Protein AF-A0A0G2FMY8-F1 (afdb_monomer)

Secondary structure (DSSP, 8-state):
--EEEEEEEEEE-STTEEEEEEETTEEEEE--BT--EEEEEEEETTSS--SS--EEEEEEEEEETTEEEEEEEEEEETTT--EEEESSSSTTT-PPEEEETTEEEEEEEEE--TT--TTS-SSEEEEEEEEE-GGGTSTT--HHHHHHHHHHHHHHHHTS-TTSHHHHHHHHTTS-GGGGGGS-------------S-HHHHHHH-PPPPHHHHHHHHHHHHHH-TT--EEEEE---S--TTS-PPPHHHHHHHHHHHHHTTTT-TT--EEE-HHHHHHS-HHHHHHTTEEEEEEES---EE---HHHHS-SSSHHHHHHHHHH--TTT-SS-S-EEEE----GGGSHHHHHHHHHT--TT--TTTTTHHHHHHHHHHHHHHHHHHHHTTTS-EEEE-SS--HHHHHHHHHHHHHHH-

Mean predicted aligned error: 10.2 Å

InterPro domains:
  IPR017946 PLC-like phosphodiesterase, TIM beta/alpha-barrel domain superfamily [G3DSA:3.20.20.190] (191-413)
  IPR017946 PLC-like phosphodiesterase, TIM beta/alpha-barrel domain superfamily [SSF51695] (208-409)

Structure (mmCIF, N/CA/C/O backbone):
data_AF-A0A0G2FMY8-F1
#
_entry.id   AF-A0A0G2FMY8-F1
#
loop_
_atom_site.group_PDB
_atom_site.id
_atom_site.type_symbol
_atom_site.label_atom_id
_atom_site.label_alt_id
_atom_site.label_comp_id
_atom_site.label_asym_id
_atom_site.label_entity_id
_atom_site.label_seq_id
_atom_site.pdbx_PDB_ins_code
_atom_site.Cartn_x
_atom_site.Cartn_y
_atom_site.Cartn_z
_atom_site.occupancy
_atom_site.B_iso_or_equiv
_atom_site.auth_seq_id
_atom_site.auth_comp_id
_atom_site.auth_asym_id
_atom_site.auth_atom_id
_atom_site.pdbx_PDB_model_num
ATOM 1 N N . MET A 1 1 ? -29.563 2.809 22.340 1.00 75.56 1 MET A N 1
ATOM 2 C CA . MET A 1 1 ? -28.927 3.917 23.093 1.00 75.56 1 MET A CA 1
ATOM 3 C C . MET A 1 1 ? -27.913 4.573 22.172 1.00 75.56 1 MET A C 1
ATOM 5 O O . MET A 1 1 ? -27.597 3.938 21.173 1.00 75.56 1 MET A O 1
ATOM 9 N N . PRO A 1 2 ? -27.460 5.809 22.431 1.00 89.38 2 PRO A N 1
ATOM 10 C CA . PRO A 1 2 ? -26.398 6.415 21.635 1.00 89.38 2 PRO A CA 1
ATOM 11 C C . PRO A 1 2 ? -25.145 5.532 21.585 1.00 89.38 2 PRO A C 1
ATOM 13 O O . PRO A 1 2 ? -24.723 4.980 22.608 1.00 89.38 2 PRO A O 1
ATOM 16 N N . SER A 1 3 ? -24.572 5.392 20.397 1.00 93.00 3 SER A N 1
ATOM 17 C CA . SER A 1 3 ? -23.271 4.773 20.182 1.00 93.00 3 SER A CA 1
ATOM 18 C C . SER A 1 3 ? -22.591 5.408 18.978 1.00 93.00 3 SER A C 1
ATOM 20 O O . SER A 1 3 ? -23.243 6.025 18.128 1.00 93.00 3 SER A O 1
ATOM 22 N N . LYS A 1 4 ? -21.274 5.228 18.898 1.00 94.81 4 LYS A N 1
ATOM 23 C CA . LYS A 1 4 ? -20.502 5.513 17.693 1.00 94.81 4 LYS A CA 1
ATOM 24 C C . LYS A 1 4 ? -19.765 4.254 17.247 1.00 94.81 4 LYS A C 1
ATOM 26 O O . LYS A 1 4 ? -19.000 3.662 18.008 1.00 94.81 4 LYS A O 1
ATOM 31 N N . GLY A 1 5 ? -19.997 3.876 15.995 1.00 95.94 5 GLY A N 1
ATOM 32 C CA . GLY A 1 5 ? -19.357 2.731 15.367 1.00 95.94 5 GLY A CA 1
ATOM 33 C C . GLY A 1 5 ? -17.917 3.008 14.940 1.00 95.94 5 GLY A C 1
ATOM 34 O O . GLY A 1 5 ? -17.635 4.047 14.335 1.00 95.94 5 GLY A O 1
ATOM 35 N N . VAL A 1 6 ? -17.040 2.035 15.189 1.00 97.06 6 VAL A N 1
ATOM 36 C CA . VAL A 1 6 ? -15.718 1.906 14.565 1.00 97.06 6 VAL A CA 1
ATOM 37 C C . VAL A 1 6 ? -15.729 0.630 13.728 1.00 97.06 6 VAL A C 1
ATOM 39 O O . VAL A 1 6 ? -15.924 -0.464 14.259 1.00 97.06 6 VAL A O 1
ATOM 42 N N . GLN A 1 7 ? -15.548 0.767 12.420 1.00 97.38 7 GLN A N 1
ATOM 43 C CA . GLN A 1 7 ? -15.362 -0.349 11.503 1.00 97.38 7 GLN A CA 1
ATOM 44 C C . GLN A 1 7 ? -13.864 -0.635 11.383 1.00 97.38 7 GLN A C 1
ATOM 46 O O . GLN A 1 7 ? -13.078 0.250 11.047 1.00 97.38 7 GLN A O 1
ATOM 51 N N . VAL A 1 8 ? -13.450 -1.855 11.701 1.00 97.88 8 VAL A N 1
ATOM 52 C CA . VAL A 1 8 ? -12.037 -2.229 11.769 1.00 97.88 8 VAL A CA 1
ATOM 53 C C . VAL A 1 8 ? -11.694 -3.218 10.667 1.00 97.88 8 VAL A C 1
ATOM 55 O O . VAL A 1 8 ? -12.454 -4.148 10.408 1.00 97.88 8 VAL A O 1
ATOM 58 N N . TYR A 1 9 ? -10.528 -3.021 10.060 1.00 98.00 9 TYR A N 1
ATOM 59 C CA . TYR A 1 9 ? -9.935 -3.865 9.032 1.00 98.00 9 TYR A CA 1
ATOM 60 C C . TYR A 1 9 ? -8.586 -4.389 9.527 1.00 98.00 9 TYR A C 1
ATOM 62 O O . TYR A 1 9 ? -7.738 -3.606 9.952 1.00 98.00 9 TYR A O 1
ATOM 70 N N . THR A 1 10 ? -8.367 -5.700 9.480 1.00 98.44 10 THR A N 1
ATOM 71 C CA . THR A 1 10 ? -7.120 -6.317 9.950 1.00 98.44 10 THR A CA 1
ATOM 72 C C . THR A 1 10 ? -6.518 -7.264 8.926 1.00 98.44 10 THR A C 1
ATOM 74 O O . THR A 1 10 ? -7.245 -8.054 8.324 1.00 98.44 10 THR A O 1
ATOM 77 N N . TYR A 1 11 ? -5.191 -7.245 8.810 1.00 98.38 11 TYR A N 1
ATOM 78 C CA . TYR A 1 11 ? -4.398 -8.200 8.036 1.00 98.38 11 TYR A CA 1
ATOM 79 C C . TYR A 1 11 ? -3.182 -8.654 8.853 1.00 98.38 11 TYR A C 1
ATOM 81 O O . TYR A 1 11 ? -2.510 -7.820 9.461 1.00 98.38 11 TYR A O 1
ATOM 89 N N . ILE A 1 12 ? -2.881 -9.955 8.876 1.00 98.50 12 ILE A N 1
ATOM 90 C CA . ILE A 1 12 ? -1.724 -10.515 9.595 1.00 98.50 12 ILE A CA 1
ATOM 91 C C . ILE A 1 12 ? -0.957 -11.435 8.644 1.00 98.50 12 ILE A C 1
ATOM 93 O O . ILE A 1 12 ? -1.528 -12.380 8.122 1.00 98.50 12 ILE A O 1
ATOM 97 N N . ALA A 1 13 ? 0.335 -11.196 8.446 1.00 97.06 13 ALA A N 1
ATOM 98 C CA . ALA A 1 13 ? 1.237 -12.019 7.630 1.00 97.06 13 ALA A CA 1
ATOM 99 C C . ALA A 1 13 ? 2.429 -12.580 8.431 1.00 97.06 13 ALA A C 1
ATOM 101 O O . ALA A 1 13 ? 3.372 -13.126 7.862 1.00 97.06 13 ALA A O 1
ATOM 102 N N . VAL A 1 14 ? 2.404 -12.432 9.760 1.00 96.88 14 VAL A N 1
ATOM 103 C CA . VAL A 1 14 ? 3.443 -12.928 10.672 1.00 96.88 14 VAL A CA 1
ATOM 104 C C . VAL A 1 14 ? 2.860 -14.037 11.554 1.00 96.88 14 VAL A C 1
ATOM 106 O O . VAL A 1 14 ? 1.949 -13.761 12.337 1.00 96.88 14 VAL A O 1
ATOM 109 N N . PRO A 1 15 ? 3.354 -15.286 11.465 1.00 97.25 15 PRO A N 1
ATOM 110 C CA . PRO A 1 15 ? 2.996 -16.346 12.406 1.00 97.25 15 PRO A CA 1
ATOM 111 C C . PRO A 1 15 ? 3.271 -15.939 13.859 1.00 97.25 15 PRO A C 1
ATOM 113 O O . PRO A 1 15 ? 4.233 -15.227 14.129 1.00 97.25 15 PRO A O 1
ATOM 116 N N . GLY A 1 16 ? 2.428 -16.379 14.795 1.00 97.00 16 GLY A N 1
ATOM 117 C CA . GLY A 1 16 ? 2.559 -16.025 16.216 1.00 97.00 16 GLY A CA 1
ATOM 118 C C . GLY A 1 16 ? 2.034 -14.630 16.583 1.00 97.00 16 GLY A C 1
ATOM 119 O O . GLY A 1 16 ? 1.962 -14.305 17.771 1.00 97.00 16 GLY A O 1
ATOM 120 N N . CYS A 1 17 ? 1.631 -13.812 15.601 1.00 98.44 17 CYS A N 1
ATOM 121 C CA . CYS A 1 17 ? 0.980 -12.530 15.852 1.00 98.44 17 CYS A CA 1
ATOM 122 C C . CYS A 1 17 ? -0.529 -12.632 16.048 1.00 98.44 17 CYS A C 1
ATOM 124 O O . CYS A 1 17 ? -1.219 -13.360 15.337 1.00 98.44 17 CYS A O 1
ATOM 126 N N . ILE A 1 18 ? -1.034 -11.794 16.954 1.00 98.56 18 ILE A N 1
ATOM 127 C CA . ILE A 1 18 ? -2.460 -11.518 17.121 1.00 98.56 18 ILE A CA 1
ATOM 128 C C . ILE A 1 18 ? -2.715 -10.010 17.171 1.00 98.56 18 ILE A C 1
ATOM 130 O O . ILE A 1 18 ? -1.869 -9.236 17.628 1.00 98.56 18 ILE A O 1
ATOM 134 N N . ILE A 1 19 ? -3.903 -9.603 16.730 1.00 98.75 19 ILE A N 1
ATOM 135 C CA . ILE A 1 19 ? -4.437 -8.252 16.909 1.00 98.75 19 ILE A CA 1
ATOM 136 C C . ILE A 1 19 ? -5.617 -8.346 17.878 1.00 98.75 19 ILE A C 1
ATOM 138 O O . ILE A 1 19 ? -6.622 -8.994 17.580 1.00 98.75 19 ILE A O 1
ATOM 142 N N . GLU A 1 20 ? -5.508 -7.695 19.031 1.00 98.75 20 GLU A N 1
ATOM 143 C CA . GLU A 1 20 ? -6.628 -7.475 19.946 1.00 98.75 20 GLU A CA 1
ATOM 144 C C . GLU A 1 20 ? -7.246 -6.109 19.660 1.00 98.75 20 GLU A C 1
ATOM 146 O O . GLU A 1 20 ? -6.543 -5.106 19.568 1.00 98.75 20 GLU A O 1
ATOM 151 N N . LEU A 1 21 ? -8.567 -6.059 19.548 1.00 98.69 21 LEU A N 1
ATOM 152 C CA . LEU A 1 21 ? -9.355 -4.856 19.317 1.00 98.69 21 LEU A CA 1
ATOM 153 C C . LEU A 1 21 ? -10.346 -4.708 20.466 1.00 98.69 21 LEU A C 1
ATOM 155 O O . LEU A 1 21 ? -11.030 -5.677 20.798 1.00 98.69 21 LEU A O 1
ATOM 159 N N . SER A 1 22 ? -10.470 -3.527 21.066 1.00 98.44 22 SER A N 1
ATOM 160 C CA . SER A 1 22 ? -11.451 -3.313 22.134 1.00 98.44 22 SER A CA 1
ATOM 161 C C . SER A 1 22 ? -12.084 -1.925 22.141 1.00 98.44 22 SER A C 1
ATOM 163 O O . SER A 1 22 ? -11.496 -0.933 21.715 1.00 98.44 22 SER A O 1
ATOM 165 N N . VAL A 1 23 ? -13.316 -1.903 22.641 1.00 98.38 23 VAL A N 1
ATOM 166 C CA . VAL A 1 23 ? -14.133 -0.738 23.009 1.00 98.38 23 VAL A CA 1
ATOM 167 C C . VAL A 1 23 ? -14.807 -1.056 24.358 1.00 98.38 23 VAL A C 1
ATOM 169 O O . VAL A 1 23 ? -14.778 -2.216 24.789 1.00 98.38 23 VAL A O 1
ATOM 172 N N . PRO A 1 24 ? -15.420 -0.093 25.073 1.00 97.81 24 PRO A N 1
ATOM 173 C CA . PRO A 1 24 ? -16.055 -0.379 26.359 1.00 97.81 24 PRO A CA 1
ATOM 174 C C . PRO A 1 24 ? -17.068 -1.536 26.272 1.00 97.81 24 PRO A C 1
ATOM 176 O O . PRO A 1 24 ? -18.079 -1.451 25.582 1.00 97.81 24 PRO A O 1
ATOM 179 N N . GLY A 1 25 ? -16.792 -2.633 26.983 1.00 96.69 25 GLY A N 1
ATOM 180 C CA . GLY A 1 25 ? -17.658 -3.817 27.036 1.00 96.69 25 GLY A CA 1
ATOM 181 C C . GLY A 1 25 ? -17.539 -4.818 25.876 1.00 96.69 25 GLY A C 1
ATOM 182 O O . GLY A 1 25 ? -18.279 -5.802 25.894 1.00 96.69 25 GLY A O 1
ATOM 183 N N . GLN A 1 26 ? -16.634 -4.622 24.908 1.00 97.81 26 GLN A N 1
ATOM 184 C CA . GLN A 1 26 ? -16.419 -5.544 23.784 1.00 97.81 26 GLN A CA 1
ATOM 185 C C . GLN A 1 26 ? -14.925 -5.669 23.444 1.00 97.81 26 GLN A C 1
ATOM 187 O O . GLN A 1 26 ? -14.254 -4.670 23.197 1.00 97.81 26 GLN A O 1
ATOM 192 N N . THR A 1 27 ? -14.437 -6.908 23.345 1.00 98.31 27 THR A N 1
ATOM 193 C CA . THR A 1 27 ? -13.093 -7.238 22.846 1.00 98.31 27 THR A CA 1
ATOM 194 C C . THR A 1 27 ? -13.202 -8.290 21.746 1.00 98.31 27 THR A C 1
ATOM 196 O O . THR A 1 27 ? -13.979 -9.238 21.866 1.00 98.31 27 THR A O 1
ATOM 199 N N . VAL A 1 28 ? -12.424 -8.129 20.678 1.00 98.38 28 VAL A N 1
ATOM 200 C CA . VAL A 1 28 ? -12.316 -9.049 19.540 1.00 98.38 28 VAL A CA 1
ATOM 201 C C . VAL A 1 28 ? -10.837 -9.354 19.312 1.00 98.38 28 VAL A C 1
ATOM 203 O O . VAL A 1 28 ? -10.015 -8.447 19.353 1.00 98.38 28 VAL A O 1
ATOM 206 N N . VAL A 1 29 ? -10.495 -10.617 19.057 1.00 98.56 29 VAL A N 1
ATOM 207 C CA . VAL A 1 29 ? -9.119 -11.049 18.759 1.00 98.56 29 VAL A CA 1
ATOM 208 C C . VAL A 1 29 ? -9.055 -11.593 17.332 1.00 98.56 29 VAL A C 1
ATOM 210 O O . VAL A 1 29 ? -10.023 -12.198 16.855 1.00 98.56 29 VAL A O 1
ATOM 213 N N . LYS A 1 30 ? -7.939 -11.341 16.643 1.00 98.44 30 LYS A N 1
ATOM 214 C CA . LYS A 1 30 ? -7.651 -11.797 15.278 1.00 98.44 30 LYS A CA 1
ATOM 215 C C . LYS A 1 30 ? -6.267 -12.422 15.196 1.00 98.44 30 LYS A C 1
ATOM 217 O O . LYS A 1 30 ? -5.311 -11.859 15.716 1.00 98.44 30 LYS A O 1
ATOM 222 N N . ASP A 1 31 ? -6.193 -13.564 14.529 1.00 98.00 31 ASP A N 1
ATOM 223 C CA . ASP A 1 31 ? -5.021 -14.442 14.414 1.00 98.00 31 ASP A CA 1
ATOM 224 C C . ASP A 1 31 ? -4.933 -15.129 13.029 1.00 98.00 31 ASP A C 1
ATOM 226 O O . ASP A 1 31 ? -4.058 -15.957 12.780 1.00 98.00 31 ASP A O 1
ATOM 230 N N . GLN A 1 32 ? -5.842 -14.794 12.104 1.00 98.19 32 GLN A N 1
ATOM 231 C CA . GLN A 1 32 ? -5.914 -15.384 10.765 1.00 98.19 32 GLN A CA 1
ATOM 232 C C . GLN A 1 32 ? -4.772 -14.875 9.871 1.00 98.19 32 GLN A C 1
ATOM 234 O O . GLN A 1 32 ? -4.706 -13.688 9.549 1.00 98.19 32 GLN A O 1
ATOM 239 N N . LEU A 1 33 ? -3.901 -15.786 9.425 1.00 98.00 33 LEU A N 1
ATOM 240 C CA . LEU A 1 33 ? -2.779 -15.456 8.542 1.00 98.00 33 LEU A CA 1
ATOM 241 C C . LEU A 1 33 ? -3.204 -15.263 7.080 1.00 98.00 33 LEU A C 1
ATOM 243 O O . LEU A 1 33 ? -3.972 -16.048 6.526 1.00 98.00 33 LEU A O 1
ATOM 247 N N . HIS A 1 34 ? -2.638 -14.228 6.462 1.00 96.38 34 HIS A N 1
ATOM 248 C CA . HIS A 1 34 ? -2.831 -13.751 5.093 1.00 96.38 34 HIS A CA 1
ATOM 249 C C . HIS A 1 34 ? -4.301 -13.659 4.652 1.00 96.38 34 HIS A C 1
ATOM 251 O O . HIS A 1 34 ? -4.632 -13.926 3.494 1.00 96.38 34 HIS A O 1
ATOM 257 N N . GLN A 1 35 ? -5.179 -13.281 5.583 1.00 96.81 35 GLN A N 1
ATOM 258 C CA . GLN A 1 35 ? -6.598 -13.032 5.352 1.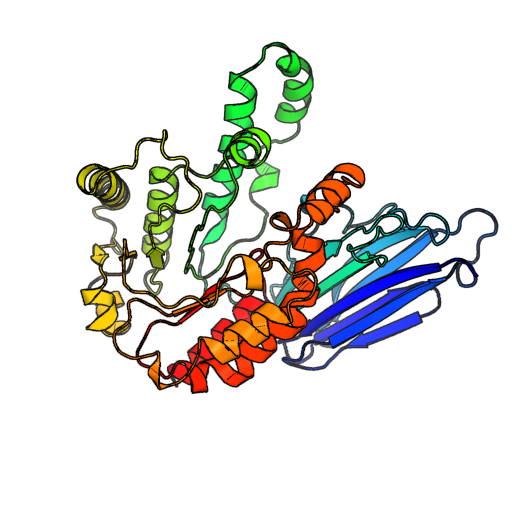00 96.81 35 GLN A CA 1
ATOM 259 C C . GLN A 1 35 ? -6.947 -11.625 5.827 1.00 96.81 35 GLN A C 1
ATOM 261 O O . GLN A 1 35 ? -6.581 -11.221 6.930 1.00 96.81 35 GLN A O 1
ATOM 266 N N . PHE A 1 36 ? -7.686 -10.888 5.000 1.00 97.19 36 PHE A N 1
ATOM 267 C CA . PHE A 1 36 ? -8.344 -9.669 5.450 1.00 97.19 36 PHE A CA 1
ATOM 268 C C . PHE A 1 36 ? -9.570 -10.050 6.275 1.00 97.19 36 PHE A C 1
ATOM 270 O O . PHE A 1 36 ? -10.417 -10.825 5.830 1.00 97.19 36 PHE A O 1
ATOM 277 N N . TRP A 1 37 ? -9.679 -9.475 7.466 1.00 97.94 37 TRP A N 1
ATOM 278 C CA . TRP A 1 37 ? -10.911 -9.482 8.242 1.00 97.94 37 TRP A CA 1
ATOM 279 C C . TRP A 1 37 ? -11.428 -8.057 8.376 1.00 97.94 37 TRP A C 1
ATOM 281 O O . TRP A 1 37 ? -10.652 -7.132 8.607 1.00 97.94 37 TRP A O 1
ATOM 291 N N . ASN A 1 38 ? -12.742 -7.896 8.270 1.00 97.06 38 ASN A N 1
ATOM 292 C CA . ASN A 1 38 ? -13.437 -6.668 8.606 1.00 97.06 38 ASN A CA 1
ATOM 293 C C . ASN A 1 38 ? -14.535 -6.939 9.641 1.00 97.06 38 ASN A C 1
ATOM 295 O O . ASN A 1 38 ? -15.142 -8.014 9.668 1.00 97.06 38 ASN A O 1
ATOM 299 N N . GLY A 1 39 ? -14.822 -5.955 10.486 1.00 97.06 39 GLY A N 1
ATOM 300 C CA . GLY A 1 39 ? -15.931 -6.050 11.424 1.00 97.06 39 GLY A CA 1
ATOM 301 C C . GLY A 1 39 ? -16.166 -4.784 12.226 1.00 97.06 39 GLY A C 1
ATOM 302 O O . GLY A 1 39 ? -15.406 -3.823 12.155 1.00 97.06 39 GLY A O 1
ATOM 303 N N . ASP A 1 40 ? -17.250 -4.802 12.989 1.00 97.06 40 ASP A N 1
ATOM 304 C CA . ASP A 1 40 ? -17.798 -3.624 13.644 1.00 97.06 40 ASP A CA 1
ATOM 305 C C . ASP A 1 40 ? -17.675 -3.697 15.169 1.00 97.06 40 ASP A C 1
ATOM 307 O O . ASP A 1 40 ? -18.026 -4.696 15.803 1.00 97.06 40 ASP A O 1
ATOM 311 N N . LEU A 1 41 ? -17.201 -2.596 15.751 1.00 97.75 41 LEU A N 1
ATOM 312 C CA . LEU A 1 41 ? -17.174 -2.336 17.186 1.00 97.75 41 LEU A CA 1
ATOM 313 C C . LEU A 1 41 ? -18.054 -1.121 17.494 1.00 97.75 41 LEU A C 1
ATOM 315 O O . LEU A 1 41 ? -18.110 -0.175 16.705 1.00 97.75 41 LEU A O 1
ATOM 319 N N . GLU A 1 42 ? -18.727 -1.132 18.641 1.00 97.31 42 GLU A N 1
ATOM 320 C CA . GLU A 1 42 ? -19.619 -0.049 19.069 1.00 97.31 42 GLU A CA 1
ATOM 321 C C . GLU A 1 42 ? -19.144 0.587 20.374 1.00 97.31 42 GLU A C 1
ATOM 323 O O . GLU A 1 42 ? -19.097 -0.054 21.424 1.00 97.31 42 GLU A O 1
ATOM 328 N N . VAL A 1 43 ? -18.855 1.887 20.334 1.00 96.25 43 VAL A N 1
ATOM 329 C CA . VAL A 1 43 ? -18.633 2.685 21.542 1.00 96.25 43 VAL A CA 1
ATOM 330 C C . VAL A 1 43 ? -20.005 3.062 22.106 1.00 96.25 43 VAL A C 1
ATOM 332 O O . VAL A 1 43 ? -20.557 4.116 21.799 1.00 96.25 43 VAL A O 1
ATOM 335 N N . GLU A 1 44 ? -20.608 2.146 22.869 1.00 96.00 44 GLU A N 1
ATOM 336 C CA . GLU A 1 44 ? -21.950 2.292 23.452 1.00 96.00 44 GLU A CA 1
ATOM 337 C C . GLU A 1 44 ? -21.958 3.174 24.715 1.00 96.00 44 GLU A C 1
ATOM 339 O O . GLU A 1 44 ? -21.280 2.877 25.703 1.00 96.00 44 GLU A O 1
ATOM 344 N N . SER A 1 45 ? -22.847 4.175 24.780 1.00 95.06 45 SER A N 1
ATOM 345 C CA . SER A 1 45 ? -22.980 5.052 25.959 1.00 95.06 45 SER A CA 1
ATOM 346 C C . SER A 1 45 ? -23.375 4.317 27.254 1.00 95.06 45 SER A C 1
ATOM 348 O O . SER A 1 45 ? -23.241 4.868 28.347 1.00 95.06 45 SER A O 1
ATOM 350 N N . SER A 1 46 ? -23.919 3.102 27.141 1.00 95.31 46 SER A N 1
ATOM 351 C CA . SER A 1 46 ? -24.309 2.206 28.241 1.00 95.31 46 SER A CA 1
ATOM 352 C C . SER A 1 46 ? -23.171 1.371 28.818 1.00 95.31 46 SER A C 1
ATOM 354 O O . SER A 1 46 ? -23.332 0.807 29.896 1.00 95.31 46 SER A O 1
ATOM 356 N N . ARG A 1 47 ? -22.044 1.264 28.111 1.00 96.25 47 ARG A N 1
ATOM 357 C CA . ARG A 1 47 ? -20.860 0.512 28.554 1.00 96.25 47 ARG A CA 1
ATOM 358 C C . ARG A 1 47 ? -19.808 1.404 29.215 1.00 96.25 47 ARG A C 1
ATOM 360 O O . ARG A 1 47 ? -18.777 0.910 29.656 1.00 96.25 47 ARG A O 1
ATOM 367 N N . ILE A 1 48 ? -20.082 2.706 29.275 1.00 94.88 48 ILE A N 1
ATOM 368 C CA . ILE A 1 48 ? -19.220 3.743 29.840 1.00 94.88 48 ILE A CA 1
ATOM 369 C C . ILE A 1 48 ? -19.788 4.141 31.205 1.00 94.88 48 ILE A C 1
ATOM 371 O O . ILE A 1 48 ? -20.886 4.705 31.285 1.00 94.88 48 ILE A O 1
ATOM 375 N N . ASP A 1 49 ? -19.034 3.841 32.266 1.00 91.19 49 ASP A N 1
ATOM 376 C CA . ASP A 1 49 ? -19.403 4.090 33.667 1.00 91.19 49 ASP A CA 1
ATOM 377 C C . ASP A 1 49 ? -19.171 5.557 34.071 1.00 91.19 49 ASP A C 1
ATOM 379 O O . ASP A 1 49 ? -18.312 5.912 34.873 1.00 91.19 49 ASP A O 1
ATOM 383 N N . SER A 1 50 ? -19.919 6.442 33.420 1.00 90.88 50 SER A N 1
ATOM 384 C CA . SER A 1 50 ? -19.947 7.878 33.685 1.00 90.88 50 SER A CA 1
ATOM 385 C C . SER A 1 50 ? -21.302 8.435 33.262 1.00 90.88 50 SER A C 1
ATOM 387 O O . SER A 1 50 ? -21.896 7.986 32.279 1.00 90.88 50 SER A O 1
ATOM 389 N N . PHE A 1 51 ? -21.840 9.388 34.024 1.00 83.19 51 PHE A N 1
ATOM 390 C CA . PHE A 1 51 ? -23.174 9.941 33.771 1.00 83.19 51 PHE A CA 1
ATOM 391 C C . PHE A 1 51 ? -23.162 11.048 32.706 1.00 83.19 51 PHE A C 1
ATOM 393 O O . PHE A 1 51 ? -24.034 11.066 31.840 1.00 83.19 51 PHE A O 1
ATOM 400 N N . PHE A 1 52 ? -22.170 11.943 32.764 1.00 86.94 52 PHE A N 1
ATOM 401 C CA . PHE A 1 52 ? -22.071 13.125 31.898 1.00 86.94 52 PHE A CA 1
ATOM 402 C C . PHE A 1 52 ? -21.093 12.935 30.740 1.00 86.94 52 PHE A C 1
ATOM 404 O O . PHE A 1 52 ? -21.409 13.298 29.611 1.00 86.94 52 PHE A O 1
ATOM 411 N N . ASP A 1 53 ? -19.925 12.353 31.011 1.00 91.31 53 ASP A N 1
ATOM 412 C CA . ASP A 1 53 ? -18.950 12.047 29.971 1.00 91.31 53 ASP A CA 1
ATOM 413 C C . ASP A 1 53 ? -19.248 10.670 29.373 1.00 91.31 53 ASP A C 1
ATOM 415 O O . ASP A 1 53 ? -19.228 9.657 30.069 1.00 91.31 53 ASP A O 1
ATOM 419 N N . LYS A 1 54 ? -19.557 10.643 28.079 1.00 94.75 54 LYS A N 1
ATOM 420 C CA . LYS A 1 54 ? -19.843 9.427 27.310 1.00 94.75 54 LYS A CA 1
ATOM 421 C C . LYS A 1 54 ? -18.736 9.121 26.306 1.00 94.75 54 LYS A C 1
ATOM 423 O O . LYS A 1 54 ? -18.992 8.538 25.255 1.00 94.75 54 LYS A O 1
ATOM 428 N N . THR A 1 55 ? -17.513 9.504 26.644 1.00 96.56 55 THR A N 1
ATOM 429 C CA . THR A 1 55 ? -16.306 9.175 25.893 1.00 96.56 55 THR A CA 1
ATOM 430 C C . THR A 1 55 ? -15.822 7.776 26.262 1.00 96.56 55 THR A C 1
ATOM 432 O O . THR A 1 55 ? -15.659 7.433 27.431 1.00 96.56 55 THR A O 1
ATOM 435 N N . GLY A 1 56 ? -15.655 6.932 25.247 1.00 96.88 56 GLY A N 1
ATOM 436 C CA . GLY A 1 56 ? -15.103 5.590 25.367 1.00 96.88 56 GLY A CA 1
ATOM 437 C C . GLY A 1 56 ? -13.841 5.471 24.527 1.00 96.88 56 GLY A C 1
ATOM 438 O O . GLY A 1 56 ? -13.664 6.200 23.555 1.00 96.88 56 GLY A O 1
ATOM 439 N N . ARG A 1 57 ? -12.949 4.551 24.886 1.00 97.44 57 ARG A N 1
ATOM 440 C CA . ARG A 1 57 ? -11.683 4.369 24.174 1.00 97.44 57 ARG A CA 1
ATOM 441 C C . ARG A 1 57 ? -11.773 3.198 23.202 1.00 97.44 57 ARG A C 1
ATOM 443 O O . ARG A 1 57 ? -12.071 2.085 23.629 1.00 97.44 57 ARG A O 1
ATOM 450 N N . PHE A 1 58 ? -11.489 3.444 21.926 1.00 98.25 58 PHE A N 1
ATOM 451 C CA . PHE A 1 58 ? -11.110 2.389 20.990 1.00 98.25 58 PHE A CA 1
ATOM 452 C C . PHE A 1 58 ? -9.611 2.124 21.146 1.00 98.25 58 PHE A C 1
ATOM 454 O O . PHE A 1 58 ? -8.810 3.060 21.151 1.00 98.25 58 PHE A O 1
ATOM 461 N N . VAL A 1 59 ? -9.234 0.856 21.299 1.00 98.56 59 VAL A N 1
ATOM 462 C CA . VAL A 1 59 ? -7.844 0.409 21.451 1.00 98.56 59 VAL A CA 1
ATOM 463 C C . VAL A 1 59 ? -7.592 -0.743 20.491 1.00 98.56 59 VAL A C 1
ATOM 465 O O . VAL A 1 59 ? -8.399 -1.675 20.436 1.00 98.56 59 VAL A O 1
ATOM 468 N N . PHE A 1 60 ? -6.441 -0.737 19.818 1.00 98.56 60 PHE A N 1
ATOM 469 C CA . PHE A 1 60 ? -5.860 -1.964 19.286 1.00 98.56 60 PHE A CA 1
ATOM 470 C C . PHE A 1 60 ? -4.524 -2.282 19.957 1.00 98.56 60 PHE A C 1
ATOM 472 O O . PHE A 1 60 ? -3.754 -1.390 20.318 1.00 98.56 60 PHE A O 1
ATOM 479 N N . LYS A 1 61 ? -4.236 -3.575 20.094 1.00 98.69 61 LYS A N 1
ATOM 480 C CA . LYS A 1 61 ? -2.939 -4.103 20.515 1.00 98.69 61 LYS A CA 1
ATOM 481 C C . LYS A 1 61 ? -2.465 -5.106 19.482 1.00 98.69 61 LYS A C 1
ATOM 483 O O . LYS A 1 61 ? -3.243 -5.951 19.050 1.00 98.69 61 LYS A O 1
ATOM 488 N N . VAL A 1 62 ? -1.191 -5.046 19.125 1.00 98.56 62 VAL A N 1
ATOM 489 C CA . VAL A 1 62 ? -0.524 -6.134 18.407 1.00 98.56 62 VAL A CA 1
ATOM 490 C C . VAL A 1 62 ? 0.337 -6.875 19.407 1.00 98.56 62 VAL A C 1
ATOM 492 O O . VAL A 1 62 ? 1.148 -6.255 20.099 1.00 98.56 62 VAL A O 1
ATOM 495 N N . LEU A 1 63 ? 0.174 -8.191 19.477 1.00 98.38 63 LEU A N 1
ATOM 496 C CA . LEU A 1 63 ? 1.032 -9.062 20.265 1.00 98.38 63 LEU A CA 1
ATOM 497 C C . LEU A 1 63 ? 1.720 -10.072 19.347 1.00 98.38 63 LEU A C 1
ATOM 499 O O . LEU A 1 63 ? 1.171 -10.450 18.316 1.00 98.38 63 LEU A O 1
ATOM 503 N N . HIS A 1 64 ? 2.905 -10.526 19.739 1.00 97.88 64 HIS A N 1
ATOM 504 C CA . HIS A 1 64 ? 3.610 -11.650 19.129 1.00 97.88 64 HIS A CA 1
ATOM 505 C C . HIS A 1 64 ? 4.054 -12.607 20.234 1.00 97.88 64 HIS A C 1
ATOM 507 O O . HIS A 1 64 ? 4.756 -12.190 21.159 1.00 97.88 64 HIS A O 1
ATOM 513 N N . GLU A 1 65 ? 3.634 -13.873 20.169 1.00 96.81 65 GLU A N 1
ATOM 514 C CA . GLU A 1 65 ? 3.917 -14.886 21.204 1.00 96.81 65 GLU A CA 1
ATOM 515 C C . GLU A 1 65 ? 3.563 -14.387 22.626 1.00 96.81 65 GLU A C 1
ATOM 517 O O . GLU A 1 65 ? 4.323 -14.521 23.588 1.00 96.81 65 GLU A O 1
ATOM 522 N N . GLY A 1 66 ? 2.413 -13.709 22.741 1.00 96.44 66 GLY A N 1
ATOM 523 C CA . GLY A 1 66 ? 1.908 -13.108 23.982 1.00 96.44 66 GLY A CA 1
ATOM 524 C C . GLY A 1 66 ? 2.642 -11.848 24.467 1.00 96.44 66 GLY A C 1
ATOM 525 O O . GLY A 1 66 ? 2.260 -11.284 25.492 1.00 96.44 66 GLY A O 1
ATOM 526 N N . ARG A 1 67 ? 3.677 -11.372 23.761 1.00 96.88 67 ARG A N 1
ATOM 527 C CA . ARG A 1 67 ? 4.389 -10.122 24.080 1.00 96.88 67 ARG A CA 1
ATOM 528 C C . ARG A 1 67 ? 3.784 -8.954 23.313 1.00 96.88 67 ARG A C 1
ATOM 530 O O . ARG A 1 67 ? 3.576 -9.063 22.110 1.00 96.88 67 ARG A O 1
ATOM 537 N N . LEU A 1 68 ? 3.543 -7.832 23.989 1.00 97.38 68 LEU A N 1
ATOM 538 C CA . LEU A 1 68 ? 3.047 -6.609 23.354 1.00 97.38 68 LEU A CA 1
ATOM 539 C C . LEU A 1 68 ? 4.102 -6.029 22.397 1.00 97.38 68 LEU A C 1
ATOM 541 O O . LEU A 1 68 ? 5.204 -5.700 22.827 1.00 97.38 68 LEU A O 1
ATOM 545 N N . VAL A 1 69 ? 3.735 -5.881 21.123 1.00 96.75 69 VAL A N 1
ATOM 546 C CA . VAL A 1 69 ? 4.528 -5.219 20.073 1.00 96.75 69 VAL A CA 1
ATOM 547 C C . VAL A 1 69 ? 4.176 -3.733 20.012 1.00 96.75 69 VAL A C 1
ATOM 549 O O . VAL A 1 69 ? 5.057 -2.879 19.989 1.00 96.75 69 VAL A O 1
ATOM 552 N N . THR A 1 70 ? 2.880 -3.407 20.007 1.00 97.31 70 THR A N 1
ATOM 553 C CA . THR A 1 70 ? 2.399 -2.023 20.099 1.00 97.31 70 THR A CA 1
ATOM 554 C C . THR A 1 70 ? 0.972 -1.964 20.638 1.00 97.31 70 THR A C 1
ATOM 556 O O . THR A 1 70 ? 0.200 -2.908 20.471 1.00 97.31 70 THR A O 1
ATOM 559 N N . GLU A 1 71 ? 0.621 -0.844 21.264 1.00 98.06 71 GLU A N 1
ATOM 560 C CA . GLU A 1 71 ? -0.738 -0.485 21.668 1.00 98.06 71 GLU A CA 1
ATOM 561 C C . GLU A 1 71 ? -1.030 0.918 21.138 1.00 98.06 71 GLU A C 1
ATOM 563 O O . GLU A 1 71 ? -0.241 1.837 21.355 1.00 98.06 71 GLU A O 1
ATOM 568 N N . GLN A 1 72 ? -2.152 1.074 20.441 1.00 97.62 72 GLN A N 1
ATOM 569 C CA . GLN A 1 72 ? -2.607 2.347 19.890 1.00 97.62 72 GLN A CA 1
ATOM 570 C C . GLN A 1 72 ? -4.064 2.566 20.277 1.00 97.62 72 GLN A C 1
ATOM 572 O O . GLN A 1 72 ? -4.848 1.616 20.351 1.00 97.62 72 GLN A O 1
ATOM 577 N N . TRP A 1 73 ? -4.441 3.812 20.544 1.00 97.81 73 TRP A N 1
ATOM 578 C CA . TRP A 1 73 ? -5.780 4.123 21.027 1.00 97.81 73 TRP A CA 1
ATOM 579 C C . TRP A 1 73 ? -6.259 5.505 20.605 1.00 97.81 73 TRP A C 1
ATOM 581 O O . TRP A 1 73 ? -5.473 6.394 20.273 1.00 97.81 73 TRP A O 1
ATOM 591 N N . VAL A 1 74 ? -7.576 5.672 20.638 1.00 96.50 74 VAL A N 1
ATOM 592 C CA . VAL A 1 74 ? -8.245 6.953 20.440 1.00 96.50 74 VAL A CA 1
ATOM 593 C C . VAL A 1 74 ? -9.546 6.990 21.232 1.00 96.50 74 VAL A C 1
ATOM 595 O O . VAL A 1 74 ? -10.255 5.988 21.361 1.00 96.50 74 VAL A O 1
ATOM 598 N N . GLU A 1 75 ? -9.838 8.140 21.816 1.00 96.94 75 GLU A N 1
ATOM 599 C CA . GLU A 1 75 ? -11.108 8.414 22.470 1.00 96.94 75 GLU A CA 1
ATOM 600 C C . GLU A 1 75 ? -12.177 8.789 21.451 1.00 96.94 75 GLU A C 1
ATOM 602 O O . GLU A 1 75 ? -11.931 9.521 20.498 1.00 96.94 75 GLU A O 1
ATOM 607 N N . VAL A 1 76 ? -13.377 8.260 21.662 1.00 95.50 76 VAL A N 1
ATOM 608 C CA . VAL A 1 76 ? -14.540 8.423 20.797 1.00 95.50 76 VAL A CA 1
ATOM 609 C C . VAL A 1 76 ? -15.729 8.758 21.682 1.00 95.50 76 VAL A C 1
ATOM 611 O O . VAL A 1 76 ? -16.094 7.995 22.582 1.00 95.50 76 VAL A O 1
ATOM 614 N N . ASN A 1 77 ? -16.366 9.897 21.434 1.00 94.62 77 ASN A N 1
ATOM 615 C CA . ASN A 1 77 ? -17.564 10.275 22.167 1.00 94.62 77 ASN A CA 1
ATOM 616 C C . ASN A 1 77 ? -18.801 9.539 21.619 1.00 94.62 77 ASN A C 1
ATOM 618 O O . ASN A 1 77 ? -19.178 9.721 20.464 1.00 94.62 77 ASN A O 1
ATOM 622 N N . ALA A 1 78 ? -19.480 8.744 22.449 1.00 93.62 78 ALA A N 1
ATOM 623 C CA . ALA A 1 78 ? -20.646 7.948 22.048 1.00 93.62 78 ALA A CA 1
ATOM 624 C C . ALA A 1 78 ? -21.906 8.775 21.710 1.00 93.62 78 ALA A C 1
ATOM 626 O O . ALA A 1 78 ? -22.886 8.210 21.223 1.00 93.62 78 ALA A O 1
ATOM 627 N N . LEU A 1 79 ? -21.922 10.082 22.011 1.00 90.25 79 LEU A N 1
ATOM 628 C CA . LEU A 1 79 ? -23.035 10.991 21.704 1.00 90.25 79 LEU A CA 1
ATOM 629 C C . LEU A 1 79 ? -22.761 11.818 20.448 1.00 90.25 79 LEU A C 1
ATOM 631 O O . LEU A 1 79 ? -23.636 11.931 19.594 1.00 90.25 79 LEU A O 1
ATOM 635 N N . THR A 1 80 ? -21.571 12.416 20.348 1.00 89.50 80 THR A N 1
ATOM 636 C CA . THR A 1 80 ? -21.220 13.312 19.235 1.00 89.50 80 THR A CA 1
ATOM 637 C C . THR A 1 80 ? -20.514 12.592 18.091 1.00 89.50 80 THR A C 1
ATOM 639 O O . THR A 1 80 ? -20.533 13.076 16.967 1.00 89.50 80 THR A O 1
ATOM 642 N N . GLY A 1 81 ? -19.897 11.437 18.345 1.00 89.25 81 GLY A N 1
ATOM 643 C CA . GLY A 1 81 ? -19.031 10.763 17.380 1.00 89.25 81 GLY A CA 1
ATOM 644 C C . GLY A 1 81 ? -17.720 11.499 17.098 1.00 89.25 81 GLY A C 1
ATOM 645 O O . GLY A 1 81 ? -17.089 11.206 16.089 1.00 89.25 81 GLY A O 1
ATOM 646 N N . SER A 1 82 ? -17.337 12.454 17.951 1.00 90.06 82 SER A N 1
ATOM 647 C CA . SER A 1 82 ? -16.076 13.196 17.851 1.00 90.06 82 SER A CA 1
ATOM 648 C C . SER A 1 82 ? -14.914 12.396 18.434 1.00 90.06 82 SER A C 1
ATOM 650 O O . SER A 1 82 ? -15.085 11.705 19.447 1.00 90.06 82 SER A O 1
ATOM 652 N N . VAL A 1 83 ? -13.735 12.549 17.836 1.00 91.06 83 VAL A N 1
ATOM 653 C CA . VAL A 1 83 ? -12.461 12.051 18.364 1.00 91.06 83 VAL A CA 1
ATOM 654 C C . VAL A 1 83 ? -11.932 12.955 19.488 1.00 91.06 83 VAL A C 1
ATOM 656 O O . VAL A 1 83 ? -11.976 14.181 19.396 1.00 91.06 83 VAL A O 1
ATOM 659 N N . GLY A 1 84 ? -11.455 12.329 20.568 1.00 91.44 84 GLY A N 1
ATOM 660 C CA . GLY A 1 84 ? -10.818 12.966 21.725 1.00 91.44 84 GLY A CA 1
ATOM 661 C C . GLY A 1 84 ? -9.293 12.826 21.714 1.00 91.44 84 GLY A C 1
ATOM 662 O O . GLY A 1 84 ? -8.651 12.942 20.670 1.00 91.44 84 GLY A O 1
ATOM 663 N N . GLU A 1 85 ? -8.694 12.565 22.880 1.00 94.75 85 GLU A N 1
ATOM 664 C CA . GLU A 1 85 ? -7.259 12.276 22.966 1.00 94.75 85 GLU A CA 1
ATOM 665 C C . GLU A 1 85 ? -6.910 10.906 22.356 1.00 94.75 85 GLU A C 1
ATOM 667 O O . GLU A 1 85 ? -7.765 10.041 22.148 1.00 94.75 85 GLU A O 1
ATOM 672 N N . GLY A 1 86 ? -5.629 10.685 22.057 1.00 93.62 86 GLY A N 1
ATOM 673 C CA . GLY A 1 86 ? -5.152 9.400 21.555 1.00 93.62 86 GLY A CA 1
ATOM 674 C C . GLY A 1 86 ? -3.846 9.471 20.786 1.00 93.62 86 GLY A C 1
ATOM 675 O O . GLY A 1 86 ? -3.313 10.545 20.505 1.00 93.62 86 GLY A O 1
ATOM 676 N N . THR A 1 87 ? -3.355 8.296 20.406 1.00 93.06 87 THR A N 1
ATOM 677 C CA . THR A 1 87 ? -2.180 8.133 19.543 1.00 93.06 87 THR A CA 1
ATOM 678 C C . THR A 1 87 ? -2.539 8.149 18.053 1.00 93.06 87 THR A C 1
ATOM 680 O O . THR A 1 87 ? -1.675 8.399 17.221 1.00 93.06 87 THR A O 1
ATOM 683 N N . MET A 1 88 ? -3.817 7.948 17.705 1.00 90.94 88 MET A N 1
ATOM 684 C CA . MET A 1 88 ? -4.319 7.884 16.319 1.00 90.94 88 MET A CA 1
ATOM 685 C C . MET A 1 88 ? -5.123 9.128 15.895 1.00 90.94 88 MET A C 1
ATOM 687 O O . MET A 1 88 ? -6.012 9.048 15.053 1.00 90.94 88 MET A O 1
ATOM 691 N N . THR A 1 89 ? -4.856 10.280 16.511 1.00 82.12 89 THR A N 1
ATOM 692 C CA . THR A 1 89 ? -5.658 11.512 16.367 1.00 82.12 89 THR A CA 1
ATOM 693 C C . THR A 1 89 ? -5.441 12.271 15.057 1.00 82.12 89 THR A C 1
ATOM 695 O O . THR A 1 89 ? -6.283 13.082 14.678 1.00 82.12 89 THR A O 1
ATOM 698 N N . THR A 1 90 ? -4.336 12.026 14.349 1.00 75.00 90 THR A N 1
ATOM 699 C CA . THR A 1 90 ? -4.029 12.667 13.063 1.00 75.00 90 THR A CA 1
ATOM 700 C C . THR A 1 90 ? -3.339 11.687 12.116 1.00 75.00 90 THR A C 1
ATOM 702 O O . THR A 1 90 ? -2.658 10.762 12.563 1.00 75.00 90 THR A O 1
ATOM 705 N N . ILE A 1 91 ? -3.429 11.932 10.805 1.00 69.25 91 ILE A N 1
ATOM 706 C CA . ILE A 1 91 ? -2.709 11.135 9.789 1.00 69.25 91 ILE A CA 1
ATOM 707 C C . ILE A 1 91 ? -1.181 11.243 9.967 1.00 69.25 91 ILE A C 1
ATOM 709 O O . ILE A 1 91 ? -0.451 10.292 9.701 1.00 69.25 91 ILE A O 1
ATOM 713 N N . SER A 1 92 ? -0.679 12.379 10.469 1.00 67.44 92 SER A N 1
ATOM 714 C CA . SER A 1 92 ? 0.749 12.543 10.772 1.00 67.44 92 SER A CA 1
ATOM 715 C C . SER A 1 92 ? 1.216 11.707 11.965 1.00 67.44 92 SER A C 1
ATOM 717 O O . SER A 1 92 ? 2.402 11.419 12.052 1.00 67.44 92 SER A O 1
ATOM 719 N N . ASN A 1 93 ? 0.314 11.332 12.878 1.00 72.12 93 ASN A N 1
ATOM 720 C CA . ASN A 1 93 ? 0.652 10.590 14.094 1.00 72.12 93 ASN A CA 1
ATOM 721 C C . ASN A 1 93 ? 0.609 9.066 13.886 1.00 72.12 93 ASN A C 1
ATOM 723 O O . ASN A 1 93 ? 1.237 8.330 14.644 1.00 72.12 93 ASN A O 1
ATOM 727 N N . THR A 1 94 ? -0.072 8.577 12.842 1.00 78.31 94 THR A N 1
ATOM 728 C CA . THR A 1 94 ? -0.179 7.143 12.520 1.00 78.31 94 THR A CA 1
ATOM 729 C C . THR A 1 94 ? 1.060 6.622 11.779 1.00 78.31 94 THR A C 1
ATOM 731 O O . THR A 1 94 ? 0.980 6.097 10.668 1.00 78.31 94 THR A O 1
ATOM 734 N N . HIS A 1 95 ? 2.242 6.794 12.376 1.00 79.81 95 HIS A N 1
ATOM 735 C CA . HIS A 1 95 ? 3.482 6.215 11.861 1.00 79.81 95 HIS A CA 1
ATOM 736 C C . HIS A 1 95 ? 3.490 4.692 12.039 1.00 79.81 95 HIS A C 1
ATOM 738 O O . HIS A 1 95 ? 3.145 4.184 13.109 1.00 79.81 95 HIS A O 1
ATOM 744 N N . SER A 1 96 ? 3.952 3.965 11.016 1.00 85.19 96 SER A N 1
ATOM 745 C CA . SER A 1 96 ? 4.145 2.513 11.117 1.00 85.19 96 SER A CA 1
ATOM 746 C C . SER A 1 96 ? 5.180 2.176 12.194 1.00 85.19 96 SER A C 1
ATOM 748 O O . SER A 1 96 ? 6.251 2.783 12.249 1.00 85.19 96 SER A O 1
ATOM 750 N N . VAL A 1 97 ? 4.875 1.189 13.036 1.00 88.19 97 VAL A N 1
ATOM 751 C CA . VAL A 1 97 ? 5.773 0.718 14.098 1.00 88.19 97 VAL A CA 1
ATOM 752 C C . VAL A 1 97 ? 6.660 -0.389 13.544 1.00 88.19 97 VAL A C 1
ATOM 754 O O . VAL A 1 97 ? 6.151 -1.403 13.071 1.00 88.19 97 VAL A O 1
ATOM 757 N N . VAL A 1 98 ? 7.978 -0.209 13.631 1.00 87.75 98 VAL A N 1
ATOM 758 C CA . VAL A 1 98 ? 8.972 -1.230 13.271 1.00 87.75 98 VAL A CA 1
ATOM 759 C C . VAL A 1 98 ? 9.469 -1.900 14.549 1.00 87.75 98 VAL A C 1
ATOM 761 O O . VAL A 1 98 ? 10.035 -1.240 15.421 1.00 87.75 98 VAL A O 1
ATOM 764 N N . HIS A 1 99 ? 9.259 -3.207 14.666 1.00 87.81 99 HIS A N 1
ATOM 765 C CA . HIS A 1 99 ? 9.739 -4.019 15.779 1.00 87.81 99 HIS A CA 1
ATOM 766 C C . HIS A 1 99 ? 10.972 -4.829 15.338 1.00 87.81 99 HIS A C 1
ATOM 768 O O . HIS A 1 99 ? 10.928 -5.428 14.263 1.00 87.81 99 HIS A O 1
ATOM 774 N N . PRO A 1 100 ? 12.076 -4.853 16.115 1.00 86.25 100 PRO A N 1
ATOM 775 C CA . PRO A 1 100 ? 13.340 -5.437 15.659 1.00 86.25 100 PRO A CA 1
ATOM 776 C C . PRO A 1 100 ? 13.478 -6.950 15.904 1.00 86.25 100 PRO A C 1
ATOM 778 O O . PRO A 1 100 ? 14.206 -7.605 15.165 1.00 86.25 100 PRO A O 1
ATOM 781 N N . ASP A 1 101 ? 12.821 -7.511 16.926 1.00 82.56 101 ASP A N 1
ATOM 782 C CA . ASP A 1 101 ?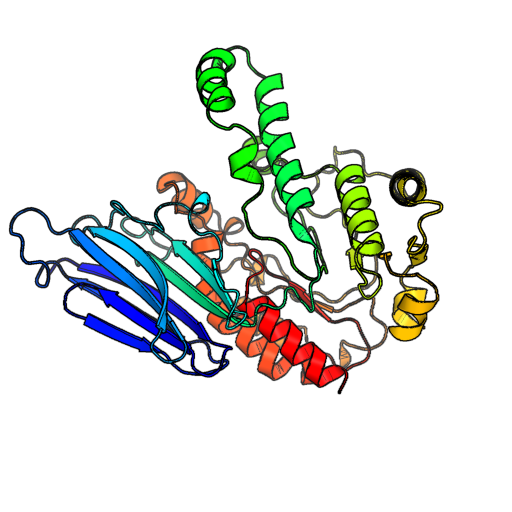 12.886 -8.947 17.256 1.00 82.56 101 ASP A CA 1
ATOM 783 C C . ASP A 1 101 ? 11.575 -9.455 17.902 1.00 82.56 101 ASP A C 1
ATOM 785 O O . ASP A 1 101 ? 11.342 -9.203 19.086 1.00 82.56 101 ASP A O 1
ATOM 789 N N . PRO A 1 102 ? 10.686 -10.136 17.155 1.00 85.31 102 PRO A N 1
ATOM 790 C CA . PRO A 1 102 ? 10.794 -10.442 15.729 1.00 85.31 102 PRO A CA 1
ATOM 791 C C . PRO A 1 102 ? 10.744 -9.179 14.863 1.00 85.31 102 PRO A C 1
ATOM 793 O O . PRO A 1 102 ? 10.229 -8.138 15.282 1.00 85.31 102 PRO A O 1
ATOM 796 N N . ARG A 1 103 ? 11.229 -9.328 13.629 1.00 88.81 103 ARG A N 1
ATOM 797 C CA . ARG A 1 103 ? 11.227 -8.310 12.577 1.00 88.81 103 ARG A CA 1
ATOM 798 C C . ARG A 1 103 ? 9.839 -8.145 11.962 1.00 88.81 103 ARG A C 1
ATOM 800 O O . ARG A 1 103 ? 9.449 -8.898 11.070 1.00 88.81 103 ARG A O 1
ATOM 807 N N . ILE A 1 104 ? 9.094 -7.168 12.474 1.00 92.06 104 ILE A N 1
ATOM 808 C CA . ILE A 1 104 ? 7.686 -6.905 12.143 1.00 92.06 104 ILE A CA 1
ATOM 809 C C . ILE A 1 104 ? 7.492 -5.425 11.824 1.00 92.06 104 ILE A C 1
ATOM 811 O O . ILE A 1 104 ? 8.035 -4.566 12.516 1.00 92.06 104 ILE A O 1
ATOM 815 N N . ILE A 1 105 ? 6.642 -5.133 10.842 1.00 92.56 105 ILE A N 1
ATOM 816 C CA . ILE A 1 105 ? 6.044 -3.811 10.648 1.00 92.56 105 ILE A CA 1
ATOM 817 C C . ILE A 1 105 ? 4.555 -3.880 10.999 1.00 92.56 105 ILE A C 1
ATOM 819 O O . ILE A 1 105 ? 3.833 -4.768 10.543 1.00 92.56 105 ILE A O 1
ATOM 823 N N . VAL A 1 106 ? 4.094 -2.919 11.801 1.00 94.31 106 VAL A N 1
ATOM 824 C CA . VAL A 1 106 ? 2.672 -2.648 12.042 1.00 94.31 106 VAL A CA 1
ATOM 825 C C . VAL A 1 106 ? 2.315 -1.321 11.382 1.00 94.31 106 VAL A C 1
ATOM 827 O O . VAL A 1 106 ? 2.660 -0.260 11.904 1.00 94.31 106 VAL A O 1
ATOM 830 N N . SER A 1 107 ? 1.612 -1.369 10.252 1.00 93.00 107 SER A N 1
ATOM 831 C CA . SER A 1 107 ? 1.023 -0.185 9.611 1.00 93.00 107 SER A CA 1
ATOM 832 C C . SER A 1 107 ? -0.439 -0.048 10.018 1.00 93.00 107 SER A C 1
ATOM 834 O O . SER A 1 107 ? -1.151 -1.045 10.129 1.00 93.00 107 SER A O 1
ATOM 836 N N . TYR A 1 108 ? -0.890 1.178 10.262 1.00 93.56 108 TYR A N 1
ATOM 837 C CA . TYR A 1 108 ? -2.260 1.456 10.675 1.00 93.56 108 TYR A CA 1
ATOM 838 C C . TYR A 1 108 ? -2.670 2.878 10.305 1.00 93.56 108 TYR A C 1
ATOM 840 O O . TYR A 1 108 ? -1.831 3.737 10.038 1.00 93.56 108 TYR A O 1
ATOM 848 N N . GLY A 1 109 ? -3.973 3.130 10.331 1.00 91.00 109 GLY A N 1
ATOM 849 C CA . GLY A 1 109 ? -4.548 4.460 10.170 1.00 91.00 109 GLY A CA 1
ATOM 850 C C . GLY A 1 109 ? -5.940 4.529 10.782 1.00 91.00 109 GLY A C 1
ATOM 851 O O . GLY A 1 109 ? -6.596 3.498 10.955 1.00 91.00 109 GLY A O 1
ATOM 852 N N . PHE A 1 110 ? -6.386 5.740 11.115 1.00 91.81 110 PHE A N 1
ATOM 853 C CA . PHE A 1 110 ? -7.707 5.990 11.689 1.00 91.81 110 PHE A CA 1
ATOM 854 C C . PHE A 1 110 ? -8.404 7.141 10.958 1.00 91.81 110 PHE A C 1
ATOM 856 O O . PHE A 1 110 ? -7.866 8.242 10.868 1.00 91.81 110 PHE A O 1
ATOM 863 N N . TYR A 1 111 ? -9.602 6.872 10.442 1.00 89.44 111 TYR A N 1
ATOM 864 C CA . TYR A 1 111 ? -10.469 7.839 9.777 1.00 89.44 111 TYR A CA 1
ATOM 865 C C . TYR A 1 111 ? -11.585 8.279 10.726 1.00 89.44 111 TYR A C 1
ATOM 867 O O . TYR A 1 111 ? -12.444 7.479 11.121 1.00 89.44 111 TYR A O 1
ATOM 875 N N . GLU A 1 112 ? -11.605 9.568 11.059 1.00 89.44 112 GLU A N 1
ATOM 876 C CA . GLU A 1 112 ? -12.759 10.188 11.703 1.00 89.44 112 GLU A CA 1
ATOM 877 C C . GLU A 1 112 ? -13.859 10.452 10.666 1.00 89.44 112 GLU A C 1
ATOM 879 O O . GLU A 1 112 ? -13.588 10.918 9.567 1.00 89.44 112 GLU A O 1
ATOM 884 N N . SER A 1 113 ? -15.114 10.146 11.000 1.00 85.81 113 SER A N 1
ATOM 885 C CA . SER A 1 113 ? -16.223 10.183 10.035 1.00 85.81 113 SER A CA 1
ATOM 886 C C . SER A 1 113 ? -17.294 11.225 10.387 1.00 85.81 113 SER A C 1
ATOM 888 O O . SER A 1 113 ? -18.397 11.180 9.835 1.00 85.81 113 SER A O 1
ATOM 890 N N . GLY A 1 114 ? -17.019 12.070 11.388 1.00 78.06 114 GLY A N 1
ATOM 891 C CA . GLY A 1 114 ? -17.977 13.002 11.983 1.00 78.06 114 GLY A CA 1
ATOM 892 C C . GLY A 1 114 ? -19.310 12.339 12.342 1.00 78.06 114 GLY A C 1
ATOM 893 O O . GLY A 1 114 ? -19.362 11.200 12.825 1.00 78.06 114 GLY A O 1
ATOM 894 N N . HIS A 1 115 ? -20.415 13.017 12.037 1.00 72.56 115 HIS A N 1
ATOM 895 C CA . HIS A 1 115 ? -21.762 12.442 12.162 1.00 72.56 115 HIS A CA 1
ATOM 896 C C . HIS A 1 115 ? -22.137 11.469 11.023 1.00 72.56 115 HIS A C 1
ATOM 898 O O . HIS A 1 115 ? -23.120 10.738 11.148 1.00 72.56 115 HIS A O 1
ATOM 904 N N . GLY A 1 116 ? -21.339 11.410 9.950 1.00 65.56 116 GLY A N 1
ATOM 905 C CA . GLY A 1 116 ? -21.654 10.702 8.710 1.00 65.56 116 GLY A CA 1
ATOM 906 C C . GLY A 1 116 ? -22.571 11.513 7.790 1.00 65.56 116 GLY A C 1
ATOM 907 O O . GLY A 1 116 ? -23.580 12.057 8.231 1.00 65.56 116 GLY A O 1
ATOM 908 N N . HIS A 1 117 ? -22.244 11.559 6.496 1.00 63.84 117 HIS A N 1
ATOM 909 C CA . HIS A 1 117 ? -22.987 12.333 5.492 1.00 63.84 117 HIS A CA 1
ATOM 910 C C . HIS A 1 117 ? -23.242 11.518 4.231 1.00 63.84 117 HIS A C 1
ATOM 912 O O . HIS A 1 117 ? -22.278 11.128 3.584 1.00 63.84 117 HIS A O 1
ATOM 918 N N . ASP A 1 118 ? -24.521 11.352 3.870 1.00 68.69 118 ASP A N 1
ATOM 919 C CA . ASP A 1 118 ? -25.097 10.813 2.614 1.00 68.69 118 ASP A CA 1
ATOM 920 C C . ASP A 1 118 ? -24.344 9.640 1.948 1.00 68.69 118 ASP A C 1
ATOM 922 O O . ASP A 1 118 ? -24.829 8.511 1.948 1.00 68.69 118 ASP A O 1
ATOM 926 N N . ILE A 1 119 ? -23.166 9.903 1.377 1.00 74.56 119 ILE A N 1
ATOM 927 C CA . ILE A 1 119 ? -22.337 8.934 0.650 1.00 74.56 119 ILE A CA 1
ATOM 928 C C . ILE A 1 119 ? -21.084 8.466 1.407 1.00 74.56 119 ILE A C 1
ATOM 930 O O . ILE A 1 119 ? -20.586 7.383 1.115 1.00 74.56 119 ILE A O 1
ATOM 934 N N . LEU A 1 120 ? -20.550 9.258 2.343 1.00 76.31 120 LEU A N 1
ATOM 935 C CA . LEU A 1 120 ? -19.359 8.888 3.108 1.00 76.31 120 LEU A CA 1
ATOM 936 C C . LEU A 1 120 ? -19.725 7.947 4.271 1.00 76.31 120 LEU A C 1
ATOM 938 O O . LEU A 1 120 ? -20.836 8.024 4.804 1.00 76.31 120 LEU A O 1
ATOM 942 N N . PRO A 1 121 ? -18.791 7.077 4.701 1.00 82.50 121 PRO A N 1
ATOM 943 C CA . PRO A 1 121 ? -18.982 6.193 5.847 1.00 82.50 121 PRO A CA 1
ATOM 944 C C . PRO A 1 121 ? -19.477 6.954 7.087 1.00 82.50 121 PRO A C 1
ATOM 946 O O . PRO A 1 121 ? -18.904 7.964 7.479 1.00 82.50 121 PRO A O 1
ATOM 949 N N . ASN A 1 122 ? -20.530 6.457 7.742 1.00 88.62 122 ASN A N 1
ATOM 950 C CA . ASN A 1 122 ? -21.057 7.037 8.987 1.00 88.62 122 ASN A CA 1
ATOM 951 C C . ASN A 1 122 ? -20.403 6.464 10.262 1.00 88.62 122 ASN A C 1
ATOM 953 O O . ASN A 1 122 ? -20.714 6.881 11.384 1.00 88.62 122 ASN A O 1
ATOM 957 N N . ARG A 1 123 ? -19.475 5.522 10.086 1.00 92.50 123 ARG A N 1
ATOM 958 C CA . ARG A 1 123 ? -18.651 4.887 11.118 1.00 92.50 123 ARG A CA 1
ATOM 959 C C . ARG A 1 123 ? -17.220 5.388 10.963 1.00 92.50 123 ARG A C 1
ATOM 961 O O . ARG A 1 123 ? -16.763 5.584 9.836 1.00 92.50 123 ARG A O 1
ATOM 968 N N . HIS A 1 124 ? -16.507 5.537 12.077 1.00 94.00 124 HIS A N 1
ATOM 969 C CA . HIS A 1 124 ? -15.052 5.656 12.014 1.00 94.00 124 HIS A CA 1
ATOM 970 C C . HIS A 1 124 ? -14.472 4.417 11.342 1.00 94.00 124 HIS A C 1
ATOM 972 O O . HIS A 1 124 ? -15.072 3.344 11.430 1.00 94.00 124 HIS A O 1
ATOM 978 N N . GLN A 1 125 ? -13.296 4.537 10.736 1.00 94.75 125 GLN A N 1
ATOM 979 C CA . GLN A 1 125 ? -12.568 3.364 10.262 1.00 94.75 125 GLN A CA 1
ATOM 980 C C . GLN A 1 125 ? -11.201 3.278 10.907 1.00 94.75 125 GLN A C 1
ATOM 982 O O . GLN A 1 125 ? -10.535 4.291 11.096 1.00 94.75 125 GLN A O 1
ATOM 987 N N . CYS A 1 126 ? -10.762 2.059 11.192 1.00 95.88 126 CYS A N 1
ATOM 988 C CA . CYS A 1 126 ? -9.378 1.783 11.529 1.00 95.88 126 CYS A CA 1
ATOM 989 C C . CYS A 1 126 ? -8.873 0.614 10.691 1.00 95.88 126 CYS A C 1
ATOM 991 O O . CYS A 1 126 ? -9.587 -0.373 10.518 1.00 95.88 126 CYS A O 1
ATOM 993 N N . TYR A 1 127 ? -7.645 0.709 10.192 1.00 95.94 127 TYR A N 1
ATOM 994 C CA . TYR A 1 127 ? -6.963 -0.427 9.583 1.00 95.94 127 TYR A CA 1
ATOM 995 C C . TYR A 1 127 ? -5.691 -0.752 10.348 1.00 95.94 127 TYR A C 1
ATOM 997 O O . TYR A 1 127 ? -5.033 0.158 10.843 1.00 95.94 127 TYR A O 1
ATOM 1005 N N . ILE A 1 128 ? -5.368 -2.041 10.454 1.00 97.62 128 ILE A N 1
ATOM 1006 C CA . ILE A 1 128 ? -4.158 -2.553 11.097 1.00 97.62 128 ILE A CA 1
ATOM 1007 C C . ILE A 1 128 ? -3.599 -3.691 10.237 1.00 97.62 128 ILE A C 1
ATOM 1009 O O . ILE A 1 128 ? -4.257 -4.715 10.050 1.00 97.62 128 ILE A O 1
ATOM 1013 N N . THR A 1 129 ? -2.375 -3.547 9.736 1.00 97.38 129 THR A N 1
ATOM 1014 C CA . THR A 1 129 ? -1.665 -4.600 8.998 1.00 97.38 129 THR A CA 1
ATOM 1015 C C . THR A 1 129 ? -0.391 -4.970 9.746 1.00 97.38 129 THR A C 1
ATOM 1017 O O . THR A 1 129 ? 0.446 -4.101 9.987 1.00 97.38 129 THR A O 1
ATOM 1020 N N . VAL A 1 130 ? -0.230 -6.246 10.092 1.00 97.56 130 VAL A N 1
ATOM 1021 C CA . VAL A 1 130 ? 0.940 -6.784 10.801 1.00 97.56 130 VAL A CA 1
ATOM 1022 C C . VAL A 1 130 ? 1.689 -7.702 9.850 1.00 97.56 130 VAL A C 1
ATOM 1024 O O . VAL A 1 130 ? 1.231 -8.808 9.572 1.00 97.56 130 VAL A O 1
ATOM 1027 N N . THR A 1 131 ? 2.824 -7.256 9.325 1.00 95.44 131 THR A N 1
ATOM 1028 C CA . THR A 1 131 ? 3.568 -7.983 8.285 1.00 95.44 131 THR A CA 1
ATOM 1029 C C . THR A 1 131 ? 5.030 -8.166 8.665 1.00 95.44 131 THR A C 1
ATOM 1031 O O . THR A 1 131 ? 5.526 -7.436 9.528 1.00 95.44 131 THR A O 1
ATOM 1034 N N . PRO A 1 132 ? 5.750 -9.121 8.047 1.00 90.81 132 PRO A N 1
ATOM 1035 C CA . PRO A 1 132 ? 7.194 -9.182 8.195 1.00 90.81 132 PRO A CA 1
ATOM 1036 C C . PRO A 1 132 ? 7.804 -7.825 7.852 1.00 90.81 132 PRO A C 1
ATOM 1038 O O . PRO A 1 132 ? 7.328 -7.126 6.952 1.00 90.81 132 PRO A O 1
ATOM 1041 N N . ASP A 1 133 ? 8.854 -7.446 8.571 1.00 85.19 133 ASP A N 1
ATOM 1042 C CA . ASP A 1 133 ? 9.662 -6.300 8.180 1.00 85.19 133 ASP A CA 1
ATOM 1043 C C . ASP A 1 133 ? 10.432 -6.654 6.904 1.00 85.19 133 ASP A C 1
ATOM 1045 O O . ASP A 1 133 ? 11.510 -7.252 6.917 1.00 85.19 133 ASP A O 1
ATOM 1049 N N . TYR A 1 134 ? 9.832 -6.281 5.779 1.00 72.56 134 TYR A N 1
ATOM 1050 C CA . TYR A 1 134 ? 10.408 -6.482 4.466 1.00 72.56 134 TYR A CA 1
ATOM 1051 C C . TYR A 1 134 ? 11.597 -5.560 4.187 1.00 72.56 134 TYR A C 1
ATOM 1053 O O . TYR A 1 134 ? 12.174 -5.695 3.119 1.00 72.56 134 TYR A O 1
ATOM 1061 N N . SER A 1 135 ? 12.045 -4.680 5.095 1.00 61.53 135 SER A N 1
ATOM 1062 C CA . SER A 1 135 ? 13.167 -3.765 4.817 1.00 61.53 135 SER A CA 1
ATOM 1063 C C . SER A 1 135 ? 14.500 -4.452 4.474 1.00 61.53 135 SER A C 1
ATOM 1065 O O . SER A 1 135 ? 15.366 -3.782 3.928 1.00 61.53 135 SER A O 1
ATOM 1067 N N . ASP A 1 136 ? 14.640 -5.770 4.679 1.00 49.94 136 ASP A N 1
ATOM 1068 C CA . ASP A 1 136 ? 15.753 -6.598 4.160 1.00 49.94 136 ASP A CA 1
ATOM 1069 C C . ASP A 1 136 ? 15.595 -7.071 2.705 1.00 49.94 136 ASP A C 1
ATOM 1071 O O . ASP A 1 136 ? 16.572 -7.433 2.054 1.00 49.94 136 ASP A O 1
ATOM 1075 N N . TRP A 1 137 ? 14.372 -7.059 2.185 1.00 43.19 137 TRP A N 1
ATOM 1076 C CA . TRP A 1 137 ? 14.073 -7.152 0.756 1.00 43.19 137 TRP A CA 1
ATOM 1077 C C . TRP A 1 137 ? 13.911 -5.754 0.122 1.00 43.19 137 TRP A C 1
ATOM 1079 O O . TRP A 1 137 ? 14.008 -5.623 -1.090 1.00 43.19 137 TRP A O 1
ATOM 1089 N N . LEU A 1 138 ? 13.711 -4.703 0.936 1.00 45.03 138 LEU A N 1
ATOM 1090 C CA . LEU A 1 138 ? 13.522 -3.302 0.521 1.00 45.03 138 LEU A CA 1
ATOM 1091 C 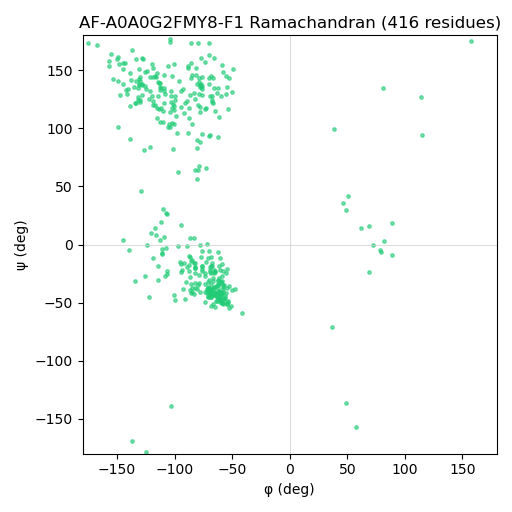C . LEU A 1 138 ? 14.687 -2.363 0.917 1.00 45.03 138 LEU A C 1
ATOM 1093 O O . LEU A 1 138 ? 14.498 -1.141 0.987 1.00 45.03 138 LEU A O 1
ATOM 1097 N N . VAL A 1 139 ? 15.870 -2.909 1.208 1.00 33.59 139 VAL A N 1
ATOM 1098 C CA . VAL A 1 139 ? 17.040 -2.172 1.729 1.00 33.59 139 VAL A CA 1
ATOM 1099 C C . VAL A 1 139 ? 17.396 -1.020 0.786 1.00 33.59 139 VAL A C 1
ATOM 1101 O O . VAL A 1 139 ? 17.575 -1.301 -0.393 1.00 33.59 139 VAL A O 1
ATOM 1104 N N . GLN A 1 140 ? 17.581 0.246 1.190 1.00 38.16 140 GLN A N 1
ATOM 1105 C CA . GLN A 1 140 ? 16.913 1.090 2.189 1.00 38.16 140 GLN A CA 1
ATOM 1106 C C . GLN A 1 140 ? 16.339 2.367 1.492 1.00 38.16 140 GLN A C 1
ATOM 1108 O O . GLN A 1 140 ? 16.962 3.422 1.470 1.00 38.16 140 GLN A O 1
ATOM 1113 N N . ASN A 1 141 ? 15.138 2.283 0.900 1.00 39.31 141 ASN A N 1
ATOM 1114 C CA . ASN A 1 141 ? 14.573 3.278 -0.040 1.00 39.31 141 ASN A CA 1
ATOM 1115 C C . ASN A 1 141 ? 14.219 4.724 0.425 1.00 39.31 141 ASN A C 1
ATOM 1117 O O . ASN A 1 141 ? 14.402 5.642 -0.372 1.00 39.31 141 ASN A O 1
ATOM 1121 N N . CYS A 1 142 ? 13.586 4.984 1.584 1.00 36.00 142 CYS A N 1
ATOM 1122 C CA . CYS A 1 142 ? 12.566 6.073 1.611 1.00 36.00 142 CYS A CA 1
ATOM 1123 C C . CYS A 1 142 ? 12.864 7.404 2.333 1.00 36.00 142 CYS A C 1
ATOM 1125 O O . CYS A 1 142 ? 12.244 8.406 1.967 1.00 36.00 142 CYS A O 1
ATOM 1127 N N . ALA A 1 143 ? 13.722 7.458 3.362 1.00 34.50 143 ALA A N 1
ATOM 1128 C CA . ALA A 1 143 ? 13.764 8.607 4.288 1.00 34.50 143 ALA A CA 1
ATOM 1129 C C . ALA A 1 143 ? 14.024 9.967 3.603 1.00 34.50 143 ALA A C 1
ATOM 1131 O O . ALA A 1 143 ? 13.485 10.992 4.023 1.00 34.50 143 ALA A O 1
ATOM 1132 N N . THR A 1 144 ? 14.832 9.994 2.542 1.00 36.81 144 THR A N 1
ATOM 1133 C CA . THR A 1 144 ? 15.238 11.249 1.899 1.00 36.81 144 THR A CA 1
ATOM 1134 C C . THR A 1 144 ? 14.188 11.811 0.941 1.00 36.81 144 THR A C 1
ATOM 1136 O O . THR A 1 144 ? 13.968 13.021 0.948 1.00 36.81 144 THR A O 1
ATOM 1139 N N . ILE A 1 145 ? 13.483 10.958 0.184 1.00 35.38 145 ILE A N 1
ATOM 1140 C CA . ILE A 1 145 ? 12.448 11.396 -0.770 1.00 35.38 145 ILE A CA 1
ATOM 1141 C C . ILE A 1 145 ? 11.323 12.144 -0.033 1.00 35.38 145 ILE A C 1
ATOM 1143 O O . ILE A 1 145 ? 10.953 13.258 -0.403 1.00 35.38 145 ILE A O 1
ATOM 1147 N N . LEU A 1 146 ? 10.834 11.595 1.083 1.00 36.22 146 LEU A N 1
ATOM 1148 C CA . LEU A 1 146 ? 9.766 12.229 1.869 1.00 36.22 146 LEU A CA 1
ATOM 1149 C C . LEU A 1 146 ? 10.241 13.481 2.628 1.00 36.22 146 LEU A C 1
ATOM 1151 O O . LEU A 1 146 ? 9.537 14.492 2.660 1.00 36.22 146 LEU A O 1
ATOM 1155 N N . LYS A 1 147 ? 11.457 13.450 3.190 1.00 36.94 147 LYS A N 1
ATOM 1156 C CA . LYS A 1 147 ? 12.063 14.581 3.917 1.00 36.94 147 LYS A CA 1
ATOM 1157 C C . LYS A 1 147 ? 12.224 15.830 3.046 1.00 36.94 147 LYS A C 1
ATOM 1159 O O . LYS A 1 147 ? 12.137 16.947 3.555 1.00 36.94 147 LYS A O 1
ATOM 1164 N N . HIS A 1 148 ? 12.455 15.647 1.750 1.00 36.72 148 HIS A N 1
ATOM 1165 C CA . HIS A 1 148 ? 12.693 16.738 0.812 1.00 36.72 148 HIS A CA 1
ATOM 1166 C C . HIS A 1 148 ? 11.412 17.224 0.121 1.00 36.72 148 HIS A C 1
ATOM 1168 O O . HIS A 1 148 ? 11.200 18.437 0.068 1.00 36.72 148 HIS A O 1
ATOM 1174 N N . ALA A 1 149 ? 10.485 16.322 -0.232 1.00 33.84 149 ALA A N 1
ATOM 1175 C CA . ALA A 1 149 ? 9.132 16.701 -0.652 1.00 33.84 149 ALA A CA 1
ATOM 1176 C C . ALA A 1 149 ? 8.452 17.601 0.402 1.00 33.84 149 ALA A C 1
ATOM 1178 O O . ALA A 1 149 ? 8.009 18.704 0.088 1.00 33.84 149 ALA A O 1
ATOM 1179 N N . GLY A 1 150 ? 8.481 17.206 1.683 1.00 30.88 150 GLY A N 1
ATOM 1180 C CA . GLY A 1 150 ? 7.970 18.032 2.787 1.00 30.88 150 GLY A CA 1
ATOM 1181 C C . GLY A 1 150 ? 8.766 19.326 3.036 1.00 30.88 150 GLY A C 1
ATOM 1182 O O . GLY A 1 150 ? 8.205 20.332 3.466 1.00 30.88 150 GLY A O 1
ATOM 1183 N N . GLY A 1 151 ? 10.066 19.344 2.727 1.00 29.42 151 GLY A N 1
ATOM 1184 C CA . GLY A 1 151 ? 10.915 20.536 2.842 1.00 29.42 151 GLY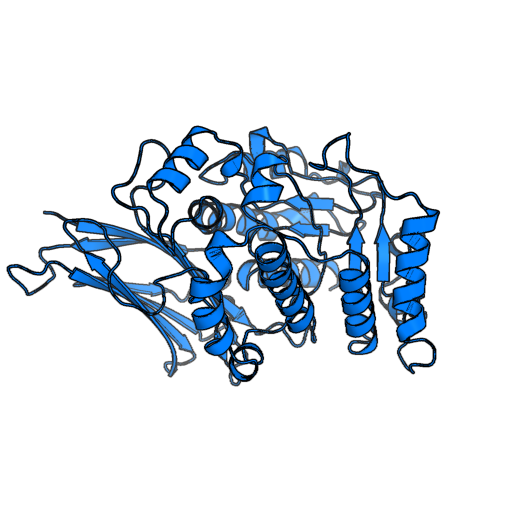 A CA 1
ATOM 1185 C C . GLY A 1 151 ? 10.670 21.589 1.753 1.00 29.42 151 GLY A C 1
ATOM 1186 O O . GLY A 1 151 ? 10.899 22.781 1.990 1.00 29.42 151 GLY A O 1
ATOM 1187 N N . ALA A 1 152 ? 10.192 21.170 0.577 1.00 31.19 152 ALA A N 1
ATOM 1188 C CA . ALA A 1 152 ? 9.757 22.057 -0.499 1.00 31.19 152 ALA A CA 1
ATOM 1189 C C . ALA A 1 152 ? 8.434 22.764 -0.152 1.00 31.19 152 ALA A C 1
ATOM 1191 O O . ALA A 1 152 ? 8.310 23.964 -0.395 1.00 31.19 152 ALA A O 1
ATOM 1192 N N . VAL A 1 153 ? 7.497 22.069 0.513 1.00 31.45 153 VAL A N 1
ATOM 1193 C CA . VAL A 1 153 ? 6.228 22.642 1.017 1.00 31.45 153 VAL A CA 1
ATOM 1194 C C . VAL A 1 153 ? 6.477 23.908 1.841 1.00 31.45 153 VAL A C 1
ATOM 1196 O O . VAL A 1 153 ? 5.920 24.968 1.556 1.00 31.45 153 VAL A O 1
ATOM 1199 N N . VAL A 1 154 ? 7.358 23.812 2.841 1.00 30.23 154 VAL A N 1
ATOM 1200 C CA . VAL A 1 154 ? 7.628 24.911 3.781 1.00 30.23 154 VAL A CA 1
ATOM 1201 C C . VAL A 1 154 ? 8.287 26.102 3.079 1.00 30.23 154 VAL A C 1
ATOM 1203 O O . VAL A 1 154 ? 7.906 27.245 3.323 1.00 30.23 154 VAL A O 1
ATOM 1206 N N . ARG A 1 155 ? 9.242 25.865 2.169 1.00 28.86 155 ARG A N 1
ATOM 1207 C CA . ARG A 1 155 ? 9.941 26.953 1.460 1.00 28.86 155 ARG A CA 1
ATOM 1208 C C . ARG A 1 155 ? 9.067 27.674 0.434 1.00 28.86 155 ARG A C 1
ATOM 1210 O O . ARG A 1 155 ? 9.171 28.893 0.332 1.00 28.86 155 ARG A O 1
ATOM 1217 N N . THR A 1 156 ? 8.181 26.968 -0.264 1.00 31.92 156 THR A N 1
ATOM 1218 C CA . THR A 1 156 ? 7.262 27.591 -1.232 1.00 31.92 156 THR A CA 1
ATOM 1219 C C . THR A 1 156 ? 6.171 28.416 -0.537 1.00 31.92 156 THR A C 1
ATOM 1221 O O . THR A 1 156 ? 5.792 29.471 -1.042 1.00 31.92 156 THR A O 1
ATOM 1224 N N . LEU A 1 157 ? 5.725 28.011 0.660 1.00 29.88 157 LEU A N 1
ATOM 1225 C CA . LEU A 1 157 ? 4.798 28.801 1.487 1.00 29.88 157 LEU A CA 1
ATOM 1226 C C . LEU A 1 157 ? 5.428 30.093 2.040 1.00 29.88 157 LEU A C 1
ATOM 1228 O O . LEU A 1 157 ? 4.749 31.111 2.132 1.00 29.88 157 LEU A O 1
ATOM 1232 N N . ILE A 1 158 ? 6.727 30.081 2.364 1.00 37.72 158 ILE A N 1
ATOM 1233 C CA . ILE A 1 158 ? 7.458 31.266 2.858 1.00 37.72 158 ILE A CA 1
ATOM 1234 C C . ILE A 1 158 ? 7.623 32.348 1.772 1.00 37.72 158 ILE A C 1
ATOM 1236 O O . ILE A 1 158 ? 7.779 33.523 2.096 1.00 37.72 158 ILE A O 1
ATOM 1240 N N . ALA A 1 159 ? 7.584 31.980 0.489 1.00 38.84 159 ALA A N 1
ATOM 1241 C CA . ALA A 1 159 ? 7.935 32.883 -0.607 1.00 38.84 159 ALA A CA 1
ATOM 1242 C C . ALA A 1 159 ? 6.819 33.849 -1.062 1.00 38.84 159 ALA A C 1
ATOM 1244 O O . ALA A 1 159 ? 7.133 34.794 -1.782 1.00 38.84 159 ALA A O 1
ATOM 1245 N N . ASN A 1 160 ? 5.545 33.624 -0.696 1.00 38.75 160 ASN A N 1
ATOM 1246 C CA . ASN A 1 160 ? 4.414 34.218 -1.434 1.00 38.75 160 ASN A CA 1
ATOM 1247 C C . ASN A 1 160 ? 3.522 35.251 -0.710 1.00 38.75 160 ASN A C 1
ATOM 1249 O O . ASN A 1 160 ? 2.860 36.003 -1.418 1.00 38.75 160 ASN A O 1
ATOM 1253 N N . GLU A 1 161 ? 3.492 35.373 0.627 1.00 43.59 161 GLU A N 1
ATOM 1254 C CA . GLU A 1 161 ? 2.746 36.472 1.288 1.00 43.59 161 GLU A CA 1
ATOM 1255 C C . GLU A 1 161 ? 3.379 36.966 2.604 1.00 43.59 161 GLU A C 1
ATOM 1257 O O . GLU A 1 161 ? 3.552 36.201 3.553 1.00 43.59 161 GLU A O 1
ATOM 1262 N N . GLU A 1 162 ? 3.580 38.289 2.730 1.00 44.03 162 GLU A N 1
ATOM 1263 C CA . GLU A 1 162 ? 4.060 38.958 3.962 1.00 44.03 162 GLU A CA 1
ATOM 1264 C C . GLU A 1 162 ? 3.158 38.736 5.195 1.00 44.03 162 GLU A C 1
ATOM 1266 O O . GLU A 1 162 ? 3.570 38.980 6.331 1.00 44.03 162 GLU A O 1
ATOM 1271 N N . LYS A 1 163 ? 1.914 38.293 4.984 1.00 40.88 163 LYS A N 1
ATOM 1272 C CA . LYS A 1 163 ? 0.850 38.257 5.995 1.00 40.88 163 LYS A CA 1
ATOM 1273 C C . LYS A 1 163 ? 0.982 37.118 7.014 1.00 40.88 163 LYS A C 1
ATOM 1275 O O . LYS A 1 163 ? 0.412 37.214 8.099 1.00 40.88 163 LYS A O 1
ATOM 1280 N N . TYR A 1 164 ? 1.727 36.059 6.689 1.00 41.12 164 TYR A N 1
ATOM 1281 C CA . TYR A 1 164 ? 1.834 34.844 7.518 1.00 41.12 164 TYR A CA 1
ATOM 1282 C C . TYR A 1 164 ? 3.210 34.649 8.174 1.00 41.12 164 TYR A C 1
ATOM 1284 O O . TYR A 1 164 ? 3.367 33.793 9.048 1.00 41.12 164 TYR A O 1
ATOM 1292 N N . THR A 1 165 ? 4.189 35.484 7.817 1.00 43.47 165 THR A N 1
ATOM 1293 C CA . THR A 1 165 ? 5.601 35.384 8.223 1.00 43.47 165 THR A CA 1
ATOM 1294 C C . THR A 1 165 ? 5.796 35.314 9.740 1.00 43.47 165 THR A C 1
ATOM 1296 O O . THR A 1 165 ? 6.656 34.584 10.223 1.00 43.47 165 THR A O 1
ATOM 1299 N N . GLN A 1 166 ? 4.984 36.049 10.507 1.00 41.81 166 GLN A N 1
ATOM 1300 C CA . GLN A 1 166 ? 5.155 36.178 11.957 1.00 41.81 166 GLN A CA 1
ATOM 1301 C C . GLN A 1 166 ? 4.613 34.971 12.743 1.00 41.81 166 GLN A C 1
ATOM 1303 O O . GLN A 1 166 ? 5.215 34.573 13.732 1.00 41.81 166 GLN A O 1
ATOM 1308 N N . VAL A 1 167 ? 3.520 34.353 12.277 1.00 40.12 167 VAL A N 1
ATOM 1309 C CA . VAL A 1 167 ? 2.911 33.168 12.919 1.00 40.12 167 VAL A CA 1
ATOM 1310 C C . VAL A 1 167 ? 3.683 31.890 12.570 1.00 40.12 167 VAL A C 1
ATOM 1312 O O . VAL A 1 167 ? 3.795 30.983 13.390 1.00 40.12 167 VAL A O 1
ATOM 1315 N N . LEU A 1 168 ? 4.246 31.816 11.360 1.00 39.00 168 LEU A N 1
ATOM 1316 C CA . LEU A 1 168 ? 4.983 30.637 10.895 1.00 39.00 168 LEU A CA 1
ATOM 1317 C C . LEU A 1 168 ? 6.443 30.600 11.377 1.00 39.00 168 LEU A C 1
ATOM 1319 O O . LEU A 1 168 ? 6.991 29.508 11.524 1.00 39.00 168 LEU A O 1
ATOM 1323 N N . ALA A 1 169 ? 7.054 31.744 11.705 1.00 37.81 169 ALA A N 1
ATOM 1324 C CA . ALA A 1 169 ? 8.377 31.783 12.337 1.00 37.81 169 ALA A CA 1
ATOM 1325 C C . ALA A 1 169 ? 8.397 31.046 13.695 1.00 37.81 169 ALA A C 1
ATOM 1327 O O . ALA A 1 169 ? 9.291 30.241 13.947 1.00 37.81 169 ALA A O 1
ATOM 1328 N N . GLU A 1 170 ? 7.362 31.225 14.527 1.00 38.19 170 GLU A N 1
ATOM 1329 C CA . GLU A 1 170 ? 7.237 30.539 15.829 1.00 38.19 170 GLU A CA 1
ATOM 1330 C C . GLU A 1 170 ? 7.002 29.017 15.716 1.00 38.19 170 GLU A C 1
ATOM 1332 O O . GLU A 1 170 ? 7.219 28.276 16.681 1.00 38.19 170 GLU A O 1
ATOM 1337 N N . LEU A 1 171 ? 6.558 28.539 14.547 1.00 33.88 171 LEU A N 1
ATOM 1338 C CA . LEU A 1 171 ? 6.416 27.115 14.222 1.00 33.88 171 LEU A CA 1
ATOM 1339 C C . LEU A 1 171 ? 7.717 26.523 13.665 1.00 33.88 171 LEU A C 1
ATOM 1341 O O . LEU A 1 171 ? 8.084 25.407 14.037 1.00 33.88 171 LEU A O 1
ATOM 1345 N N . ALA A 1 172 ? 8.436 27.274 12.826 1.00 34.56 172 ALA A N 1
ATOM 1346 C CA . ALA A 1 172 ? 9.720 26.861 12.264 1.00 34.56 172 ALA A CA 1
ATOM 1347 C C . ALA A 1 172 ? 10.782 26.627 13.356 1.00 34.56 172 ALA A C 1
ATOM 1349 O O . ALA A 1 172 ? 11.447 25.592 13.343 1.00 34.56 172 ALA A O 1
ATOM 1350 N N . ASP A 1 173 ? 10.871 27.513 14.355 1.00 33.91 173 ASP A N 1
ATOM 1351 C CA . ASP A 1 173 ? 11.827 27.380 15.468 1.00 33.91 173 ASP A CA 1
ATOM 1352 C C . ASP A 1 173 ? 11.529 26.192 16.409 1.00 33.91 173 ASP A C 1
ATOM 1354 O O . ASP A 1 173 ? 12.412 25.738 17.140 1.00 33.91 173 ASP A O 1
ATOM 1358 N N . LYS A 1 174 ? 10.305 25.642 16.391 1.00 35.94 174 LYS A N 1
ATOM 1359 C CA . LYS A 1 174 ? 9.935 24.453 17.186 1.00 35.94 174 LYS A CA 1
ATOM 1360 C C . LYS A 1 174 ? 10.218 23.129 16.477 1.00 35.94 174 LYS A C 1
ATOM 1362 O O . LYS A 1 174 ? 10.388 22.112 17.150 1.00 35.94 174 LYS A O 1
ATOM 1367 N N . LEU A 1 175 ? 10.307 23.119 15.148 1.00 32.34 175 LEU A N 1
ATOM 1368 C CA . LEU A 1 175 ? 10.535 21.915 14.341 1.00 32.34 175 LEU A CA 1
ATOM 1369 C C . LEU A 1 175 ? 12.018 21.757 13.979 1.00 32.34 175 LEU A C 1
ATOM 1371 O O . LEU A 1 175 ? 12.417 21.757 12.816 1.00 32.34 175 LEU A O 1
ATOM 1375 N N . SER A 1 176 ? 12.852 21.602 15.009 1.00 29.22 176 SER A N 1
ATOM 1376 C CA . SER A 1 176 ? 14.285 21.360 14.819 1.00 29.22 176 SER A CA 1
ATOM 1377 C C . SER A 1 176 ? 14.574 19.956 14.254 1.00 29.22 176 SER A C 1
ATOM 1379 O O . SER A 1 176 ? 13.933 18.959 14.598 1.00 29.22 176 SER A O 1
ATOM 1381 N N . GLY A 1 177 ? 15.590 19.874 13.387 1.00 30.67 177 GLY A N 1
ATOM 1382 C CA . GLY A 1 177 ? 15.934 18.683 12.597 1.00 30.67 177 GLY A CA 1
ATOM 1383 C C . GLY A 1 177 ? 16.180 17.337 13.314 1.00 30.67 177 GLY A C 1
ATOM 1384 O O . GLY A 1 177 ? 16.035 16.322 12.630 1.00 30.67 177 GLY A O 1
ATOM 1385 N N . PRO A 1 178 ? 16.509 17.241 14.625 1.00 29.45 178 PRO A N 1
ATOM 1386 C CA . PRO A 1 178 ? 16.686 15.945 15.295 1.00 29.45 178 PRO A CA 1
ATOM 1387 C C . PRO A 1 178 ? 15.419 15.081 15.403 1.00 29.45 178 PRO A C 1
ATOM 1389 O O . PRO A 1 178 ? 15.531 13.866 15.536 1.00 29.45 178 PRO A O 1
ATOM 1392 N N . ALA A 1 179 ? 14.218 15.669 15.336 1.00 30.06 179 ALA A N 1
ATOM 1393 C CA . ALA A 1 179 ? 12.964 14.904 15.394 1.00 30.06 179 ALA A CA 1
ATOM 1394 C C . ALA A 1 179 ? 12.638 14.172 14.074 1.00 30.06 179 ALA A C 1
ATOM 1396 O O . ALA A 1 179 ? 11.922 13.175 14.068 1.00 30.06 179 ALA A O 1
ATOM 1397 N N . VAL A 1 180 ? 13.185 14.650 12.951 1.00 29.92 180 VAL A N 1
ATOM 1398 C CA . VAL A 1 180 ? 12.842 14.192 11.592 1.00 29.92 180 VAL A CA 1
ATOM 1399 C C . VAL A 1 180 ? 13.660 12.960 11.166 1.00 29.92 180 VAL A C 1
ATOM 1401 O O . VAL A 1 180 ? 13.304 12.274 10.215 1.00 29.92 180 VAL A O 1
ATOM 1404 N N . SER A 1 181 ? 14.743 12.624 11.875 1.00 28.67 181 SER A N 1
ATOM 1405 C CA . SER A 1 181 ? 15.610 11.475 11.557 1.00 28.67 181 SER A CA 1
ATOM 1406 C C . SER A 1 181 ? 15.128 10.119 12.099 1.00 28.67 181 SER A C 1
ATOM 1408 O O . SER A 1 181 ? 15.864 9.143 11.994 1.00 28.67 181 SER A O 1
ATOM 1410 N N . LEU A 1 182 ? 13.936 10.046 12.700 1.00 27.62 182 LEU A N 1
ATOM 1411 C CA . LEU A 1 182 ? 13.413 8.842 13.370 1.00 27.62 182 LEU A CA 1
ATOM 1412 C C . LEU A 1 182 ? 12.196 8.204 12.672 1.00 27.62 182 LEU A C 1
ATOM 1414 O O . LEU A 1 182 ? 11.634 7.240 13.187 1.00 27.62 182 LEU A O 1
ATOM 1418 N N . ILE A 1 183 ? 11.777 8.721 11.513 1.00 28.78 183 ILE A N 1
ATOM 1419 C CA . ILE A 1 183 ? 10.502 8.350 10.885 1.00 28.78 183 ILE A CA 1
ATOM 1420 C C . ILE A 1 183 ? 10.729 7.406 9.692 1.00 28.78 183 ILE A C 1
ATOM 1422 O O . ILE A 1 183 ? 11.096 7.836 8.603 1.00 28.78 183 ILE A O 1
ATOM 1426 N N . ALA A 1 184 ? 10.489 6.117 9.957 1.00 27.97 184 ALA A N 1
ATOM 1427 C CA . ALA A 1 184 ? 10.140 5.024 9.035 1.00 27.97 184 ALA A CA 1
ATOM 1428 C C . ALA A 1 184 ? 10.833 4.977 7.648 1.00 27.97 184 ALA A C 1
ATOM 1430 O O . ALA A 1 184 ? 10.375 5.604 6.689 1.00 27.97 184 ALA A O 1
ATOM 1431 N N . PRO A 1 185 ? 11.870 4.137 7.486 1.00 28.28 185 PRO A N 1
ATOM 1432 C CA . PRO A 1 185 ? 12.514 3.928 6.200 1.00 28.28 185 PRO A CA 1
ATOM 1433 C C . PRO A 1 185 ? 12.020 2.620 5.511 1.00 28.28 185 PRO A C 1
ATOM 1435 O O . PRO A 1 185 ? 12.164 1.538 6.076 1.00 28.28 185 PRO A O 1
ATOM 1438 N N . ASN A 1 186 ? 11.581 2.724 4.236 1.00 35.09 186 ASN A N 1
ATOM 1439 C CA . ASN A 1 186 ? 11.887 1.822 3.083 1.00 35.09 186 ASN A CA 1
ATOM 1440 C C . ASN A 1 186 ? 10.759 0.964 2.434 1.00 35.09 186 ASN A C 1
ATOM 1442 O O . ASN A 1 186 ? 10.122 0.162 3.103 1.00 35.09 186 ASN A O 1
ATOM 1446 N N . ILE A 1 187 ? 10.603 1.076 1.095 1.00 33.06 187 ILE A N 1
ATOM 1447 C CA . ILE A 1 187 ? 9.660 0.393 0.165 1.00 33.06 187 ILE A CA 1
ATOM 1448 C C . ILE A 1 187 ? 10.370 0.068 -1.177 1.00 33.06 187 ILE A C 1
ATOM 1450 O O . ILE A 1 187 ? 10.940 0.990 -1.745 1.00 33.06 187 ILE A O 1
ATOM 1454 N N . VAL A 1 188 ? 10.275 -1.142 -1.761 1.00 27.78 188 VAL A N 1
ATOM 1455 C CA . VAL A 1 188 ? 10.749 -1.427 -3.142 1.00 27.78 188 VAL A CA 1
ATOM 1456 C C . VAL A 1 188 ? 9.889 -0.682 -4.150 1.00 27.78 188 VAL A C 1
ATOM 1458 O O . VAL A 1 188 ? 8.672 -0.851 -4.219 1.00 27.78 188 VAL A O 1
ATOM 1461 N N . SER A 1 189 ? 10.558 0.135 -4.954 1.00 28.25 189 SER A N 1
ATOM 1462 C CA . SER A 1 189 ? 9.931 1.075 -5.868 1.00 28.25 189 SER A CA 1
ATOM 1463 C C . SER A 1 189 ? 9.615 0.461 -7.237 1.00 28.25 189 SER A C 1
ATOM 1465 O O . SER A 1 189 ? 10.483 0.309 -8.100 1.00 28.25 189 SER A O 1
ATOM 1467 N N . SER A 1 190 ? 8.320 0.255 -7.482 1.00 27.05 190 SER A N 1
ATOM 1468 C CA . SER A 1 190 ? 7.722 0.817 -8.694 1.00 27.05 190 SER A CA 1
ATOM 1469 C C . SER A 1 190 ? 6.942 2.070 -8.299 1.00 27.05 190 SER A C 1
ATOM 1471 O O . SER A 1 190 ? 5.732 2.034 -8.078 1.00 27.05 190 SER A O 1
ATOM 1473 N N . LEU A 1 191 ? 7.651 3.191 -8.155 1.00 30.59 191 LEU A N 1
ATOM 1474 C CA . LEU A 1 191 ? 7.018 4.486 -7.935 1.00 30.59 191 LEU A CA 1
ATOM 1475 C C . LEU A 1 191 ? 6.464 5.018 -9.262 1.00 30.59 191 LEU A C 1
ATOM 1477 O O . LEU A 1 191 ? 7.120 5.770 -9.984 1.00 30.59 191 LEU A O 1
ATOM 1481 N N . ALA A 1 192 ? 5.226 4.645 -9.566 1.00 28.25 192 ALA A N 1
ATOM 1482 C CA . ALA A 1 192 ? 4.418 5.346 -10.550 1.00 28.25 192 ALA A CA 1
ATOM 1483 C C . ALA A 1 192 ? 3.799 6.592 -9.893 1.00 28.25 192 ALA A C 1
ATOM 1485 O O . ALA A 1 192 ? 2.700 6.533 -9.344 1.00 28.25 192 ALA A O 1
ATOM 1486 N N . ILE A 1 193 ? 4.496 7.735 -9.950 1.00 29.30 193 ILE A N 1
ATOM 1487 C CA . ILE A 1 193 ? 3.879 9.027 -9.611 1.00 29.30 193 ILE A CA 1
ATOM 1488 C C . ILE A 1 193 ? 2.869 9.365 -10.717 1.00 29.30 193 ILE A C 1
ATOM 1490 O O . ILE A 1 193 ? 3.228 9.940 -11.743 1.00 29.30 193 ILE A O 1
ATOM 1494 N N . THR A 1 194 ? 1.598 9.004 -10.528 1.00 28.30 194 THR A N 1
ATOM 1495 C CA . THR A 1 194 ? 0.506 9.484 -11.387 1.00 28.30 194 THR A CA 1
ATOM 1496 C C . THR A 1 194 ? -0.193 10.657 -10.713 1.00 28.30 194 THR A C 1
ATOM 1498 O O . THR A 1 194 ? -1.078 10.463 -9.882 1.00 28.30 194 THR A O 1
ATOM 1501 N N . GLN A 1 195 ? 0.199 11.876 -11.074 1.00 28.42 195 GLN A N 1
ATOM 1502 C CA . GLN A 1 195 ? -0.492 13.097 -10.667 1.00 28.42 195 GLN A CA 1
ATOM 1503 C C . GLN A 1 195 ? -1.805 13.206 -11.462 1.00 28.42 195 GLN A C 1
ATOM 1505 O O . GLN A 1 195 ? -1.772 13.261 -12.687 1.00 28.42 195 GLN A O 1
ATOM 1510 N N . LYS A 1 196 ? -2.965 13.166 -10.792 1.00 34.19 196 LYS A N 1
ATOM 1511 C CA . LYS A 1 196 ? -4.287 13.135 -11.462 1.00 34.19 196 LYS A CA 1
ATOM 1512 C C . LYS A 1 196 ? -5.201 14.325 -11.146 1.00 34.19 196 LYS A C 1
ATOM 1514 O O . LYS A 1 196 ? -6.202 14.498 -11.835 1.00 34.19 196 LYS A O 1
ATOM 1519 N N . ASP A 1 197 ? -4.870 15.147 -10.151 1.00 34.06 197 ASP A N 1
ATOM 1520 C CA . ASP A 1 197 ? -5.733 16.251 -9.712 1.00 34.06 197 ASP A CA 1
ATOM 1521 C C . ASP A 1 197 ? -5.541 17.540 -10.542 1.00 34.06 197 ASP A C 1
ATOM 1523 O O . ASP A 1 197 ? -4.422 17.848 -10.952 1.00 34.06 197 ASP A O 1
ATOM 1527 N N . PRO A 1 198 ? -6.601 18.339 -10.774 1.00 33.38 198 PRO A N 1
ATOM 1528 C CA . PRO A 1 198 ? -6.524 19.581 -11.545 1.00 33.38 198 PRO A CA 1
ATOM 1529 C C . PRO A 1 198 ? -5.827 20.740 -10.803 1.00 33.38 198 PRO A C 1
ATOM 1531 O O . PRO A 1 198 ? -5.817 20.824 -9.573 1.00 33.38 198 PRO A O 1
ATOM 1534 N N . LEU A 1 199 ? -5.311 21.706 -11.577 1.00 31.17 199 LEU A N 1
ATOM 1535 C CA . LEU A 1 199 ? -4.449 22.813 -11.119 1.00 31.17 199 LEU A CA 1
ATOM 1536 C C . LEU A 1 199 ? -4.905 23.597 -9.865 1.00 31.17 199 LEU A C 1
ATOM 1538 O O . LEU A 1 199 ? -4.039 23.915 -9.047 1.00 31.17 199 LEU A O 1
ATOM 1542 N N . PRO A 1 200 ? -6.207 23.892 -9.641 1.00 29.84 200 PRO A N 1
ATOM 1543 C CA . PRO A 1 200 ? -6.647 24.586 -8.426 1.00 29.84 200 PRO A CA 1
ATOM 1544 C C . PRO A 1 200 ? -6.425 23.787 -7.133 1.00 29.84 200 PRO A C 1
ATOM 1546 O O . PRO A 1 200 ? -6.332 24.384 -6.066 1.00 29.84 200 PRO A O 1
ATOM 1549 N N . ILE A 1 201 ? -6.332 22.455 -7.220 1.00 32.84 201 ILE A N 1
ATOM 1550 C CA . ILE A 1 201 ? -6.012 21.567 -6.091 1.00 32.84 201 ILE A CA 1
ATOM 1551 C C . ILE A 1 201 ? -4.488 21.461 -5.930 1.00 32.84 201 ILE A C 1
ATOM 1553 O O . ILE A 1 201 ? -3.979 21.574 -4.814 1.00 32.84 201 ILE A O 1
ATOM 1557 N N . ILE A 1 202 ? -3.751 21.347 -7.045 1.00 36.00 202 ILE A N 1
ATOM 1558 C CA . ILE A 1 202 ? -2.275 21.309 -7.068 1.00 36.00 202 ILE A CA 1
ATOM 1559 C C . ILE A 1 202 ? -1.677 22.532 -6.353 1.00 36.00 202 ILE A C 1
ATOM 1561 O O . ILE A 1 202 ? -0.845 22.379 -5.462 1.00 36.00 202 ILE A O 1
ATOM 1565 N N . LEU A 1 203 ? -2.121 23.744 -6.707 1.00 29.30 203 LEU A N 1
ATOM 1566 C CA . LEU A 1 203 ? -1.581 24.993 -6.151 1.00 29.30 203 LEU A CA 1
ATOM 1567 C C . LEU A 1 203 ? -1.996 25.270 -4.696 1.00 29.30 203 LEU A C 1
ATOM 1569 O O . LEU A 1 203 ? -1.396 26.134 -4.059 1.00 29.30 203 LEU A O 1
ATOM 1573 N N . ALA A 1 204 ? -3.006 24.569 -4.173 1.00 28.97 204 ALA A N 1
ATOM 1574 C CA . ALA A 1 204 ? -3.568 24.827 -2.847 1.00 28.97 204 ALA A CA 1
ATOM 1575 C C . ALA A 1 204 ? -3.194 23.781 -1.781 1.00 28.97 204 ALA A C 1
ATOM 1577 O O . ALA A 1 204 ? -3.268 24.106 -0.597 1.00 28.97 204 ALA A O 1
ATOM 1578 N N . ALA A 1 205 ? -2.830 22.546 -2.163 1.00 32.47 205 ALA A N 1
ATOM 1579 C CA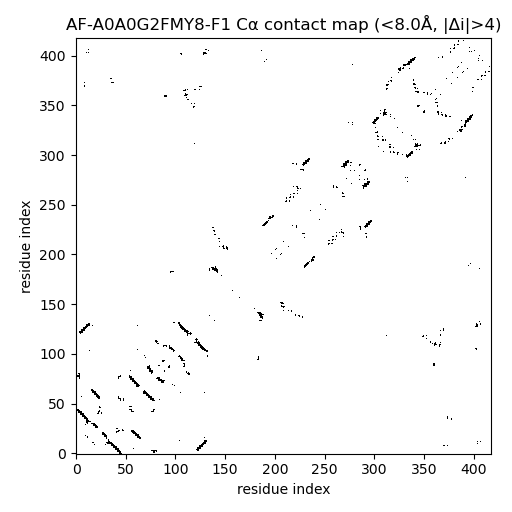 . ALA A 1 205 ? -2.769 21.431 -1.208 1.00 32.47 205 ALA A CA 1
ATOM 1580 C C . ALA A 1 205 ? -1.528 20.516 -1.263 1.00 32.47 205 ALA A C 1
ATOM 1582 O O . ALA A 1 205 ? -1.158 19.996 -0.212 1.00 32.47 205 ALA A O 1
ATOM 1583 N N . ILE A 1 206 ? -0.885 20.278 -2.420 1.00 38.19 206 ILE A N 1
ATOM 1584 C CA . ILE A 1 206 ? 0.194 19.265 -2.523 1.00 38.19 206 ILE A CA 1
ATOM 1585 C C . ILE A 1 206 ? 1.381 19.739 -3.391 1.00 38.19 206 ILE A C 1
ATOM 1587 O O . ILE A 1 206 ? 1.418 19.487 -4.597 1.00 38.19 206 ILE A O 1
ATOM 1591 N N . PRO A 1 207 ? 2.401 20.371 -2.784 1.00 46.38 207 PRO A N 1
ATOM 1592 C CA . PRO A 1 207 ? 3.715 20.558 -3.399 1.00 46.38 207 PRO A CA 1
ATOM 1593 C C . PRO A 1 207 ? 4.455 19.218 -3.557 1.00 46.38 207 PRO A C 1
ATOM 1595 O O . PRO A 1 207 ? 4.646 18.489 -2.584 1.00 46.38 207 PRO A O 1
ATOM 1598 N N . GLY A 1 208 ? 4.876 18.897 -4.782 1.00 52.16 208 GLY A N 1
ATOM 1599 C CA . GLY A 1 208 ? 5.644 17.687 -5.095 1.00 52.16 208 GLY A CA 1
ATOM 1600 C C . GLY A 1 208 ? 7.160 17.834 -4.899 1.00 52.16 208 GLY A C 1
ATOM 1601 O O . GLY A 1 208 ? 7.678 18.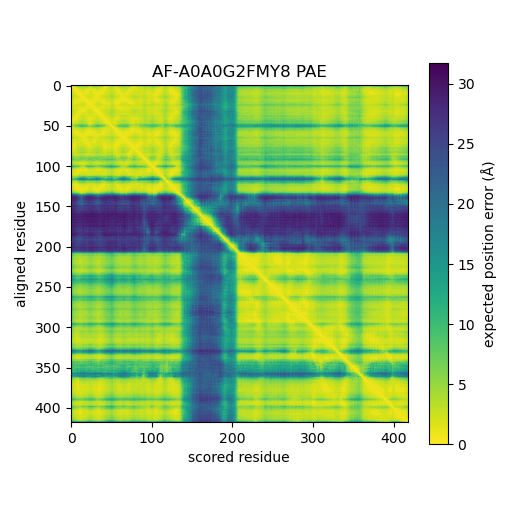926 -4.670 1.00 52.16 208 GLY A O 1
ATOM 1602 N N . MET A 1 209 ? 7.877 16.716 -5.040 1.00 64.38 209 MET A N 1
ATOM 1603 C CA . MET A 1 209 ? 9.341 16.685 -5.151 1.00 64.38 209 MET A CA 1
ATOM 1604 C C . MET A 1 209 ? 9.798 17.121 -6.553 1.00 64.38 209 MET A C 1
ATOM 1606 O O . MET A 1 209 ? 9.155 16.787 -7.548 1.00 64.38 209 MET A O 1
ATOM 1610 N N . ALA A 1 210 ? 10.931 17.825 -6.638 1.00 74.31 210 ALA A N 1
ATOM 1611 C CA . ALA A 1 210 ? 11.553 18.172 -7.914 1.00 74.31 210 ALA A CA 1
ATOM 1612 C C . ALA A 1 210 ? 12.119 16.925 -8.628 1.00 74.31 210 ALA A C 1
ATOM 1614 O O . ALA A 1 210 ? 12.603 15.989 -7.991 1.00 74.31 210 ALA A O 1
ATOM 1615 N N . TYR A 1 211 ? 12.052 16.892 -9.962 1.00 80.25 211 TYR A N 1
ATOM 1616 C CA . TYR A 1 211 ? 12.396 15.699 -10.749 1.00 80.25 211 TYR A CA 1
ATOM 1617 C C . TYR A 1 211 ? 13.880 15.300 -10.648 1.00 80.25 211 TYR A C 1
ATOM 1619 O O . TYR A 1 211 ? 14.211 14.116 -10.592 1.00 80.25 211 TYR A O 1
ATOM 1627 N N . ASP A 1 212 ? 14.776 16.281 -10.585 1.00 79.94 212 ASP A N 1
ATOM 1628 C CA . ASP A 1 212 ? 16.215 16.099 -10.393 1.00 79.94 212 ASP A CA 1
ATOM 1629 C C . ASP A 1 212 ? 16.566 15.603 -8.984 1.00 79.94 212 ASP A C 1
ATOM 1631 O O . ASP A 1 212 ? 17.425 14.731 -8.831 1.00 79.94 212 ASP A O 1
ATOM 1635 N N . GLU A 1 213 ? 15.868 16.106 -7.965 1.00 80.31 213 GLU A N 1
ATOM 1636 C CA . GLU A 1 213 ? 15.972 15.638 -6.583 1.00 80.31 213 GLU A CA 1
ATOM 1637 C C . GLU A 1 213 ? 15.505 14.178 -6.470 1.00 80.31 213 GLU A C 1
ATOM 1639 O O . GLU A 1 213 ? 16.256 13.329 -5.990 1.00 80.31 213 GLU A O 1
ATOM 1644 N N . PHE A 1 214 ? 14.338 13.848 -7.037 1.00 82.19 214 PHE A N 1
ATOM 1645 C CA . PHE A 1 214 ? 13.827 12.476 -7.121 1.00 82.19 214 PHE A CA 1
ATOM 1646 C C . PHE A 1 214 ? 14.823 11.518 -7.790 1.00 82.19 214 PHE A C 1
ATOM 1648 O O . PHE A 1 214 ? 15.154 10.473 -7.226 1.00 82.19 214 PHE A O 1
ATOM 1655 N N . LEU A 1 215 ? 15.340 11.877 -8.969 1.00 84.62 215 LEU A N 1
ATOM 1656 C CA . LEU A 1 215 ? 16.335 11.066 -9.674 1.00 84.62 215 LEU A CA 1
ATOM 1657 C C . LEU A 1 215 ? 17.626 10.901 -8.864 1.00 84.62 215 LEU A C 1
ATOM 1659 O O . LEU A 1 215 ? 18.202 9.814 -8.846 1.00 84.62 215 LEU A O 1
ATOM 1663 N N . THR A 1 216 ? 18.081 11.956 -8.186 1.00 87.62 216 THR A N 1
ATOM 1664 C CA . THR A 1 216 ? 19.288 11.917 -7.348 1.00 87.62 216 THR A CA 1
ATOM 1665 C C . THR A 1 216 ? 19.120 10.945 -6.179 1.00 87.62 216 THR A C 1
ATOM 1667 O O . THR A 1 216 ? 20.035 10.167 -5.901 1.00 87.62 216 THR A O 1
ATOM 1670 N N . GLU A 1 217 ? 17.952 10.927 -5.532 1.00 82.88 217 GLU A N 1
ATOM 1671 C CA . GLU A 1 217 ? 17.646 9.964 -4.469 1.00 82.88 217 GLU A CA 1
ATOM 1672 C C . GLU A 1 217 ? 17.521 8.527 -4.992 1.00 82.88 217 GLU A C 1
ATOM 1674 O O . GLU A 1 217 ? 18.084 7.610 -4.396 1.00 82.88 217 GLU A O 1
ATOM 1679 N N . VAL A 1 218 ? 16.876 8.321 -6.145 1.00 86.31 218 VAL A N 1
ATOM 1680 C CA . VAL A 1 218 ? 16.782 7.002 -6.799 1.00 86.31 218 VAL A CA 1
ATOM 1681 C C . VAL A 1 218 ? 18.163 6.445 -7.165 1.00 86.31 218 VAL A C 1
ATOM 1683 O O . VAL A 1 218 ? 18.431 5.262 -6.943 1.00 86.31 218 VAL A O 1
ATOM 1686 N N . VAL A 1 219 ? 19.066 7.276 -7.698 1.00 92.94 219 VAL A N 1
ATOM 1687 C CA . VAL A 1 219 ? 20.437 6.843 -8.009 1.00 92.94 219 VAL A CA 1
ATOM 1688 C C . VAL A 1 219 ? 21.225 6.563 -6.728 1.00 92.94 219 VAL A C 1
ATOM 1690 O O . VAL A 1 219 ? 21.892 5.529 -6.671 1.00 92.94 219 VAL A O 1
ATOM 1693 N N . ARG A 1 220 ? 21.126 7.414 -5.694 1.00 92.75 220 ARG A N 1
ATOM 1694 C CA . ARG A 1 220 ? 21.792 7.184 -4.398 1.00 92.75 220 ARG A CA 1
ATOM 1695 C C . ARG A 1 220 ? 21.367 5.856 -3.783 1.00 92.75 220 ARG A C 1
ATOM 1697 O O . ARG A 1 220 ? 22.221 5.039 -3.453 1.00 92.75 220 ARG A O 1
ATOM 1704 N N . PHE A 1 221 ? 20.060 5.619 -3.722 1.00 81.81 221 PHE A N 1
ATOM 1705 C CA . PHE A 1 221 ? 19.489 4.364 -3.263 1.00 81.81 221 PHE A CA 1
ATOM 1706 C C . PHE A 1 221 ? 20.086 3.172 -4.023 1.00 81.81 221 PHE A C 1
ATOM 1708 O O . PHE A 1 221 ? 20.659 2.262 -3.430 1.00 81.81 221 PHE A O 1
ATOM 1715 N N . LEU A 1 222 ? 20.029 3.179 -5.356 1.00 86.50 222 LEU A N 1
ATOM 1716 C CA . LEU A 1 222 ? 20.557 2.063 -6.138 1.00 86.50 222 LEU A CA 1
ATOM 1717 C C . LEU A 1 222 ? 22.064 1.869 -5.906 1.00 86.50 222 LEU A C 1
ATOM 1719 O O . LEU A 1 222 ? 22.541 0.735 -5.910 1.00 86.50 222 LEU A O 1
ATOM 1723 N N . VAL A 1 223 ? 22.823 2.940 -5.679 1.00 92.44 223 VAL A N 1
ATOM 1724 C CA . VAL A 1 223 ? 24.248 2.881 -5.328 1.00 92.44 223 VAL A CA 1
ATOM 1725 C C . VAL A 1 223 ? 24.492 2.221 -3.964 1.00 92.44 223 VAL A C 1
ATOM 1727 O O . VAL A 1 223 ? 25.414 1.410 -3.842 1.00 92.44 223 VAL A O 1
ATOM 1730 N N . GLU A 1 224 ? 23.675 2.531 -2.962 1.00 86.50 224 GLU A N 1
ATOM 1731 C CA . GLU A 1 224 ? 23.743 1.956 -1.612 1.00 86.50 224 GLU A CA 1
ATOM 1732 C C . GLU A 1 224 ? 23.236 0.497 -1.583 1.00 86.50 224 GLU A C 1
ATOM 1734 O O . GLU A 1 224 ? 23.681 -0.308 -0.759 1.00 86.50 224 GLU A O 1
ATOM 1739 N N . HIS A 1 225 ? 22.385 0.117 -2.544 1.00 82.00 225 HIS A N 1
ATOM 1740 C CA . HIS A 1 225 ? 21.684 -1.169 -2.580 1.00 82.00 225 HIS A CA 1
ATOM 1741 C C . HIS A 1 225 ? 21.911 -1.904 -3.910 1.00 82.00 225 HIS A C 1
ATOM 1743 O O . HIS A 1 225 ? 21.082 -1.855 -4.823 1.00 82.00 225 HIS A O 1
ATOM 1749 N N . PRO A 1 226 ? 23.056 -2.605 -4.060 1.00 86.81 226 PRO A N 1
ATOM 1750 C CA . PRO A 1 226 ? 23.503 -3.166 -5.338 1.00 86.81 226 PRO A CA 1
ATOM 1751 C C . PRO A 1 226 ? 22.633 -4.316 -5.873 1.00 86.81 226 PRO A C 1
ATOM 1753 O O . PRO A 1 226 ? 22.739 -4.667 -7.050 1.00 86.81 226 PRO A O 1
ATOM 1756 N N . THR A 1 227 ? 21.780 -4.909 -5.035 1.00 82.06 227 THR A N 1
ATOM 1757 C CA . THR A 1 227 ? 20.800 -5.928 -5.433 1.00 82.06 227 THR A CA 1
ATOM 1758 C C . THR A 1 227 ? 19.529 -5.329 -6.021 1.00 82.06 227 THR A C 1
ATOM 1760 O O . THR A 1 227 ? 18.827 -6.021 -6.758 1.00 82.06 227 THR A O 1
ATOM 1763 N N . GLU A 1 228 ? 19.228 -4.064 -5.756 1.00 82.69 228 GLU A N 1
ATOM 1764 C CA . GLU A 1 228 ? 17.923 -3.508 -6.094 1.00 82.69 228 GLU A CA 1
ATOM 1765 C C . GLU A 1 228 ? 17.874 -2.948 -7.510 1.00 82.69 228 GLU A C 1
ATOM 1767 O O . GLU A 1 228 ? 18.901 -2.588 -8.100 1.00 82.69 228 GLU A O 1
ATOM 1772 N N . ILE A 1 229 ? 16.660 -2.949 -8.063 1.00 84.25 229 ILE A N 1
ATOM 1773 C CA . ILE A 1 229 ? 16.305 -2.444 -9.389 1.00 84.25 229 ILE A CA 1
ATOM 1774 C C . ILE A 1 229 ? 15.073 -1.560 -9.201 1.00 84.25 229 ILE A C 1
ATOM 1776 O O . ILE A 1 229 ? 14.081 -2.010 -8.634 1.00 84.25 229 ILE A O 1
ATOM 1780 N N . ILE A 1 230 ? 15.126 -0.324 -9.694 1.00 87.75 230 ILE A N 1
ATOM 1781 C CA . ILE A 1 230 ? 13.989 0.598 -9.713 1.00 87.75 230 ILE A CA 1
ATOM 1782 C C . ILE A 1 230 ? 13.521 0.770 -11.154 1.00 87.75 230 ILE A C 1
ATOM 1784 O O . ILE A 1 230 ? 14.327 0.988 -12.062 1.00 87.75 230 ILE A O 1
ATOM 1788 N N . VAL A 1 231 ? 12.204 0.708 -11.347 1.00 88.44 231 VAL A N 1
ATOM 1789 C CA . VAL A 1 231 ? 11.543 1.019 -12.617 1.00 88.44 231 VAL A CA 1
ATOM 1790 C C . VAL A 1 231 ? 10.772 2.325 -12.449 1.00 88.44 231 VAL A C 1
ATOM 1792 O O . VAL A 1 231 ? 9.810 2.385 -11.684 1.00 88.44 231 VAL A O 1
ATOM 1795 N N . VAL A 1 232 ? 11.190 3.364 -13.172 1.00 88.56 232 VAL A N 1
ATOM 1796 C CA . VAL A 1 232 ? 10.532 4.677 -13.196 1.00 88.56 232 VAL A CA 1
ATOM 1797 C C . VAL A 1 232 ? 9.733 4.793 -14.485 1.00 88.56 232 VAL A C 1
ATOM 1799 O O . VAL A 1 232 ? 10.311 4.716 -15.570 1.00 88.56 232 VAL A O 1
ATOM 1802 N N . GLN A 1 233 ? 8.423 5.027 -14.384 1.00 86.88 233 GLN A N 1
ATOM 1803 C CA . GLN A 1 233 ? 7.617 5.439 -15.531 1.00 86.88 233 GLN A CA 1
ATOM 1804 C C . GLN A 1 233 ? 7.362 6.947 -15.486 1.00 86.88 233 GLN A C 1
ATOM 1806 O O . GLN A 1 233 ? 6.742 7.447 -14.551 1.00 86.88 233 GLN A O 1
ATOM 1811 N N . LEU A 1 234 ? 7.783 7.660 -16.529 1.00 85.25 234 LEU A N 1
ATOM 1812 C CA . LEU A 1 234 ? 7.423 9.059 -16.741 1.00 85.25 234 LEU A CA 1
ATOM 1813 C C . LEU A 1 234 ? 6.092 9.138 -17.495 1.00 85.25 234 LEU A C 1
ATOM 1815 O O . LEU A 1 234 ? 5.933 8.521 -18.554 1.00 85.25 234 LEU A O 1
ATOM 1819 N N . ARG A 1 235 ? 5.148 9.913 -16.955 1.00 81.00 235 ARG A N 1
ATOM 1820 C CA . ARG A 1 235 ? 3.831 10.190 -17.546 1.00 81.00 235 ARG A CA 1
ATOM 1821 C C . ARG A 1 235 ? 3.516 11.686 -17.472 1.00 81.00 235 ARG A C 1
ATOM 1823 O O . ARG A 1 235 ? 4.119 12.411 -16.689 1.00 81.00 235 ARG A O 1
ATOM 1830 N N . TRP A 1 236 ? 2.583 12.135 -18.309 1.00 75.31 236 TRP A N 1
ATOM 1831 C CA . TRP A 1 236 ? 2.106 13.524 -18.374 1.00 75.31 236 TRP A CA 1
ATOM 1832 C C . TRP A 1 236 ? 0.570 13.556 -18.325 1.00 75.31 236 TRP A C 1
ATOM 1834 O O . TRP A 1 236 ? -0.085 14.181 -19.157 1.00 75.31 236 TRP A O 1
ATOM 1844 N N . ASP A 1 237 ? -0.012 12.797 -17.393 1.00 71.44 237 ASP A N 1
ATOM 1845 C CA . ASP A 1 237 ? -1.445 12.868 -17.085 1.00 71.44 237 ASP A CA 1
ATOM 1846 C C . ASP A 1 237 ? -1.696 13.979 -16.062 1.00 71.44 237 ASP A C 1
ATOM 1848 O O . ASP A 1 237 ? -0.789 14.335 -15.315 1.00 71.44 237 ASP A O 1
ATOM 1852 N N . GLY A 1 238 ? -2.915 14.525 -16.020 1.00 66.56 238 GLY A N 1
ATOM 1853 C CA . GLY A 1 238 ? -3.337 15.527 -15.027 1.00 66.56 238 GLY A CA 1
ATOM 1854 C C . GLY A 1 238 ? -2.672 16.907 -15.147 1.00 66.56 238 GLY A C 1
ATOM 1855 O O . GLY A 1 238 ? -3.263 17.903 -14.731 1.00 66.56 238 GLY A O 1
ATOM 1856 N N . VAL A 1 239 ? -1.485 16.995 -15.753 1.00 67.75 239 VAL A N 1
ATOM 1857 C CA . VAL A 1 239 ? -0.748 18.248 -15.934 1.00 67.75 239 VAL A CA 1
ATOM 1858 C C . VAL A 1 239 ? -1.471 19.156 -16.944 1.00 67.75 239 VAL A C 1
ATOM 1860 O O . VAL A 1 239 ? -1.764 18.716 -18.061 1.00 67.75 239 VAL A O 1
ATOM 1863 N N . PRO A 1 240 ? -1.752 20.425 -16.594 1.00 70.00 240 PRO A N 1
ATOM 1864 C CA . PRO A 1 240 ? -2.374 21.389 -17.498 1.00 70.00 240 PRO A CA 1
ATOM 1865 C C . PRO A 1 240 ? -1.586 21.624 -18.791 1.00 70.00 240 PRO A C 1
ATOM 1867 O O . PRO A 1 240 ? -0.357 21.573 -18.819 1.00 70.00 240 PRO A O 1
ATOM 1870 N N . GLY A 1 241 ? -2.307 21.915 -19.877 1.00 74.25 241 GLY A N 1
ATOM 1871 C CA . GLY A 1 241 ? -1.718 22.110 -21.208 1.00 74.25 241 GLY A CA 1
ATOM 1872 C C . GLY A 1 241 ? -0.913 23.404 -21.380 1.00 74.25 241 GLY A C 1
ATOM 1873 O O . GLY A 1 241 ? -0.223 23.552 -22.383 1.00 74.25 241 GLY A O 1
ATOM 1874 N N . ASP A 1 242 ? -1.008 24.333 -20.428 1.00 80.31 242 ASP A N 1
ATOM 1875 C CA . ASP A 1 242 ? -0.210 25.557 -20.328 1.00 80.31 242 ASP A CA 1
ATOM 1876 C C . ASP A 1 242 ? 1.126 25.358 -19.587 1.00 80.31 242 ASP A C 1
ATOM 1878 O O . ASP A 1 242 ? 1.997 26.226 -19.657 1.00 80.31 242 ASP A O 1
ATOM 1882 N N . CYS A 1 243 ? 1.336 24.211 -18.930 1.00 74.88 243 CYS A N 1
ATOM 1883 C CA . CYS A 1 243 ? 2.638 23.846 -18.377 1.00 74.88 243 CYS A CA 1
ATOM 1884 C C . CYS A 1 243 ? 3.598 23.376 -19.484 1.00 74.88 243 CYS A C 1
ATOM 1886 O O . CYS A 1 243 ? 3.237 22.563 -20.338 1.00 74.88 243 CYS A O 1
ATOM 1888 N N . GLU A 1 244 ? 4.854 23.829 -19.440 1.00 77.12 244 GLU A N 1
ATOM 1889 C CA . GLU A 1 244 ? 5.893 23.370 -20.367 1.00 77.12 244 GLU A CA 1
ATOM 1890 C C . GLU A 1 244 ? 6.190 21.877 -20.144 1.00 77.12 244 GLU A C 1
ATOM 1892 O O . GLU A 1 244 ? 6.676 21.479 -19.084 1.00 77.12 244 GLU A O 1
ATOM 1897 N N . ARG A 1 245 ? 5.899 21.038 -21.148 1.00 81.06 245 ARG A N 1
ATOM 1898 C CA . ARG A 1 245 ? 6.246 19.611 -21.116 1.00 81.06 245 ARG A CA 1
ATOM 1899 C C . ARG A 1 245 ? 7.738 19.443 -21.425 1.00 81.06 245 ARG A C 1
ATOM 1901 O O . ARG A 1 245 ? 8.132 19.755 -22.550 1.00 81.06 245 ARG A O 1
ATOM 1908 N N . PRO A 1 246 ? 8.554 18.901 -20.499 1.00 82.81 246 PRO A N 1
ATOM 1909 C CA . PRO A 1 246 ? 9.981 18.740 -20.726 1.00 82.81 246 PRO A CA 1
ATOM 1910 C C . PRO A 1 246 ? 10.223 17.728 -21.845 1.00 82.81 246 PRO A C 1
ATOM 1912 O O . PRO A 1 246 ? 9.613 16.652 -21.876 1.00 82.81 246 PRO A O 1
ATOM 1915 N N . ASN A 1 247 ? 11.120 18.080 -22.757 1.00 86.31 247 ASN A N 1
ATOM 1916 C CA . ASN A 1 247 ? 11.497 17.264 -23.899 1.00 86.31 247 ASN A CA 1
ATOM 1917 C C . ASN A 1 247 ? 12.494 16.149 -23.512 1.00 86.31 247 ASN A C 1
ATOM 1919 O O . ASN A 1 247 ? 12.970 16.055 -22.380 1.00 86.31 247 ASN A O 1
ATOM 1923 N N . ASP A 1 248 ? 12.790 15.270 -24.466 1.00 87.69 248 ASP A N 1
ATOM 1924 C CA . ASP A 1 248 ? 13.641 14.088 -24.290 1.00 87.69 248 ASP A CA 1
ATOM 1925 C C . ASP A 1 248 ? 15.085 14.446 -23.891 1.00 87.69 248 ASP A C 1
ATOM 1927 O O . ASP A 1 248 ? 15.703 13.731 -23.102 1.00 87.69 248 ASP A O 1
ATOM 1931 N N . GLU A 1 249 ? 15.606 15.566 -24.402 1.00 90.44 249 GLU A N 1
ATOM 1932 C CA . GLU A 1 249 ? 16.941 16.079 -24.089 1.00 90.44 249 GLU A CA 1
ATOM 1933 C C . GLU A 1 249 ? 16.993 16.560 -22.635 1.00 90.44 249 GLU A C 1
ATOM 1935 O O . GLU A 1 249 ? 17.779 16.022 -21.861 1.00 90.44 249 GLU A O 1
ATOM 1940 N N . GLN A 1 250 ? 16.072 17.439 -22.222 1.00 87.88 250 GLN A N 1
ATOM 1941 C CA . GLN A 1 250 ? 15.942 17.929 -20.840 1.00 87.88 250 GLN A CA 1
ATOM 1942 C C . GLN A 1 250 ? 15.772 16.775 -19.832 1.00 87.88 250 GLN A C 1
ATOM 1944 O O . GLN A 1 250 ? 16.449 16.720 -18.803 1.00 87.88 250 GLN A O 1
ATOM 1949 N N . GLN A 1 251 ? 14.899 15.803 -20.127 1.00 87.50 251 GLN A N 1
ATOM 1950 C CA . GLN A 1 251 ? 14.689 14.635 -19.259 1.00 87.50 251 GLN A CA 1
ATOM 1951 C C . GLN A 1 251 ? 15.959 13.785 -19.114 1.00 87.50 251 GLN A C 1
ATOM 1953 O O . GLN A 1 251 ? 16.266 13.317 -18.012 1.00 87.50 251 GLN A O 1
ATOM 1958 N N . ASN A 1 252 ? 16.705 13.592 -20.206 1.00 91.75 252 ASN A N 1
ATOM 1959 C CA . ASN A 1 252 ? 17.976 12.880 -20.179 1.00 91.75 252 ASN A CA 1
ATOM 1960 C C . ASN A 1 252 ? 19.076 13.700 -19.485 1.00 91.75 252 ASN A C 1
ATOM 1962 O O . ASN A 1 252 ? 19.862 13.122 -18.744 1.00 91.75 252 ASN A O 1
ATOM 1966 N N . GLU A 1 253 ? 19.131 15.022 -19.643 1.00 92.25 253 GLU A N 1
ATOM 1967 C CA . GLU A 1 253 ? 20.092 15.881 -18.939 1.00 92.25 253 GLU A CA 1
ATOM 1968 C C . GLU A 1 253 ? 19.977 15.741 -17.418 1.00 92.25 253 GLU A C 1
ATOM 1970 O O . GLU A 1 253 ? 20.998 15.522 -16.758 1.00 92.25 253 GLU A O 1
ATOM 1975 N N . HIS A 1 254 ? 18.754 15.766 -16.873 1.00 90.94 254 HIS A N 1
ATOM 1976 C CA . HIS A 1 254 ? 18.502 15.513 -15.449 1.00 90.94 254 HIS A CA 1
ATOM 1977 C C . HIS A 1 254 ? 18.929 14.099 -15.020 1.00 90.94 254 HIS A C 1
ATOM 1979 O O . HIS A 1 254 ? 19.607 13.943 -14.002 1.00 90.94 254 HIS A O 1
ATOM 1985 N N . LEU A 1 255 ? 18.611 13.069 -15.815 1.00 93.69 255 LEU A N 1
ATOM 1986 C CA . LEU A 1 255 ? 19.035 11.687 -15.555 1.00 93.69 255 LEU A CA 1
ATOM 1987 C C . LEU A 1 255 ? 20.565 11.550 -15.531 1.00 93.69 255 LEU A C 1
ATOM 1989 O O . LEU A 1 255 ? 21.126 10.998 -14.586 1.00 93.69 255 LEU A O 1
ATOM 1993 N N . GLN A 1 256 ? 21.259 12.083 -16.538 1.00 97.25 256 GLN A N 1
ATOM 1994 C CA . GLN A 1 256 ? 22.720 12.044 -16.592 1.00 97.25 256 GLN A CA 1
ATOM 1995 C C . GLN A 1 256 ? 23.351 12.899 -15.483 1.00 97.25 256 GLN A C 1
ATOM 1997 O O . GLN A 1 256 ? 24.419 12.551 -14.985 1.00 97.25 256 GLN A O 1
ATOM 2002 N N . ALA A 1 257 ? 22.714 13.995 -15.056 1.00 95.50 257 ALA A N 1
ATOM 2003 C CA . ALA A 1 257 ? 23.172 14.788 -13.917 1.00 95.50 257 ALA A CA 1
ATOM 2004 C C . ALA A 1 257 ? 23.080 14.008 -12.595 1.00 95.50 257 ALA A C 1
ATOM 2006 O O . ALA A 1 257 ? 24.041 14.024 -11.826 1.00 95.50 257 ALA A O 1
ATOM 2007 N N . ALA A 1 258 ? 21.986 13.279 -12.358 1.00 93.69 258 ALA A N 1
ATOM 2008 C CA . ALA A 1 258 ? 21.849 12.390 -11.203 1.00 93.69 258 ALA A CA 1
ATOM 2009 C C . ALA A 1 258 ? 22.883 11.249 -11.227 1.00 93.69 258 ALA A C 1
ATOM 2011 O O . ALA A 1 258 ? 23.540 10.993 -10.221 1.00 93.69 258 ALA A O 1
ATOM 2012 N N . LEU A 1 259 ? 23.101 10.609 -12.383 1.00 97.00 259 LEU A N 1
ATOM 2013 C CA . LEU A 1 259 ? 24.093 9.534 -12.532 1.00 97.00 259 LEU A CA 1
ATOM 2014 C C . LEU A 1 259 ? 25.536 10.019 -12.299 1.00 97.00 259 LEU A C 1
ATOM 2016 O O . LEU A 1 259 ? 26.291 9.362 -11.580 1.00 97.00 259 LEU A O 1
ATOM 2020 N N . ARG A 1 260 ? 25.913 11.186 -12.845 1.00 97.06 260 ARG A N 1
ATOM 2021 C CA . ARG A 1 260 ? 27.266 11.760 -12.695 1.00 97.06 260 ARG A CA 1
ATOM 2022 C C . ARG A 1 260 ? 27.652 12.065 -11.247 1.00 97.06 260 ARG A C 1
ATOM 2024 O O . ARG A 1 260 ? 28.830 11.980 -10.919 1.00 97.06 260 ARG A O 1
ATOM 2031 N N . GLN A 1 261 ? 26.695 12.368 -10.366 1.00 95.75 261 GLN A N 1
ATOM 2032 C CA . GLN A 1 261 ? 26.976 12.593 -8.936 1.00 95.75 261 GLN A CA 1
ATOM 2033 C C . GLN A 1 261 ? 27.596 11.367 -8.240 1.00 95.75 261 GLN A C 1
ATOM 2035 O O . GLN A 1 261 ? 28.272 11.521 -7.225 1.00 95.75 261 GLN A O 1
ATOM 2040 N N . PHE A 1 262 ? 27.401 10.167 -8.795 1.00 95.12 262 PHE A N 1
ATOM 2041 C CA . PHE A 1 262 ? 27.916 8.902 -8.263 1.00 95.12 262 PHE A CA 1
ATOM 2042 C C . PHE A 1 262 ? 28.902 8.213 -9.225 1.00 95.12 262 PHE A C 1
ATOM 2044 O O . PHE A 1 262 ? 29.237 7.034 -9.059 1.00 95.12 262 PHE A O 1
ATOM 2051 N N . GLU A 1 263 ? 29.392 8.942 -10.232 1.00 87.88 263 GLU A N 1
ATOM 2052 C CA . GLU A 1 263 ? 30.422 8.462 -11.149 1.00 87.88 263 GLU A CA 1
ATOM 2053 C C . GLU A 1 263 ? 31.728 8.194 -10.382 1.00 87.88 263 GLU A C 1
ATOM 2055 O O . GLU A 1 263 ? 32.182 8.992 -9.564 1.00 87.88 263 GLU A O 1
ATOM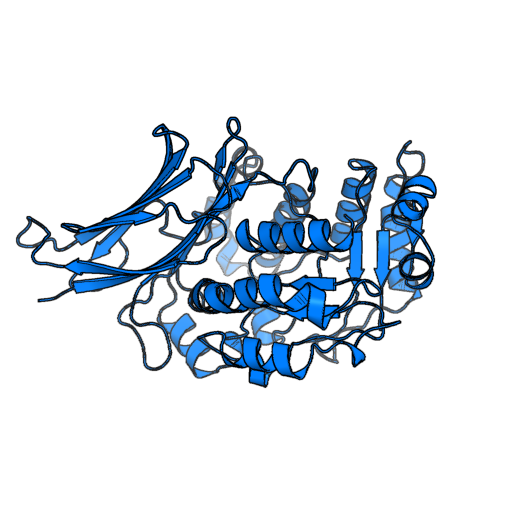 2060 N N . GLY A 1 264 ? 32.312 7.011 -10.593 1.00 88.88 264 GLY A N 1
ATOM 2061 C CA . GLY A 1 264 ? 33.448 6.519 -9.806 1.00 88.88 264 GLY A CA 1
ATOM 2062 C C . GLY A 1 264 ? 33.076 5.722 -8.547 1.00 88.88 264 GLY A C 1
ATOM 2063 O O . GLY A 1 264 ? 33.953 5.062 -7.988 1.00 88.88 264 GLY A O 1
ATOM 2064 N N . HIS A 1 265 ? 31.804 5.674 -8.126 1.00 93.69 265 HIS A N 1
ATOM 2065 C CA . HIS A 1 265 ? 31.407 4.769 -7.044 1.00 93.69 265 HIS A CA 1
ATOM 2066 C C . HIS A 1 265 ? 31.535 3.294 -7.471 1.00 93.69 265 HIS A C 1
ATOM 2068 O O . HIS A 1 265 ? 31.226 2.920 -8.609 1.00 93.69 265 HIS A O 1
ATOM 2074 N N . GLN A 1 266 ? 31.949 2.419 -6.545 1.00 90.31 266 GLN A N 1
ATOM 2075 C CA . GLN A 1 266 ? 32.139 0.988 -6.834 1.00 90.31 266 GLN A CA 1
ATOM 2076 C C . GLN A 1 266 ? 30.859 0.307 -7.332 1.00 90.31 266 GLN A C 1
ATOM 2078 O O . GLN A 1 266 ? 30.945 -0.600 -8.158 1.00 90.31 266 GLN A O 1
ATOM 2083 N N . GLN A 1 267 ? 29.699 0.781 -6.869 1.00 91.31 267 GLN A N 1
ATOM 2084 C CA . GLN A 1 267 ? 28.354 0.298 -7.211 1.00 91.31 267 GLN A CA 1
ATOM 2085 C C . GLN A 1 267 ? 27.569 1.264 -8.120 1.00 91.31 267 GLN A C 1
ATOM 2087 O O . GLN A 1 267 ? 26.340 1.283 -8.065 1.00 91.31 267 GLN A O 1
ATOM 2092 N N . HIS A 1 268 ? 28.259 2.085 -8.928 1.00 92.44 268 HIS A N 1
ATOM 2093 C CA . HIS A 1 268 ? 27.607 3.027 -9.848 1.00 92.44 268 HIS A CA 1
ATOM 2094 C C . HIS A 1 268 ? 26.508 2.366 -10.695 1.00 92.44 268 HIS A C 1
ATOM 2096 O O . HIS A 1 268 ? 26.566 1.176 -11.019 1.00 92.44 268 HIS A O 1
ATOM 2102 N N . VAL A 1 269 ? 25.520 3.169 -11.074 1.00 95.62 269 VAL A N 1
ATOM 2103 C CA . VAL A 1 269 ? 24.327 2.735 -11.802 1.00 95.62 269 VAL A CA 1
ATOM 2104 C C . VAL A 1 269 ? 24.469 3.099 -13.274 1.00 95.62 269 VAL A C 1
ATOM 2106 O O . VAL A 1 269 ? 25.027 4.137 -13.617 1.00 95.62 269 VAL A O 1
ATOM 2109 N N . ILE A 1 270 ? 23.945 2.245 -14.147 1.00 96.62 270 ILE A N 1
ATOM 2110 C CA . ILE A 1 270 ? 23.742 2.532 -15.565 1.00 96.62 270 ILE A CA 1
ATOM 2111 C C . ILE A 1 270 ? 22.230 2.598 -15.792 1.00 96.62 270 ILE A C 1
ATOM 2113 O O . ILE A 1 270 ? 21.490 1.744 -15.296 1.00 96.62 270 ILE A O 1
ATOM 2117 N N . ALA A 1 271 ? 21.758 3.604 -16.530 1.00 96.62 271 ALA A N 1
ATOM 2118 C CA . ALA A 1 271 ? 20.363 3.648 -16.950 1.00 96.62 271 ALA A CA 1
ATOM 2119 C C . ALA A 1 271 ? 20.080 2.525 -17.961 1.00 96.62 271 ALA A C 1
ATOM 2121 O O . ALA A 1 271 ? 20.785 2.380 -18.965 1.00 96.62 271 ALA A O 1
ATOM 2122 N N . GLY A 1 272 ? 19.046 1.739 -17.681 1.00 95.81 272 GLY A N 1
ATOM 2123 C CA . GLY A 1 272 ? 18.437 0.807 -18.617 1.00 95.81 272 GLY A CA 1
ATOM 2124 C C . GLY A 1 272 ? 17.106 1.331 -19.152 1.00 95.81 272 GLY A C 1
ATOM 2125 O O . GLY A 1 272 ? 16.604 2.375 -18.732 1.00 95.81 272 GLY A O 1
ATOM 2126 N N . ASN A 1 273 ? 16.533 0.597 -20.098 1.00 94.50 273 ASN A N 1
ATOM 2127 C CA . ASN A 1 273 ? 15.307 0.970 -20.805 1.00 94.50 273 ASN A CA 1
ATOM 2128 C C . ASN A 1 273 ? 14.354 -0.236 -20.966 1.00 94.50 273 ASN A C 1
ATOM 2130 O O . ASN A 1 273 ? 14.551 -1.293 -20.368 1.00 94.50 273 ASN A O 1
ATOM 2134 N N . LEU A 1 274 ? 13.312 -0.084 -21.787 1.00 91.06 274 LEU A N 1
ATOM 2135 C CA . LEU A 1 274 ? 12.329 -1.139 -22.057 1.00 91.06 274 LEU A CA 1
ATOM 2136 C C . LEU A 1 274 ? 12.914 -2.399 -22.735 1.00 91.06 274 LEU A C 1
ATOM 2138 O O . LEU A 1 274 ? 12.411 -3.497 -22.503 1.00 91.06 274 LEU A O 1
ATOM 2142 N N . ASP A 1 275 ? 13.951 -2.266 -23.564 1.00 93.06 275 ASP A N 1
ATOM 2143 C CA . ASP A 1 275 ? 14.640 -3.414 -24.170 1.00 93.06 275 ASP A CA 1
ATOM 2144 C C . ASP A 1 275 ? 15.407 -4.204 -23.103 1.00 93.06 275 ASP A C 1
ATOM 2146 O O . ASP A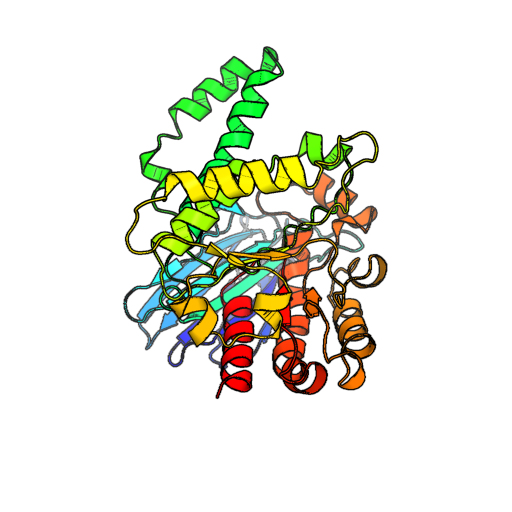 1 275 ? 15.246 -5.419 -22.995 1.00 93.06 275 ASP A O 1
ATOM 2150 N N . ASP A 1 276 ? 16.135 -3.494 -22.231 1.00 93.19 276 ASP A N 1
ATOM 2151 C CA . ASP A 1 276 ? 16.800 -4.095 -21.073 1.00 93.19 276 ASP A CA 1
ATOM 2152 C C . ASP A 1 276 ? 15.791 -4.819 -20.157 1.00 93.19 276 ASP A C 1
ATOM 2154 O O . ASP A 1 276 ? 16.077 -5.923 -19.704 1.00 93.19 276 ASP A O 1
ATOM 2158 N N . LEU A 1 277 ? 14.602 -4.248 -19.917 1.00 87.00 277 LEU A N 1
ATOM 2159 C CA . LEU A 1 277 ? 13.552 -4.861 -19.086 1.00 87.00 277 LEU A CA 1
ATOM 2160 C C . LEU A 1 277 ? 12.970 -6.152 -19.687 1.00 87.00 277 LEU A C 1
ATOM 2162 O O . LEU A 1 277 ? 12.632 -7.070 -18.943 1.00 87.00 277 LEU A O 1
ATOM 2166 N N . ARG A 1 278 ? 12.827 -6.223 -21.017 1.00 85.19 278 ARG A N 1
ATOM 2167 C CA . ARG A 1 278 ? 12.224 -7.373 -21.715 1.00 85.19 278 ARG A CA 1
ATOM 2168 C C . ARG A 1 278 ? 13.213 -8.502 -21.995 1.00 85.19 278 ARG A C 1
ATOM 2170 O O . ARG A 1 278 ? 12.834 -9.667 -21.945 1.00 85.19 278 ARG A O 1
ATOM 2177 N N . ASN A 1 279 ? 14.456 -8.160 -22.332 1.00 86.75 279 ASN A N 1
ATOM 2178 C CA . ASN A 1 279 ? 15.409 -9.089 -22.947 1.00 86.75 279 ASN A CA 1
ATOM 2179 C C . ASN A 1 279 ? 16.558 -9.519 -22.017 1.00 86.75 279 ASN A C 1
ATOM 2181 O O . ASN A 1 279 ? 17.474 -10.217 -22.457 1.00 86.75 279 ASN A O 1
ATOM 2185 N N . ARG A 1 280 ? 16.530 -9.131 -20.735 1.00 87.31 280 ARG A N 1
ATOM 2186 C CA . ARG A 1 280 ? 17.557 -9.477 -19.739 1.00 87.31 280 ARG A CA 1
ATOM 2187 C C . ARG A 1 280 ? 16.957 -10.131 -18.504 1.00 87.31 280 ARG A C 1
ATOM 2189 O O . ARG A 1 280 ? 15.861 -9.789 -18.073 1.00 87.31 280 ARG A O 1
ATOM 2196 N N . THR A 1 281 ? 17.715 -11.024 -17.872 1.00 84.12 281 THR A N 1
ATOM 2197 C CA . THR A 1 281 ? 17.343 -11.537 -16.549 1.00 84.12 281 THR A CA 1
ATOM 2198 C C . THR A 1 281 ? 17.663 -10.515 -15.454 1.00 84.12 281 THR A C 1
ATOM 2200 O O . THR A 1 281 ? 18.537 -9.660 -15.611 1.00 84.12 281 THR A O 1
ATOM 2203 N N . ILE A 1 282 ? 17.037 -10.660 -14.281 1.00 83.06 282 ILE A N 1
ATOM 2204 C CA . ILE A 1 282 ? 17.384 -9.892 -13.068 1.00 83.06 282 ILE A CA 1
ATOM 2205 C C . ILE A 1 282 ? 18.890 -10.007 -12.748 1.00 83.06 282 ILE A C 1
ATOM 2207 O O . ILE A 1 282 ? 19.515 -9.037 -12.319 1.00 83.06 282 ILE A O 1
ATOM 2211 N N . GLY A 1 283 ? 19.496 -11.176 -12.991 1.00 83.38 283 GLY A N 1
ATOM 2212 C CA . GLY A 1 283 ? 20.933 -11.394 -12.810 1.00 83.38 283 GLY A CA 1
ATOM 2213 C C . GLY A 1 283 ? 21.794 -10.578 -13.779 1.00 83.38 283 GLY A C 1
ATOM 2214 O O . GLY A 1 283 ? 22.809 -10.018 -13.366 1.00 83.38 283 GLY A O 1
ATOM 2215 N N . ASP A 1 284 ? 21.371 -10.453 -15.039 1.00 87.88 284 ASP A N 1
ATOM 2216 C CA . ASP A 1 284 ? 22.051 -9.627 -16.041 1.00 87.88 284 ASP A CA 1
ATOM 2217 C C . ASP A 1 284 ? 21.940 -8.136 -15.716 1.00 87.88 284 ASP A C 1
ATOM 2219 O O . ASP A 1 284 ? 22.945 -7.431 -15.756 1.00 87.88 284 ASP A O 1
ATOM 2223 N N . LEU A 1 285 ? 20.746 -7.660 -15.343 1.00 88.06 285 LEU A N 1
ATOM 2224 C CA . LEU A 1 285 ? 20.516 -6.267 -14.940 1.00 88.06 285 LEU A CA 1
ATOM 2225 C C . LEU A 1 285 ? 21.384 -5.877 -13.735 1.00 88.06 285 LEU A C 1
ATOM 2227 O O . LEU A 1 285 ? 22.002 -4.811 -13.732 1.00 88.06 285 LEU A O 1
ATOM 2231 N N . ARG A 1 286 ? 21.500 -6.773 -12.744 1.00 87.56 286 ARG A N 1
ATOM 2232 C CA . ARG A 1 286 ? 22.377 -6.594 -11.578 1.00 87.56 286 ARG A CA 1
ATOM 2233 C C . ARG A 1 286 ? 23.856 -6.560 -11.963 1.00 87.56 286 ARG A C 1
ATOM 2235 O O . ARG A 1 286 ? 24.549 -5.597 -11.637 1.00 87.56 286 ARG A O 1
ATOM 2242 N N . ARG A 1 287 ? 24.335 -7.584 -12.680 1.00 90.50 287 ARG A N 1
ATOM 2243 C CA . ARG A 1 287 ? 25.743 -7.727 -13.097 1.00 90.50 287 ARG A CA 1
ATOM 2244 C C . ARG A 1 287 ? 26.204 -6.566 -13.978 1.00 90.50 287 ARG A C 1
ATOM 2246 O O . ARG A 1 287 ? 27.277 -6.014 -13.748 1.00 90.50 287 ARG A O 1
ATOM 2253 N N . ASP A 1 288 ? 25.377 -6.179 -14.945 1.00 95.31 288 ASP A N 1
ATOM 2254 C CA . ASP A 1 288 ? 25.669 -5.120 -15.914 1.00 95.31 288 ASP A CA 1
ATOM 2255 C C . ASP A 1 288 ? 25.288 -3.724 -15.374 1.00 95.31 288 ASP A C 1
ATOM 2257 O O . ASP A 1 288 ? 25.383 -2.735 -16.097 1.00 95.31 288 ASP A O 1
ATOM 2261 N N . ARG A 1 289 ? 24.864 -3.634 -14.100 1.00 95.56 289 ARG A N 1
ATOM 2262 C CA . ARG A 1 289 ? 24.528 -2.402 -13.353 1.00 95.56 289 ARG A CA 1
ATOM 2263 C C . ARG A 1 289 ? 23.367 -1.584 -13.932 1.00 95.56 289 ARG A C 1
ATOM 2265 O O . ARG A 1 289 ? 23.146 -0.448 -13.509 1.00 95.56 289 ARG A O 1
ATOM 2272 N N . ARG A 1 290 ? 22.587 -2.176 -14.839 1.00 95.81 290 ARG A N 1
ATOM 2273 C CA . ARG A 1 290 ? 21.383 -1.613 -15.472 1.00 95.81 290 ARG A CA 1
ATOM 2274 C C . ARG A 1 290 ? 20.191 -1.701 -14.526 1.00 95.81 290 ARG A C 1
ATOM 2276 O O . ARG A 1 290 ? 19.280 -2.497 -14.723 1.00 95.81 290 ARG A O 1
ATOM 2283 N N . ARG A 1 291 ? 20.260 -0.932 -13.441 1.00 93.38 291 ARG A N 1
ATOM 2284 C CA . ARG A 1 291 ? 19.363 -1.062 -12.281 1.00 93.38 291 ARG A CA 1
ATOM 2285 C C . ARG A 1 291 ? 18.396 0.111 -12.106 1.00 93.38 291 ARG A C 1
ATOM 2287 O O . ARG A 1 291 ? 17.476 0.006 -11.306 1.00 93.38 291 ARG A O 1
ATOM 2294 N N . LEU A 1 292 ? 18.564 1.184 -12.880 1.00 95.44 292 LEU A N 1
ATOM 2295 C CA . LEU A 1 292 ? 17.558 2.233 -13.055 1.00 95.44 292 LEU A CA 1
ATOM 2296 C C . LEU A 1 292 ? 16.922 2.069 -14.435 1.00 95.44 292 LEU A C 1
ATOM 2298 O O . LEU A 1 292 ? 17.539 2.435 -15.433 1.00 95.44 292 LEU A O 1
ATOM 2302 N N . ILE A 1 293 ? 15.725 1.493 -14.505 1.00 94.19 293 ILE A N 1
ATOM 2303 C CA . ILE A 1 293 ? 14.994 1.312 -15.762 1.00 94.19 293 ILE A CA 1
ATOM 2304 C C . ILE A 1 293 ? 14.079 2.513 -15.980 1.00 94.19 293 ILE A C 1
ATOM 2306 O O . ILE A 1 293 ? 13.113 2.703 -15.240 1.00 94.19 293 ILE A O 1
ATOM 2310 N N . MET A 1 294 ? 14.367 3.304 -17.011 1.00 93.25 294 MET A N 1
ATOM 2311 C CA . MET A 1 294 ? 13.544 4.449 -17.394 1.00 93.25 294 MET A CA 1
ATOM 2312 C C . MET A 1 294 ? 12.548 4.033 -18.479 1.00 93.25 294 MET A C 1
ATOM 2314 O O . MET A 1 294 ? 12.934 3.621 -19.575 1.00 93.25 294 MET A O 1
ATOM 2318 N N . LEU A 1 295 ? 11.257 4.152 -18.173 1.00 89.12 295 LEU A N 1
ATOM 2319 C CA . LEU A 1 295 ? 10.147 3.916 -19.089 1.00 89.12 295 LEU A CA 1
ATOM 2320 C C . LEU A 1 295 ? 9.430 5.240 -19.366 1.00 89.12 295 LEU A C 1
ATOM 2322 O O . LEU A 1 295 ? 9.119 6.001 -18.452 1.00 89.12 295 LEU A O 1
ATOM 2326 N N . ARG A 1 296 ? 9.114 5.505 -20.630 1.00 85.00 296 ARG A N 1
ATOM 2327 C CA . ARG A 1 296 ? 8.319 6.663 -21.043 1.00 85.00 296 ARG A CA 1
ATOM 2328 C C . ARG A 1 296 ? 7.438 6.281 -22.221 1.00 85.00 296 ARG A C 1
ATOM 2330 O O . ARG A 1 296 ? 7.902 5.575 -23.110 1.00 85.00 296 ARG A O 1
ATOM 2337 N N . ASP A 1 297 ? 6.184 6.737 -22.187 1.00 82.56 297 ASP A N 1
ATOM 2338 C CA . ASP A 1 297 ? 5.188 6.546 -23.252 1.00 82.56 297 ASP A CA 1
ATOM 2339 C C . ASP A 1 297 ? 5.084 5.067 -23.731 1.00 82.56 297 ASP A C 1
ATOM 2341 O O . ASP A 1 297 ? 4.789 4.781 -24.890 1.00 82.56 297 ASP A O 1
ATOM 2345 N N . VAL A 1 298 ? 5.358 4.108 -22.830 1.00 86.62 298 VAL A N 1
ATOM 2346 C CA . VAL A 1 298 ? 5.365 2.667 -23.129 1.00 86.62 298 VAL A CA 1
ATOM 2347 C C . VAL A 1 298 ? 3.948 2.104 -23.178 1.00 86.62 298 VAL A C 1
ATOM 2349 O O . VAL A 1 298 ? 3.104 2.468 -22.360 1.00 86.62 298 VAL A O 1
ATOM 2352 N N . ASP A 1 299 ? 3.709 1.156 -24.087 1.00 88.88 299 ASP A N 1
ATOM 2353 C CA . ASP A 1 299 ? 2.474 0.370 -24.101 1.00 88.88 299 ASP A CA 1
ATOM 2354 C C . ASP A 1 299 ? 2.345 -0.420 -22.791 1.00 88.88 299 ASP A C 1
ATOM 2356 O O . ASP A 1 299 ? 3.113 -1.347 -22.534 1.00 88.88 299 ASP A O 1
ATOM 2360 N N . SER A 1 300 ? 1.400 -0.036 -21.940 1.00 89.75 300 SER A N 1
ATOM 2361 C CA . SER A 1 300 ? 1.164 -0.662 -20.642 1.00 89.75 300 SER A CA 1
ATOM 2362 C C . SER A 1 300 ? -0.315 -0.920 -20.448 1.00 89.75 300 SER A C 1
ATOM 2364 O O . SER A 1 300 ? -1.140 -0.055 -20.748 1.00 89.75 300 SER A O 1
ATOM 2366 N N . ILE A 1 301 ? -0.644 -2.061 -19.857 1.00 92.00 301 ILE A N 1
ATOM 2367 C CA . ILE A 1 301 ? -2.002 -2.295 -19.376 1.00 92.00 301 ILE A CA 1
ATOM 2368 C C . ILE A 1 301 ? -2.173 -1.562 -18.058 1.00 92.00 301 ILE A C 1
ATOM 2370 O O . ILE A 1 301 ? -1.285 -1.588 -17.208 1.00 92.00 301 ILE A O 1
ATOM 2374 N N . SER A 1 302 ? -3.333 -0.946 -17.857 1.00 91.81 302 SER A N 1
ATOM 2375 C CA . SER A 1 302 ? -3.743 -0.540 -16.525 1.00 91.81 302 SER A CA 1
ATOM 2376 C C . SER A 1 302 ? -5.211 -0.825 -16.286 1.00 91.81 302 SER A C 1
ATOM 2378 O O . SER A 1 302 ? -6.040 -0.627 -17.167 1.00 91.81 302 SER A O 1
ATOM 2380 N N . THR A 1 303 ? -5.520 -1.266 -15.071 1.00 94.38 303 THR A N 1
ATOM 2381 C CA . THR A 1 303 ? -6.890 -1.503 -14.609 1.00 94.38 303 THR A CA 1
ATOM 2382 C C . THR A 1 303 ? -7.646 -0.221 -14.256 1.00 94.38 303 THR A C 1
ATOM 2384 O O . THR A 1 303 ? -8.823 -0.291 -13.913 1.00 94.38 303 THR A O 1
ATOM 2387 N N . TYR A 1 304 ? -6.985 0.940 -14.292 1.00 90.62 304 TYR A N 1
ATOM 2388 C CA . TYR A 1 304 ? -7.599 2.205 -13.906 1.00 90.62 304 TYR A CA 1
ATOM 2389 C C . TYR A 1 304 ? -8.547 2.746 -14.971 1.00 90.62 304 TYR A C 1
ATOM 2391 O O . TYR A 1 304 ? -8.183 2.876 -16.140 1.00 90.62 304 TYR A O 1
ATOM 2399 N N . THR A 1 305 ? -9.721 3.180 -14.524 1.00 88.69 305 THR A N 1
ATOM 2400 C CA . THR A 1 305 ? -10.615 4.053 -15.291 1.00 88.69 305 THR A CA 1
ATOM 2401 C C . THR A 1 305 ? -11.197 5.108 -14.358 1.00 88.69 305 THR A C 1
ATOM 2403 O O . THR A 1 305 ? -11.452 4.819 -13.189 1.00 88.69 305 THR A O 1
ATOM 2406 N N . ASP A 1 306 ? -11.460 6.319 -14.857 1.00 82.62 306 ASP A N 1
ATOM 2407 C CA . ASP A 1 306 ? -12.028 7.384 -14.016 1.00 82.62 306 ASP A CA 1
ATOM 2408 C C . ASP A 1 306 ? -13.365 6.969 -13.390 1.00 82.62 306 ASP A C 1
ATOM 2410 O O . ASP A 1 306 ? -13.606 7.244 -12.220 1.00 82.62 306 ASP A O 1
ATOM 2414 N N . ALA A 1 307 ? -14.204 6.246 -14.139 1.00 86.06 307 ALA A N 1
ATOM 2415 C CA . ALA A 1 307 ? -15.484 5.737 -13.653 1.00 86.06 307 ALA A CA 1
ATOM 2416 C C . ALA A 1 307 ? -15.339 4.551 -12.681 1.00 86.06 307 ALA A C 1
ATOM 2418 O O . ALA A 1 307 ? -16.057 4.491 -11.687 1.00 86.06 307 ALA A O 1
ATOM 2419 N N . GLY A 1 308 ? -14.428 3.608 -12.948 1.00 88.50 308 GLY A N 1
ATOM 2420 C CA . GLY A 1 308 ? -14.244 2.413 -12.116 1.00 88.50 308 GLY A CA 1
ATOM 2421 C C . GLY A 1 308 ? -13.549 2.702 -10.785 1.00 88.50 308 GLY A C 1
ATOM 2422 O O . GLY A 1 308 ? -13.885 2.086 -9.773 1.00 88.50 308 GLY A O 1
ATOM 2423 N N . ASN A 1 309 ? -12.622 3.663 -10.760 1.00 90.31 309 ASN A N 1
ATOM 2424 C CA . ASN A 1 309 ? -11.882 4.042 -9.556 1.00 90.31 309 ASN A CA 1
ATOM 2425 C C . ASN A 1 309 ? -12.544 5.181 -8.763 1.00 90.31 309 ASN A C 1
ATOM 2427 O O . ASN A 1 309 ? -12.230 5.318 -7.582 1.00 90.31 309 ASN A O 1
ATOM 2431 N N . ALA A 1 310 ? -13.498 5.931 -9.334 1.00 87.19 310 ALA A N 1
ATOM 2432 C CA . ALA A 1 310 ? -14.357 6.864 -8.595 1.00 87.19 310 ALA A CA 1
ATOM 2433 C C . ALA A 1 310 ? -15.399 6.111 -7.742 1.00 87.19 310 ALA A C 1
ATOM 2435 O O . ALA A 1 310 ? -16.606 6.170 -7.975 1.00 87.19 310 ALA A O 1
ATOM 2436 N N . THR A 1 311 ? -14.914 5.379 -6.739 1.00 89.12 311 THR A N 1
ATOM 2437 C CA . THR A 1 311 ? -15.705 4.534 -5.842 1.00 89.12 311 THR A CA 1
ATOM 2438 C C . THR A 1 311 ? -15.419 4.847 -4.378 1.00 89.12 311 THR A C 1
ATOM 2440 O O . THR A 1 311 ? -14.382 5.407 -4.026 1.00 89.12 311 THR A O 1
ATOM 2443 N N . LEU A 1 312 ? -16.358 4.465 -3.514 1.00 88.00 312 LEU A N 1
ATOM 2444 C CA . LEU A 1 312 ? -16.223 4.534 -2.060 1.00 88.00 312 LEU A CA 1
ATOM 2445 C C . LEU A 1 312 ? -16.051 3.151 -1.419 1.00 88.00 312 LEU A C 1
ATOM 2447 O O . LEU A 1 312 ? -15.910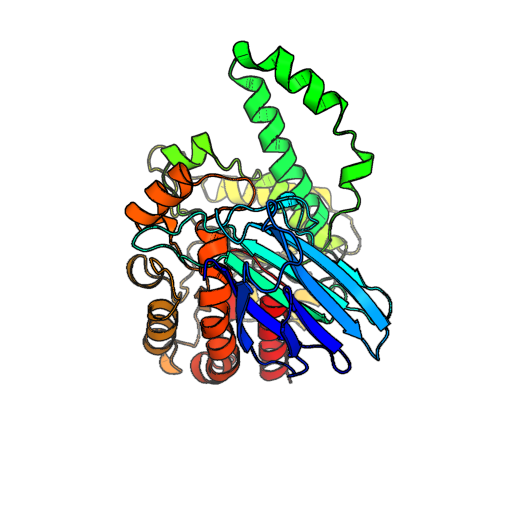 3.059 -0.204 1.00 88.00 312 LEU A O 1
ATOM 2451 N N . ASN A 1 313 ? -16.095 2.073 -2.212 1.00 91.00 313 ASN A N 1
ATOM 2452 C CA . ASN A 1 313 ? -16.153 0.711 -1.682 1.00 91.00 313 ASN A CA 1
ATOM 2453 C C . ASN A 1 313 ? -15.299 -0.334 -2.425 1.00 91.00 313 ASN A C 1
ATOM 2455 O O . ASN A 1 313 ? -15.275 -1.482 -1.986 1.00 91.00 313 ASN A O 1
ATOM 2459 N N . GLY A 1 314 ? -14.649 0.021 -3.537 1.00 93.19 314 GLY A N 1
ATOM 2460 C CA . GLY A 1 314 ? -13.754 -0.862 -4.294 1.00 93.19 314 GLY A CA 1
ATOM 2461 C C . GLY A 1 314 ? -14.412 -1.903 -5.214 1.00 93.19 314 GLY A C 1
ATOM 2462 O O . GLY A 1 314 ? -13.685 -2.562 -5.953 1.00 93.19 314 GLY A O 1
ATOM 2463 N N . ASP A 1 315 ? -15.743 -2.058 -5.235 1.00 96.12 315 ASP A N 1
ATOM 2464 C CA . ASP A 1 315 ? -16.397 -3.128 -6.020 1.00 96.12 315 ASP A CA 1
ATOM 2465 C C . ASP A 1 315 ? -16.144 -2.981 -7.529 1.00 96.12 315 ASP A C 1
ATOM 2467 O O . ASP A 1 315 ? -15.740 -3.930 -8.200 1.00 96.12 315 ASP A O 1
ATOM 2471 N N . SER A 1 316 ? -16.284 -1.759 -8.045 1.00 96.25 316 SER A N 1
ATOM 2472 C CA . SER A 1 316 ? -16.023 -1.402 -9.444 1.00 96.25 316 SER A CA 1
ATOM 2473 C C . SER A 1 316 ? -14.547 -1.528 -9.849 1.00 96.25 316 SER A C 1
ATOM 2475 O O . SER A 1 316 ? -14.252 -1.747 -11.022 1.00 96.25 316 SER A O 1
ATOM 2477 N N . ILE A 1 317 ? -13.613 -1.439 -8.893 1.00 96.56 317 ILE A N 1
ATOM 2478 C CA . ILE A 1 317 ? -12.184 -1.687 -9.139 1.00 96.56 317 ILE A CA 1
ATOM 2479 C C . ILE A 1 317 ? -11.966 -3.188 -9.371 1.00 96.56 317 ILE A C 1
ATOM 2481 O O . ILE A 1 317 ? -11.317 -3.574 -10.341 1.00 96.56 317 ILE A O 1
ATOM 2485 N N . VAL A 1 318 ? -12.565 -4.041 -8.533 1.00 97.12 318 VAL A N 1
ATOM 2486 C CA . VAL A 1 318 ? -12.480 -5.507 -8.655 1.00 97.12 318 VAL A CA 1
ATOM 2487 C C . VAL A 1 318 ? -13.193 -6.026 -9.915 1.00 97.12 318 VAL A C 1
ATOM 2489 O O . VAL A 1 318 ? -12.685 -6.927 -10.585 1.00 97.12 318 VAL A O 1
ATOM 2492 N N . GLU A 1 319 ? -14.325 -5.434 -10.300 1.00 96.06 319 GLU A N 1
ATOM 2493 C CA . GLU A 1 319 ? -14.982 -5.709 -11.589 1.00 96.06 319 GLU A CA 1
ATOM 2494 C C . GLU A 1 319 ? -14.093 -5.295 -12.780 1.00 96.06 319 GLU A C 1
ATOM 2496 O O . GLU A 1 319 ? -13.921 -6.055 -13.742 1.00 96.06 319 GLU A O 1
ATOM 2501 N N . GLY A 1 320 ? -13.447 -4.128 -12.682 1.00 95.56 320 GLY A N 1
ATOM 2502 C CA . GLY A 1 320 ? -12.445 -3.663 -13.640 1.00 95.56 320 GLY A CA 1
ATOM 2503 C C . GLY A 1 320 ? -11.256 -4.620 -13.770 1.00 95.56 320 GLY A C 1
ATOM 2504 O O . GLY A 1 320 ? -10.836 -4.919 -14.888 1.00 95.56 320 GLY A O 1
ATOM 2505 N N . PHE A 1 321 ? -10.759 -5.176 -12.658 1.00 96.25 321 PHE A N 1
ATOM 2506 C CA . PHE A 1 321 ? -9.693 -6.185 -12.664 1.00 96.25 321 PHE A CA 1
ATOM 2507 C C . PHE A 1 321 ? -10.087 -7.412 -13.492 1.00 96.25 321 PHE A C 1
ATOM 2509 O O . PHE A 1 321 ? -9.349 -7.794 -14.396 1.00 96.25 321 PHE A O 1
ATOM 2516 N N . GLY A 1 322 ? -11.266 -7.993 -13.237 1.00 90.56 322 GLY A N 1
ATOM 2517 C CA . GLY A 1 322 ? -11.756 -9.167 -13.970 1.00 90.56 322 GLY A CA 1
ATOM 2518 C C . GLY A 1 322 ? -12.046 -8.916 -15.456 1.00 90.56 322 GLY A C 1
ATOM 2519 O O . GLY A 1 322 ? -12.045 -9.861 -16.242 1.00 90.56 322 GLY A O 1
ATOM 2520 N N . THR A 1 323 ? -12.267 -7.658 -15.843 1.00 92.25 323 THR A N 1
ATOM 2521 C CA . THR A 1 323 ? -12.498 -7.249 -17.238 1.00 92.25 323 THR A CA 1
ATOM 2522 C C . THR A 1 323 ? -11.189 -7.007 -17.997 1.00 92.25 323 THR A C 1
ATOM 2524 O O . THR A 1 323 ? -11.075 -7.373 -19.164 1.00 92.25 323 THR A O 1
ATOM 2527 N N . VAL A 1 324 ? -10.200 -6.382 -17.350 1.00 93.81 324 VAL A N 1
ATOM 2528 C CA . VAL A 1 324 ? -8.937 -5.957 -17.982 1.00 93.81 324 VAL A CA 1
ATOM 2529 C C . VAL A 1 324 ? -7.851 -7.035 -17.913 1.00 93.81 324 VAL A C 1
ATOM 2531 O O . VAL A 1 324 ? -7.025 -7.123 -18.819 1.00 93.81 324 VAL A O 1
ATOM 2534 N N . LEU A 1 325 ? -7.828 -7.851 -16.855 1.00 94.00 325 LEU A N 1
ATOM 2535 C CA . LEU A 1 325 ? -6.763 -8.821 -16.599 1.00 94.00 325 LEU A CA 1
ATOM 2536 C C . LEU A 1 325 ? -7.214 -10.235 -16.980 1.00 94.00 325 LEU A C 1
ATOM 2538 O O . LEU A 1 325 ? -7.952 -10.899 -16.251 1.00 94.00 325 LEU A O 1
ATOM 2542 N N . HIS A 1 326 ? -6.720 -10.716 -18.117 1.00 90.50 326 HIS A N 1
ATOM 2543 C CA . HIS A 1 326 ? -6.963 -12.065 -18.626 1.00 90.50 326 HIS A CA 1
ATOM 2544 C C . HIS A 1 326 ? -5.711 -12.593 -19.354 1.00 90.50 326 HIS A C 1
ATOM 2546 O O . HIS A 1 326 ? -4.927 -11.788 -19.854 1.00 90.50 326 HIS A O 1
ATOM 2552 N N . PRO A 1 327 ? -5.511 -13.921 -19.489 1.00 87.88 327 PRO A N 1
ATOM 2553 C CA . PRO A 1 327 ? -4.258 -14.479 -20.020 1.00 87.88 327 PRO A CA 1
ATOM 2554 C C . PRO A 1 327 ? -3.832 -13.967 -21.407 1.00 87.88 327 PRO A C 1
ATOM 2556 O O . PRO A 1 327 ? -2.650 -13.994 -21.730 1.00 87.88 327 PRO A O 1
ATOM 2559 N N . GLU A 1 328 ? -4.781 -13.494 -22.220 1.00 86.38 328 GLU A N 1
ATOM 2560 C CA . GLU A 1 328 ? -4.541 -12.957 -23.568 1.00 86.38 328 GLU A CA 1
ATOM 2561 C C . GLU A 1 328 ? -4.211 -11.453 -23.592 1.00 86.38 328 GLU A C 1
ATOM 2563 O O . GLU A 1 328 ? -3.813 -10.938 -24.634 1.00 86.38 328 GLU A O 1
ATOM 2568 N N . CYS A 1 329 ? -4.358 -10.719 -22.479 1.00 81.56 329 CYS A N 1
ATOM 2569 C CA . CYS A 1 329 ? -3.940 -9.314 -22.431 1.00 81.56 329 CYS A CA 1
ATOM 2570 C C . CYS A 1 329 ? -2.407 -9.169 -22.316 1.00 81.56 329 CYS A C 1
ATOM 2572 O O . CYS A 1 329 ? -1.849 -8.111 -22.627 1.00 81.56 329 CYS A O 1
ATOM 2574 N N . CYS A 1 330 ? -1.733 -10.246 -21.906 1.00 78.00 330 CYS A N 1
ATOM 2575 C CA . CYS A 1 330 ? -0.321 -10.297 -21.542 1.00 78.00 330 CYS A CA 1
ATOM 2576 C C . CYS A 1 330 ? 0.555 -10.869 -22.664 1.00 78.00 330 CYS A C 1
ATOM 2578 O O . CYS A 1 330 ? 0.108 -11.670 -23.483 1.00 78.00 330 CYS A O 1
ATOM 2580 N N . GLY A 1 331 ? 1.835 -10.509 -22.650 1.00 71.81 331 GLY A N 1
ATOM 2581 C CA . GLY A 1 331 ? 2.843 -10.940 -23.610 1.00 71.81 331 GLY A CA 1
ATOM 2582 C C . GLY A 1 331 ? 3.371 -9.779 -24.443 1.00 71.81 331 GLY A C 1
ATOM 2583 O O . GLY A 1 331 ? 2.826 -9.452 -25.495 1.00 71.81 331 GLY A O 1
ATOM 2584 N N . GLY A 1 332 ? 4.481 -9.191 -24.000 1.00 76.06 332 GLY A N 1
ATOM 2585 C CA . GLY A 1 332 ? 5.183 -8.148 -24.743 1.00 76.06 332 GLY A CA 1
ATOM 2586 C C . GLY A 1 332 ? 4.681 -6.739 -24.443 1.00 76.06 332 GLY A C 1
ATOM 2587 O O . GLY A 1 332 ? 4.983 -5.818 -25.202 1.00 76.06 332 GLY A O 1
ATOM 2588 N N . ARG A 1 333 ? 3.974 -6.530 -23.327 1.00 83.12 333 ARG A N 1
ATOM 2589 C CA . ARG A 1 333 ? 3.693 -5.179 -22.818 1.00 83.12 333 ARG A CA 1
ATOM 2590 C C . ARG A 1 333 ? 4.983 -4.551 -22.274 1.00 83.12 333 ARG A C 1
ATOM 2592 O O . ARG A 1 333 ? 6.053 -5.163 -22.267 1.00 83.12 333 ARG A O 1
ATOM 2599 N N . GLY A 1 334 ? 4.923 -3.281 -21.897 1.00 82.88 334 GLY A N 1
ATOM 2600 C CA . GLY A 1 334 ? 5.953 -2.649 -21.078 1.00 82.88 334 GLY A CA 1
ATOM 2601 C C . GLY A 1 334 ? 5.858 -3.132 -19.637 1.00 82.88 334 GLY A C 1
ATOM 2602 O O . GLY A 1 334 ? 6.849 -3.560 -19.055 1.00 82.88 334 GLY A O 1
ATOM 2603 N N . PHE A 1 335 ? 4.640 -3.090 -19.097 1.00 89.56 335 PHE A N 1
ATOM 2604 C CA . PHE A 1 335 ? 4.254 -3.632 -17.798 1.00 89.56 335 PHE A CA 1
ATOM 2605 C C . PHE A 1 335 ? 2.716 -3.652 -17.681 1.00 89.56 335 PHE A C 1
ATOM 2607 O O . PHE A 1 335 ? 2.002 -3.112 -18.535 1.00 89.56 335 PHE A O 1
ATOM 2614 N N . ILE A 1 336 ? 2.216 -4.271 -16.616 1.00 91.50 336 ILE A N 1
ATOM 2615 C CA . ILE A 1 336 ? 0.803 -4.349 -16.237 1.00 91.50 336 ILE A CA 1
ATOM 2616 C C . ILE A 1 336 ? 0.645 -3.632 -14.893 1.00 91.50 336 ILE A C 1
ATOM 2618 O O . ILE A 1 336 ? 1.267 -4.027 -13.910 1.00 91.50 336 ILE A O 1
ATOM 2622 N N . ASN A 1 337 ? -0.180 -2.587 -14.844 1.00 93.00 337 ASN A N 1
ATOM 2623 C CA . ASN A 1 337 ? -0.432 -1.781 -13.651 1.00 93.00 337 ASN A CA 1
ATOM 2624 C C . ASN A 1 337 ? -1.803 -2.093 -13.038 1.00 93.00 337 ASN A C 1
ATOM 2626 O O . ASN A 1 337 ? -2.837 -1.630 -13.541 1.00 93.00 337 ASN A O 1
ATOM 2630 N N . ILE A 1 338 ? -1.793 -2.846 -11.940 1.00 94.62 338 ILE A N 1
ATOM 2631 C CA . ILE A 1 338 ? -2.973 -3.163 -11.143 1.00 94.62 338 ILE A CA 1
ATOM 2632 C C . ILE A 1 338 ? -3.167 -2.056 -10.099 1.00 94.62 338 ILE A C 1
ATOM 2634 O O . ILE A 1 338 ? -2.550 -2.057 -9.033 1.00 94.62 338 ILE A O 1
ATOM 2638 N N . GLN A 1 339 ? -4.021 -1.091 -10.437 1.00 93.31 339 GLN A N 1
ATOM 2639 C CA . GLN A 1 339 ? -4.331 0.077 -9.611 1.00 93.31 339 GLN A CA 1
ATOM 2640 C C . GLN A 1 339 ? -5.428 -0.268 -8.595 1.00 93.31 339 GLN A C 1
ATOM 2642 O O . GLN A 1 339 ? -6.600 -0.374 -8.956 1.00 93.31 339 GLN A O 1
ATOM 2647 N N . CYS A 1 340 ? -5.033 -0.465 -7.335 1.00 93.31 340 CYS A N 1
ATOM 2648 C CA . CYS A 1 340 ? -5.901 -0.868 -6.223 1.00 93.31 340 CYS A CA 1
ATOM 2649 C C . CYS A 1 340 ? -6.614 0.310 -5.544 1.00 93.31 340 CYS A C 1
ATOM 2651 O O . CYS A 1 340 ? -7.547 0.094 -4.771 1.00 93.31 340 CYS A O 1
ATOM 2653 N N . GLN A 1 341 ? -6.185 1.537 -5.834 1.00 85.94 341 GLN A N 1
ATOM 2654 C CA . GLN A 1 341 ? -6.622 2.741 -5.141 1.00 85.94 341 GLN A CA 1
ATOM 2655 C C . GLN A 1 341 ? -7.880 3.396 -5.730 1.00 85.94 341 GLN A C 1
ATOM 2657 O O . GLN A 1 341 ? -8.154 3.305 -6.933 1.00 85.94 341 GLN A O 1
ATOM 2662 N N . ALA A 1 342 ? -8.637 4.084 -4.874 1.00 85.12 342 ALA A N 1
ATOM 2663 C CA . ALA A 1 342 ? -9.916 4.699 -5.211 1.00 85.12 342 ALA A CA 1
ATOM 2664 C C . ALA A 1 342 ? -9.824 6.230 -5.250 1.00 85.12 342 ALA A C 1
ATOM 2666 O O . ALA A 1 342 ? -9.559 6.885 -4.244 1.00 85.12 342 ALA A O 1
ATOM 2667 N N . THR A 1 343 ? -10.154 6.818 -6.398 1.00 75.56 343 THR A N 1
ATOM 2668 C CA . THR A 1 343 ? -10.221 8.268 -6.607 1.00 75.56 343 THR A CA 1
ATOM 2669 C C . THR A 1 343 ? -11.558 8.825 -6.121 1.00 75.56 343 THR A C 1
ATOM 2671 O O . THR A 1 343 ? -12.356 9.369 -6.881 1.00 75.56 343 THR A O 1
ATOM 2674 N N . ALA A 1 344 ? -11.815 8.723 -4.814 1.00 66.81 344 ALA A N 1
ATOM 2675 C CA . ALA A 1 344 ? -12.991 9.330 -4.182 1.00 66.81 344 ALA A CA 1
ATOM 2676 C C . ALA A 1 344 ? -13.055 10.861 -4.389 1.00 66.81 344 ALA A C 1
ATOM 2678 O O . ALA A 1 344 ? -14.141 11.439 -4.379 1.00 66.81 344 ALA A O 1
ATOM 2679 N N . SER A 1 345 ? -11.913 11.507 -4.659 1.00 59.06 345 SER A N 1
ATOM 2680 C CA . SER A 1 345 ? -11.814 12.903 -5.110 1.00 59.06 345 SER A CA 1
ATOM 2681 C C . SER A 1 345 ? -12.564 13.190 -6.422 1.00 59.06 345 SER A C 1
ATOM 2683 O O . SER A 1 345 ? -13.066 14.296 -6.610 1.00 59.06 345 SER A O 1
ATOM 2685 N N . ASN A 1 346 ? -12.741 12.195 -7.296 1.00 61.25 346 ASN A N 1
ATOM 2686 C CA . ASN A 1 346 ? -13.523 12.327 -8.530 1.00 61.25 346 ASN A CA 1
ATOM 2687 C C . ASN A 1 346 ? -15.045 12.266 -8.296 1.00 61.25 346 ASN A C 1
ATOM 2689 O O . ASN A 1 346 ? -15.817 12.393 -9.245 1.00 61.25 346 ASN A O 1
ATOM 2693 N N . ILE A 1 347 ? -15.501 12.100 -7.048 1.00 65.94 347 ILE A N 1
ATOM 2694 C CA . ILE A 1 347 ? -16.912 12.189 -6.659 1.00 65.94 347 ILE A CA 1
ATOM 2695 C C . ILE A 1 347 ? -17.135 13.581 -6.037 1.00 65.94 347 ILE A C 1
ATOM 2697 O O . ILE A 1 347 ? -16.784 13.782 -4.873 1.00 65.94 347 ILE A O 1
ATOM 2701 N N . PRO A 1 348 ? -17.762 14.556 -6.733 1.00 67.56 348 PRO A N 1
ATOM 2702 C CA . PRO A 1 348 ? -17.814 15.946 -6.258 1.00 67.56 348 PRO A CA 1
ATOM 2703 C C . PRO A 1 348 ? -18.461 16.113 -4.877 1.00 67.56 348 PRO A C 1
ATOM 2705 O O . PRO A 1 348 ? -18.017 16.927 -4.072 1.00 67.56 348 PRO A O 1
ATOM 2708 N N . LYS A 1 349 ? -19.478 15.296 -4.566 1.00 63.03 349 LYS A N 1
ATOM 2709 C CA . LYS A 1 349 ? -20.082 15.239 -3.226 1.00 63.03 349 LYS A CA 1
ATOM 2710 C C . LYS A 1 349 ? -19.067 14.834 -2.146 1.00 63.03 349 LYS A C 1
ATOM 2712 O O . LYS A 1 349 ? -19.105 15.397 -1.059 1.00 63.03 349 LYS A O 1
ATOM 2717 N N . ALA A 1 350 ? -18.181 13.873 -2.418 1.00 57.69 350 ALA A N 1
ATOM 2718 C CA . ALA A 1 350 ? -17.250 13.343 -1.422 1.00 57.69 350 ALA A CA 1
ATOM 2719 C C . ALA A 1 350 ? -16.185 14.385 -1.066 1.00 57.69 350 ALA A C 1
ATOM 2721 O O . ALA A 1 350 ? -15.916 14.589 0.115 1.00 57.69 350 ALA A O 1
ATOM 2722 N N . VAL A 1 351 ? -15.677 15.115 -2.068 1.00 59.41 351 VAL A N 1
ATOM 2723 C CA . VAL A 1 351 ? -14.793 16.275 -1.861 1.00 59.41 351 VAL A CA 1
ATOM 2724 C C . VAL A 1 351 ? -15.478 17.336 -1.006 1.00 59.41 351 VAL A C 1
ATOM 2726 O O . VAL A 1 351 ? -14.911 17.765 -0.006 1.00 59.41 351 VAL A O 1
ATOM 2729 N N . VAL A 1 352 ? -16.713 17.725 -1.347 1.00 56.94 352 VAL A N 1
ATOM 2730 C CA . VAL A 1 352 ? -17.467 18.728 -0.575 1.00 56.94 352 VAL A CA 1
ATOM 2731 C C . VAL A 1 352 ? -17.623 18.298 0.887 1.00 56.94 352 VAL A C 1
ATOM 2733 O O . VAL A 1 352 ? -17.326 19.092 1.775 1.00 56.94 352 VAL A O 1
ATOM 2736 N N . TYR A 1 353 ? -18.010 17.049 1.163 1.00 63.12 353 TYR A N 1
ATOM 2737 C CA . TYR A 1 353 ? -18.133 16.571 2.544 1.00 63.12 353 TYR A CA 1
ATOM 2738 C C . TYR A 1 353 ? -16.785 16.443 3.266 1.00 63.12 353 TYR A C 1
ATOM 2740 O O . TYR A 1 353 ? -16.702 16.818 4.429 1.00 63.12 353 TYR A O 1
ATOM 2748 N N . SER A 1 354 ? -15.718 16.000 2.596 1.00 58.81 354 SER A N 1
ATOM 2749 C CA . SER A 1 354 ? -14.382 15.919 3.207 1.00 58.81 354 SER A CA 1
ATOM 2750 C C . SER A 1 354 ? -13.753 17.287 3.485 1.00 58.81 354 SER A C 1
ATOM 2752 O O . SER A 1 354 ? -12.862 17.365 4.324 1.00 58.81 354 SER A O 1
ATOM 2754 N N . VAL A 1 355 ? -14.192 18.348 2.799 1.00 53.25 355 VAL A N 1
ATOM 2755 C CA . VAL A 1 355 ? -13.813 19.739 3.100 1.00 53.25 355 VAL A CA 1
ATOM 2756 C C . VAL A 1 355 ? -14.672 20.317 4.231 1.00 53.25 355 VAL A C 1
ATOM 2758 O O . VAL A 1 355 ? -14.156 21.049 5.069 1.00 53.25 355 VAL A O 1
ATOM 2761 N N . LEU A 1 356 ? -15.968 19.989 4.284 1.00 52.03 356 LEU A N 1
ATOM 2762 C CA . LEU A 1 356 ? -16.872 20.448 5.350 1.00 52.03 356 LEU A CA 1
ATOM 2763 C C . LEU A 1 356 ? -16.571 19.800 6.710 1.00 52.03 356 LEU A C 1
ATOM 2765 O O . LEU A 1 356 ? -16.652 20.475 7.731 1.00 52.03 356 LEU A O 1
ATOM 2769 N N . GLU A 1 357 ? -16.193 18.522 6.719 1.00 57.12 357 GLU A N 1
ATOM 2770 C CA . GLU A 1 357 ? -15.830 17.757 7.921 1.00 57.12 357 GLU A CA 1
ATOM 2771 C C . GLU A 1 357 ? -14.313 17.763 8.193 1.00 57.12 357 GLU A C 1
ATOM 2773 O O . GLU A 1 357 ? -13.830 16.905 8.924 1.00 57.12 357 GLU A O 1
ATOM 2778 N N . ALA A 1 358 ? -13.546 18.681 7.587 1.00 52.78 358 ALA A N 1
ATOM 2779 C CA . ALA A 1 358 ? -12.081 18.663 7.594 1.00 52.78 358 ALA A CA 1
ATOM 2780 C C . ALA A 1 358 ? -11.459 18.790 9.006 1.00 52.78 358 ALA A C 1
ATOM 2782 O O . ALA A 1 358 ? -11.181 19.887 9.494 1.00 52.78 358 ALA A O 1
ATOM 2783 N N . GLY A 1 359 ? -11.191 17.644 9.633 1.00 54.16 359 GLY A N 1
ATOM 2784 C CA . GLY A 1 359 ? -10.350 17.461 10.813 1.00 54.16 359 GLY A CA 1
ATOM 2785 C C . GLY A 1 359 ? -8.984 16.854 10.464 1.00 54.16 359 GLY A C 1
ATOM 2786 O O . GLY A 1 359 ? -8.704 16.480 9.326 1.00 54.16 359 GLY A O 1
ATOM 2787 N N . ALA A 1 360 ? -8.108 16.707 11.461 1.00 53.31 360 ALA A N 1
ATOM 2788 C CA . ALA A 1 360 ? -6.726 16.242 11.260 1.00 53.31 360 ALA A CA 1
ATOM 2789 C C . ALA A 1 360 ? -6.586 14.745 10.874 1.00 53.31 360 ALA A C 1
ATOM 2791 O O . ALA A 1 360 ? -5.484 14.267 10.586 1.00 53.31 360 ALA A O 1
ATOM 2792 N N . SER A 1 361 ? -7.699 14.012 10.876 1.00 54.38 361 SER A N 1
ATOM 2793 C CA . SER A 1 361 ? -7.853 12.572 10.622 1.00 54.38 361 SER A CA 1
ATOM 2794 C C . SER A 1 361 ? -8.849 12.269 9.484 1.00 54.38 361 SER A C 1
ATOM 2796 O O . SER A 1 361 ? -9.073 11.106 9.141 1.00 54.38 361 SER A O 1
ATOM 2798 N N . THR A 1 362 ? -9.458 13.292 8.870 1.00 60.78 362 THR A N 1
ATOM 2799 C CA . THR A 1 362 ? -10.485 13.126 7.830 1.00 60.78 362 THR A CA 1
ATOM 2800 C C . THR A 1 362 ? -9.875 13.280 6.436 1.00 60.78 362 THR A C 1
ATOM 2802 O O . THR A 1 362 ? -9.495 14.376 6.030 1.00 60.78 362 THR A O 1
ATOM 2805 N N . SER A 1 363 ? -9.801 12.195 5.667 1.00 71.00 363 SER A N 1
ATOM 2806 C CA . SER A 1 363 ? -9.359 12.230 4.268 1.00 71.00 363 SER A CA 1
ATOM 2807 C C . SER A 1 363 ? -10.209 11.289 3.426 1.00 71.00 363 SER A C 1
ATOM 2809 O O . SER A 1 363 ? -10.399 10.136 3.813 1.00 71.00 363 SER A O 1
ATOM 2811 N N . CYS A 1 364 ? -10.671 11.748 2.256 1.00 69.88 364 CYS A N 1
ATOM 2812 C CA . CYS A 1 364 ? -11.346 10.906 1.261 1.00 69.88 364 CYS A CA 1
ATOM 2813 C C . CYS A 1 364 ? -10.569 9.624 0.937 1.00 69.88 364 CYS A C 1
ATOM 2815 O O . CYS A 1 364 ? -11.188 8.579 0.775 1.00 69.88 364 CYS A O 1
ATOM 2817 N N . LEU A 1 365 ? -9.236 9.702 0.854 1.00 73.25 365 LEU A N 1
ATOM 2818 C CA . LEU A 1 365 ? -8.392 8.549 0.536 1.00 73.25 365 LEU A CA 1
ATOM 2819 C C . LEU A 1 365 ? -8.350 7.569 1.716 1.00 73.25 365 LEU A C 1
ATOM 2821 O O . LEU A 1 365 ? -8.477 6.363 1.537 1.00 73.25 365 LEU A O 1
ATOM 2825 N N . LEU A 1 366 ? -8.238 8.080 2.946 1.00 79.12 366 LEU A N 1
ATOM 2826 C CA . LEU A 1 366 ? -8.219 7.244 4.151 1.00 79.12 366 LEU A CA 1
ATOM 2827 C C . LEU A 1 366 ? -9.589 6.602 4.444 1.00 79.12 366 LEU A C 1
ATOM 2829 O O . LEU A 1 366 ? -9.641 5.489 4.957 1.00 79.12 366 LEU A O 1
ATOM 2833 N N . ALA A 1 367 ? -10.683 7.276 4.073 1.00 83.06 367 ALA A N 1
ATOM 2834 C CA . ALA A 1 367 ? -12.062 6.798 4.208 1.00 83.06 367 ALA A CA 1
ATOM 2835 C C . ALA A 1 367 ? -12.418 5.626 3.276 1.00 83.06 367 ALA A C 1
ATOM 2837 O O . ALA A 1 367 ? -13.421 4.945 3.501 1.00 83.06 367 ALA A O 1
ATOM 2838 N N . THR A 1 368 ? -11.646 5.423 2.204 1.00 87.56 368 THR A N 1
ATOM 2839 C CA . THR A 1 368 ? -11.885 4.376 1.200 1.00 87.56 368 THR A CA 1
ATOM 2840 C C . THR A 1 368 ? -10.788 3.321 1.177 1.00 87.56 368 THR A C 1
ATOM 2842 O O . THR A 1 368 ? -11.103 2.160 0.911 1.00 87.56 368 THR A O 1
ATOM 2845 N N . LYS A 1 369 ? -9.538 3.684 1.509 1.00 88.25 369 LYS A N 1
ATOM 2846 C CA . LYS A 1 369 ? -8.359 2.802 1.537 1.00 88.25 369 LYS A CA 1
ATOM 2847 C C . LYS A 1 369 ? -8.652 1.418 2.128 1.00 88.25 369 LYS A C 1
ATOM 2849 O O . LYS A 1 369 ? -8.480 0.445 1.399 1.00 88.25 369 LYS A O 1
ATOM 2854 N N . PRO A 1 370 ? -9.126 1.260 3.378 1.00 91.62 370 PRO A N 1
ATOM 2855 C CA . PRO A 1 370 ? -9.227 -0.076 3.953 1.00 91.62 370 PRO A CA 1
ATOM 2856 C C . PRO A 1 370 ? -10.451 -0.854 3.452 1.00 91.62 370 PRO A C 1
ATOM 2858 O O . PRO A 1 370 ? -10.388 -2.080 3.362 1.00 91.62 370 PRO A O 1
ATOM 2861 N N . ILE A 1 371 ? -11.524 -0.165 3.033 1.00 93.81 371 ILE A N 1
ATOM 2862 C CA . ILE A 1 371 ? -12.650 -0.806 2.340 1.00 93.81 371 ILE A CA 1
ATOM 2863 C C . ILE A 1 371 ? -12.168 -1.400 1.011 1.00 93.81 371 ILE A C 1
ATOM 2865 O O . ILE A 1 371 ? -12.446 -2.566 0.730 1.00 93.81 371 ILE A O 1
ATOM 2869 N N . CYS A 1 372 ? -11.437 -0.616 0.212 1.00 94.56 372 CYS A N 1
ATOM 2870 C CA . CYS A 1 372 ? -10.966 -1.026 -1.108 1.00 94.56 372 CYS A CA 1
ATOM 2871 C C . CYS A 1 372 ? -9.938 -2.153 -0.989 1.00 94.56 372 CYS A C 1
ATOM 2873 O O . CYS A 1 372 ? -10.141 -3.211 -1.580 1.00 94.56 372 CYS A O 1
ATOM 2875 N N . ASP A 1 373 ? -8.913 -1.985 -0.153 1.00 95.56 373 ASP A N 1
ATOM 2876 C CA . ASP A 1 373 ? -7.861 -2.983 0.069 1.00 95.56 373 ASP A CA 1
ATOM 2877 C C . ASP A 1 373 ? -8.388 -4.331 0.555 1.00 95.56 373 ASP A C 1
ATOM 2879 O O . ASP A 1 373 ? -7.912 -5.367 0.097 1.00 95.56 373 ASP A O 1
ATOM 2883 N N . SER A 1 374 ? -9.426 -4.337 1.403 1.00 96.12 374 SER A N 1
ATOM 2884 C CA . SER A 1 374 ? -10.080 -5.574 1.858 1.00 96.12 374 SER A CA 1
ATOM 2885 C C . SER A 1 374 ? -10.740 -6.395 0.739 1.00 96.12 374 SER A C 1
ATOM 2887 O O . SER A 1 374 ? -11.194 -7.511 0.988 1.00 96.12 374 SER A O 1
ATOM 2889 N N . LYS A 1 375 ? -10.778 -5.866 -0.493 1.00 96.75 375 LYS A N 1
ATOM 2890 C CA . LYS A 1 375 ? -11.302 -6.523 -1.698 1.00 96.75 375 LYS A CA 1
ATOM 2891 C C . LYS A 1 375 ? -10.257 -6.620 -2.811 1.00 96.75 375 LYS A C 1
ATOM 2893 O O . LYS A 1 375 ? -10.108 -7.681 -3.416 1.00 96.75 375 LYS A O 1
ATOM 2898 N N . THR A 1 376 ? -9.524 -5.539 -3.079 1.00 97.38 376 THR A N 1
ATOM 2899 C CA . THR A 1 376 ? -8.551 -5.461 -4.178 1.00 97.38 376 THR A CA 1
ATOM 2900 C C . THR A 1 376 ? -7.324 -6.326 -3.909 1.00 97.38 376 THR A C 1
ATOM 2902 O O . THR A 1 376 ? -6.937 -7.097 -4.786 1.00 97.38 376 THR A O 1
ATOM 2905 N N . LEU A 1 377 ? -6.754 -6.285 -2.700 1.00 97.38 377 LEU A N 1
ATOM 2906 C CA . LEU A 1 377 ? -5.558 -7.061 -2.362 1.00 97.38 377 LEU A CA 1
ATOM 2907 C C . LEU A 1 377 ? -5.819 -8.583 -2.305 1.00 97.38 377 LEU A C 1
ATOM 2909 O O . LEU A 1 377 ? -5.026 -9.317 -2.903 1.00 97.38 377 LEU A O 1
ATOM 2913 N N . PRO A 1 378 ? -6.933 -9.090 -1.727 1.00 97.62 378 PRO A N 1
ATOM 2914 C CA . PRO A 1 378 ? -7.342 -10.487 -1.900 1.00 97.62 378 PRO A CA 1
ATOM 2915 C C . PRO A 1 378 ? -7.508 -10.893 -3.366 1.00 97.62 378 PRO A C 1
ATOM 2917 O O . PRO A 1 378 ? -6.998 -11.936 -3.773 1.00 97.62 378 PRO A O 1
ATOM 2920 N N . TRP A 1 379 ? -8.153 -10.057 -4.194 1.00 97.56 379 TRP A N 1
ATOM 2921 C CA . TRP A 1 379 ? -8.302 -10.371 -5.617 1.00 97.56 379 TRP A CA 1
ATOM 2922 C C . TRP A 1 379 ? -6.941 -10.512 -6.305 1.00 97.56 379 TRP A C 1
ATOM 2924 O O . TRP A 1 379 ? -6.733 -11.484 -7.033 1.00 97.56 379 TRP A O 1
ATOM 2934 N N . VAL A 1 380 ? -6.011 -9.580 -6.055 1.00 96.81 380 VAL A N 1
ATOM 2935 C CA . VAL A 1 380 ? -4.649 -9.604 -6.615 1.00 96.81 380 VAL A CA 1
ATOM 2936 C C . VAL A 1 380 ? -3.923 -10.877 -6.207 1.00 96.81 380 VAL A C 1
ATOM 2938 O O . VAL A 1 380 ? -3.425 -11.585 -7.082 1.00 96.81 380 VAL A O 1
ATOM 2941 N N . LYS A 1 381 ? -3.919 -11.203 -4.912 1.00 95.50 381 LYS A N 1
ATOM 2942 C CA . LYS A 1 381 ? -3.307 -12.426 -4.384 1.00 95.50 381 LYS A CA 1
ATOM 2943 C C . LYS A 1 381 ? -3.829 -13.685 -5.087 1.00 95.50 381 LYS A C 1
ATOM 2945 O O . LYS A 1 381 ? -3.035 -14.499 -5.552 1.00 95.50 381 LYS A O 1
ATOM 2950 N N . ASP A 1 382 ? -5.148 -13.821 -5.199 1.00 95.94 382 ASP A N 1
ATOM 2951 C CA . ASP A 1 382 ? -5.778 -15.057 -5.672 1.00 95.94 382 ASP A CA 1
ATOM 2952 C C . ASP A 1 382 ? -5.811 -15.185 -7.209 1.00 95.94 382 ASP A C 1
ATOM 2954 O O . ASP A 1 382 ? -5.973 -16.286 -7.743 1.00 95.94 382 ASP A O 1
ATOM 2958 N N . ASN A 1 383 ? -5.683 -14.075 -7.952 1.00 96.06 383 ASN A N 1
ATOM 2959 C CA . ASN A 1 383 ? -5.926 -14.056 -9.402 1.00 96.06 383 ASN A CA 1
ATOM 2960 C C . ASN A 1 383 ? -4.779 -13.510 -10.254 1.00 96.06 383 ASN A C 1
ATOM 2962 O O . ASN A 1 383 ? -4.678 -13.924 -11.412 1.00 96.06 383 ASN A O 1
ATOM 2966 N N . ALA A 1 384 ? -3.915 -12.625 -9.745 1.00 93.44 384 ALA A N 1
ATOM 2967 C CA . ALA A 1 384 ? -2.962 -11.904 -10.593 1.00 93.44 384 ALA A CA 1
ATOM 2968 C C . ALA A 1 384 ? -1.970 -12.834 -11.307 1.00 93.44 384 ALA A C 1
ATOM 2970 O O . ALA A 1 384 ? -1.700 -12.615 -12.484 1.00 93.44 384 ALA A O 1
ATOM 2971 N N . LEU A 1 385 ? -1.491 -13.909 -10.666 1.00 90.06 385 LEU A N 1
ATOM 2972 C CA . LEU A 1 385 ? -0.620 -14.898 -11.320 1.00 90.06 385 LEU A CA 1
ATOM 2973 C C . LEU A 1 385 ? -1.309 -15.562 -12.525 1.00 90.06 385 LEU A C 1
ATOM 2975 O O . LEU A 1 385 ? -0.747 -15.638 -13.616 1.00 90.06 385 LEU A O 1
ATOM 2979 N N . ARG A 1 386 ? -2.552 -16.019 -12.330 1.00 92.69 386 ARG A N 1
ATOM 2980 C CA . ARG A 1 386 ? -3.354 -16.701 -13.356 1.00 92.69 386 ARG A CA 1
ATOM 2981 C C . ARG A 1 386 ? -3.752 -15.761 -14.493 1.00 92.69 386 ARG A C 1
ATOM 2983 O O . ARG A 1 386 ? -3.787 -16.192 -15.640 1.00 92.69 386 ARG A O 1
ATOM 2990 N N . ALA A 1 387 ? -4.076 -14.512 -14.170 1.00 93.12 387 ALA A N 1
ATOM 2991 C CA . ALA A 1 387 ? -4.506 -13.514 -15.140 1.00 93.12 387 ALA A CA 1
ATOM 2992 C C . ALA A 1 387 ? -3.329 -12.919 -15.928 1.00 93.12 387 ALA A C 1
ATOM 2994 O O . ALA A 1 387 ? -3.449 -12.738 -17.134 1.00 93.12 387 ALA A O 1
ATOM 2995 N N . CYS A 1 388 ? -2.198 -12.649 -15.263 1.00 89.88 388 CYS A N 1
ATOM 2996 C CA . CYS A 1 388 ? -1.069 -11.920 -15.850 1.00 89.88 388 CYS A CA 1
ATOM 2997 C C . CYS A 1 388 ? 0.040 -12.819 -16.430 1.00 89.88 388 CYS A C 1
ATOM 2999 O O . CYS A 1 388 ? 0.926 -12.335 -17.137 1.00 89.88 388 CYS A O 1
ATOM 3001 N N . GLY A 1 389 ? 0.048 -14.117 -16.101 1.00 84.94 389 GLY A N 1
ATOM 3002 C CA . GLY A 1 389 ? 1.148 -15.023 -16.447 1.00 84.94 389 GLY A CA 1
ATOM 3003 C C . GLY A 1 389 ? 2.496 -14.548 -15.886 1.00 84.94 389 GLY A C 1
ATOM 3004 O O . GLY A 1 389 ? 2.535 -13.769 -14.936 1.00 84.94 389 GLY A O 1
ATOM 3005 N N . ASN A 1 390 ? 3.608 -14.986 -16.488 1.00 81.88 390 ASN A N 1
ATOM 3006 C CA . ASN A 1 390 ? 4.966 -14.686 -16.000 1.00 81.88 390 ASN A CA 1
ATOM 3007 C C . ASN A 1 390 ? 5.784 -13.734 -16.899 1.00 81.88 390 ASN A C 1
ATOM 3009 O O . ASN A 1 390 ? 6.898 -13.375 -16.524 1.00 81.88 390 ASN A O 1
ATOM 3013 N N . ASN A 1 391 ? 5.256 -13.321 -18.058 1.00 77.81 391 ASN A N 1
ATOM 3014 C CA . ASN A 1 391 ? 6.059 -12.725 -19.139 1.00 77.81 391 ASN A CA 1
ATOM 3015 C C . ASN A 1 391 ? 6.293 -11.209 -19.020 1.00 77.81 391 ASN A C 1
ATOM 3017 O O . ASN A 1 391 ? 7.346 -10.734 -19.432 1.00 77.81 391 ASN A O 1
ATOM 3021 N N . ASP A 1 392 ? 5.330 -10.455 -18.484 1.00 85.12 392 ASP A N 1
ATOM 3022 C CA . ASP A 1 392 ? 5.434 -8.998 -18.329 1.00 85.12 392 ASP A CA 1
ATOM 3023 C C . ASP A 1 392 ? 5.682 -8.617 -16.860 1.00 85.12 392 ASP A C 1
ATOM 3025 O O . ASP A 1 392 ? 5.253 -9.328 -15.945 1.00 85.12 392 ASP A O 1
ATOM 3029 N N . LEU A 1 393 ? 6.318 -7.464 -16.620 1.00 86.62 393 LEU A N 1
ATOM 3030 C CA . LEU A 1 393 ? 6.387 -6.851 -15.290 1.00 86.62 393 LEU A CA 1
ATOM 3031 C C . LEU A 1 393 ? 4.966 -6.552 -14.782 1.00 86.62 393 LEU A C 1
ATOM 3033 O O . LEU A 1 393 ? 4.198 -5.884 -15.471 1.00 86.62 393 LEU A O 1
ATOM 3037 N N . VAL A 1 394 ? 4.632 -7.000 -13.571 1.00 88.88 394 VAL A N 1
ATOM 3038 C CA . VAL A 1 394 ? 3.371 -6.661 -12.891 1.00 88.88 394 VAL A CA 1
ATOM 3039 C C . VAL A 1 394 ? 3.667 -5.709 -11.741 1.00 88.88 394 VAL A C 1
ATOM 3041 O O . VAL A 1 394 ? 4.530 -5.981 -10.910 1.00 88.88 394 VAL A O 1
ATOM 3044 N N . VAL A 1 395 ? 2.931 -4.603 -11.701 1.00 90.88 395 VAL A N 1
ATOM 3045 C CA . VAL A 1 395 ? 2.988 -3.566 -10.671 1.00 90.88 395 VAL A CA 1
ATOM 3046 C C . VAL A 1 395 ? 1.660 -3.564 -9.923 1.00 90.88 395 VAL A C 1
ATOM 3048 O O . VAL A 1 395 ? 0.602 -3.476 -10.544 1.00 90.88 395 VAL A O 1
ATOM 3051 N N . VAL A 1 396 ? 1.721 -3.649 -8.594 1.00 91.06 396 VAL A N 1
ATOM 3052 C CA . VAL A 1 396 ? 0.576 -3.426 -7.701 1.00 91.06 396 VAL A CA 1
ATOM 3053 C C . VAL A 1 396 ? 0.713 -2.011 -7.150 1.00 91.06 396 VAL A C 1
ATOM 3055 O O . VAL A 1 396 ? 1.692 -1.708 -6.472 1.00 91.06 396 VAL A O 1
ATOM 3058 N N . MET A 1 397 ? -0.236 -1.139 -7.482 1.00 88.19 397 MET A N 1
ATOM 3059 C CA . MET A 1 397 ? -0.198 0.288 -7.157 1.00 88.19 397 MET A CA 1
ATOM 3060 C C . MET A 1 397 ? -1.318 0.633 -6.170 1.00 88.19 397 MET A C 1
ATOM 3062 O O . MET A 1 397 ? -2.433 0.127 -6.305 1.00 88.19 397 MET A O 1
ATOM 3066 N N . ASN A 1 398 ? -1.021 1.472 -5.174 1.00 85.31 398 ASN A N 1
ATOM 3067 C CA . ASN A 1 398 ? -1.968 1.897 -4.140 1.00 85.31 398 ASN A CA 1
ATOM 3068 C C . ASN A 1 398 ? -1.651 3.333 -3.660 1.00 85.31 398 ASN A C 1
ATOM 3070 O O . ASN A 1 398 ? -0.500 3.751 -3.767 1.00 85.31 398 ASN A O 1
ATOM 3074 N N . ASP A 1 399 ? -2.632 4.070 -3.119 1.00 72.31 399 ASP A N 1
ATOM 3075 C CA . ASP A 1 399 ? -2.455 5.463 -2.648 1.00 72.31 399 ASP A CA 1
ATOM 3076 C C . ASP A 1 399 ? -1.598 5.535 -1.375 1.00 72.31 399 ASP A C 1
ATOM 3078 O O . ASP A 1 399 ? -0.728 6.394 -1.246 1.00 72.31 399 ASP A O 1
ATOM 3082 N N . PHE A 1 400 ? -1.814 4.602 -0.442 1.00 74.38 400 PHE A N 1
ATOM 3083 C CA . PHE A 1 400 ? -0.912 4.381 0.687 1.00 74.38 400 PHE A CA 1
ATOM 3084 C C . PHE A 1 400 ? -0.317 2.983 0.555 1.00 74.38 400 PHE A C 1
ATOM 3086 O O . PHE A 1 400 ? -1.015 1.984 0.736 1.00 74.38 400 PHE A O 1
ATOM 3093 N N . PHE A 1 401 ? 0.972 2.917 0.232 1.00 74.56 401 PHE A N 1
ATOM 3094 C CA . PHE A 1 401 ? 1.709 1.662 0.190 1.00 74.56 401 PHE A CA 1
ATOM 3095 C C . PHE A 1 401 ? 2.066 1.232 1.619 1.00 74.56 401 PHE A C 1
ATOM 3097 O O . PHE A 1 401 ? 2.828 1.911 2.308 1.00 74.56 401 PHE A O 1
ATOM 3104 N N . ASP A 1 402 ? 1.491 0.120 2.068 1.00 83.00 402 ASP A N 1
ATOM 3105 C CA . ASP A 1 402 ? 1.602 -0.392 3.435 1.00 83.00 402 ASP A CA 1
ATOM 3106 C C . ASP A 1 402 ? 2.114 -1.841 3.484 1.00 83.00 402 ASP A C 1
ATOM 3108 O O . ASP A 1 402 ? 2.405 -2.463 2.457 1.00 83.00 402 ASP A O 1
ATOM 3112 N N . GLY A 1 403 ? 2.222 -2.390 4.699 1.00 86.38 403 GLY A N 1
ATOM 3113 C CA . GLY A 1 403 ? 2.673 -3.762 4.919 1.00 86.38 403 GLY A CA 1
ATOM 3114 C C . GLY A 1 403 ? 1.859 -4.808 4.149 1.00 86.38 403 GLY A C 1
ATOM 3115 O O . GLY A 1 403 ? 2.446 -5.718 3.566 1.00 86.38 403 GLY A O 1
ATOM 3116 N N . ALA A 1 404 ? 0.528 -4.681 4.089 1.00 91.31 404 ALA A N 1
ATOM 3117 C CA . ALA A 1 404 ? -0.317 -5.643 3.375 1.00 91.31 404 ALA A CA 1
ATOM 3118 C C . ALA A 1 404 ? -0.136 -5.572 1.850 1.00 91.31 404 ALA A C 1
ATOM 3120 O O . ALA A 1 404 ? -0.042 -6.612 1.196 1.00 91.31 404 ALA A O 1
ATOM 3121 N N . THR A 1 405 ? -0.019 -4.364 1.290 1.00 90.69 405 THR A N 1
ATOM 3122 C CA . THR A 1 405 ? 0.305 -4.167 -0.132 1.00 90.69 405 THR A CA 1
ATOM 3123 C C . THR A 1 405 ? 1.666 -4.794 -0.465 1.00 90.69 405 THR A C 1
ATOM 3125 O O . THR A 1 405 ? 1.796 -5.512 -1.460 1.00 90.69 405 THR A O 1
ATOM 3128 N N . ALA A 1 406 ? 2.666 -4.595 0.404 1.00 86.25 406 ALA A N 1
ATOM 3129 C CA . ALA A 1 406 ? 3.993 -5.192 0.269 1.00 86.25 406 ALA A CA 1
ATOM 3130 C C . ALA A 1 406 ? 3.966 -6.730 0.356 1.00 86.25 406 ALA A C 1
ATOM 3132 O O . ALA A 1 406 ? 4.586 -7.396 -0.470 1.00 86.25 406 ALA A O 1
ATOM 3133 N N . ASP A 1 407 ? 3.234 -7.303 1.317 1.00 90.06 407 ASP A N 1
ATOM 3134 C CA . ASP A 1 407 ? 3.121 -8.754 1.506 1.00 90.06 407 ASP A CA 1
ATOM 3135 C C . ASP A 1 407 ? 2.484 -9.451 0.299 1.00 90.06 407 ASP A C 1
ATOM 3137 O O . ASP A 1 407 ? 3.016 -10.450 -0.182 1.00 90.06 407 ASP A O 1
ATOM 3141 N N . VAL A 1 408 ? 1.404 -8.891 -0.256 1.00 92.81 408 VAL A N 1
ATOM 3142 C CA . VAL A 1 408 ? 0.745 -9.443 -1.452 1.00 92.81 408 VAL A CA 1
ATOM 3143 C C . VAL A 1 408 ? 1.652 -9.352 -2.684 1.00 92.81 408 VAL A C 1
ATOM 3145 O O . VAL A 1 408 ? 1.767 -10.324 -3.435 1.00 92.81 408 VAL A O 1
ATOM 3148 N N . ALA A 1 409 ? 2.362 -8.233 -2.876 1.00 88.75 409 ALA A N 1
ATOM 3149 C CA . ALA A 1 409 ? 3.355 -8.106 -3.945 1.00 88.75 409 ALA A CA 1
ATOM 3150 C C . ALA A 1 409 ? 4.529 -9.094 -3.771 1.00 88.75 409 ALA A C 1
ATOM 3152 O O . ALA A 1 409 ? 5.040 -9.642 -4.754 1.00 88.75 409 ALA A O 1
ATOM 3153 N N . MET A 1 410 ? 4.923 -9.373 -2.526 1.00 83.00 410 MET A N 1
ATOM 3154 C CA . MET A 1 410 ? 5.958 -10.347 -2.176 1.00 83.00 410 MET A CA 1
ATOM 3155 C C . MET A 1 410 ? 5.527 -11.792 -2.402 1.00 83.00 410 MET A C 1
ATOM 3157 O O . MET A 1 410 ? 6.293 -12.582 -2.956 1.00 83.00 410 MET A O 1
ATOM 3161 N N . GLU A 1 411 ? 4.311 -12.155 -2.001 1.00 85.50 411 GLU A N 1
ATOM 3162 C CA . GLU A 1 411 ? 3.739 -13.476 -2.254 1.00 85.50 411 GLU A CA 1
ATOM 3163 C C . GLU A 1 411 ? 3.644 -13.737 -3.763 1.00 85.50 411 GLU A C 1
ATOM 3165 O O . GLU A 1 411 ? 4.153 -14.754 -4.239 1.00 85.50 411 GLU A O 1
ATOM 3170 N N . LEU A 1 412 ? 3.119 -12.776 -4.532 1.00 83.94 412 LEU A N 1
ATOM 3171 C CA . LEU A 1 412 ? 3.058 -12.854 -5.992 1.00 83.94 412 LEU A CA 1
ATOM 3172 C C . LEU A 1 412 ? 4.456 -12.973 -6.626 1.00 83.94 412 LEU A C 1
ATOM 3174 O O . LEU A 1 412 ? 4.653 -13.770 -7.542 1.00 83.94 412 LEU A O 1
ATOM 3178 N N . SER A 1 413 ? 5.447 -12.228 -6.127 1.00 82.56 413 SER A N 1
ATOM 3179 C CA . SER A 1 413 ? 6.830 -12.305 -6.622 1.00 82.56 413 SER A CA 1
ATOM 3180 C C . SER A 1 413 ? 7.452 -13.685 -6.392 1.00 82.56 413 SER A C 1
ATOM 3182 O O . SER A 1 413 ? 8.043 -14.244 -7.315 1.00 82.56 413 SER A O 1
ATOM 3184 N N . ARG A 1 414 ? 7.264 -14.277 -5.203 1.00 80.19 414 ARG A N 1
ATOM 3185 C CA . ARG A 1 414 ? 7.710 -15.651 -4.894 1.00 80.19 414 ARG A CA 1
ATOM 3186 C C . ARG A 1 414 ? 7.031 -16.675 -5.806 1.00 80.19 414 ARG A C 1
ATOM 3188 O O . ARG A 1 414 ? 7.707 -17.489 -6.419 1.00 80.19 414 ARG A O 1
ATOM 3195 N N . GLN A 1 415 ? 5.709 -16.591 -5.971 1.00 80.44 415 GLN A N 1
ATOM 3196 C CA . GLN A 1 415 ? 4.960 -17.501 -6.848 1.00 80.44 415 GLN A CA 1
ATOM 3197 C C . GLN A 1 415 ? 5.427 -17.449 -8.318 1.00 80.44 415 GLN A C 1
ATOM 3199 O O . GLN A 1 415 ? 5.373 -18.463 -9.014 1.00 80.44 415 GLN A O 1
ATOM 3204 N N . ARG A 1 416 ? 5.878 -16.282 -8.800 1.00 79.00 416 ARG A N 1
ATOM 3205 C CA . ARG A 1 416 ? 6.357 -16.083 -10.181 1.00 79.00 416 ARG A CA 1
ATOM 3206 C C . ARG A 1 416 ? 7.806 -16.514 -10.407 1.00 79.00 416 ARG A C 1
ATOM 3208 O O . ARG A 1 416 ? 8.135 -16.916 -11.521 1.00 79.00 416 ARG A O 1
ATOM 3215 N N . LEU A 1 417 ? 8.668 -16.371 -9.398 1.00 70.31 417 LEU A N 1
ATOM 3216 C CA . LEU A 1 417 ? 10.111 -16.621 -9.509 1.00 70.31 417 LEU A CA 1
ATOM 3217 C C . LEU A 1 417 ? 10.526 -18.044 -9.094 1.00 70.31 417 LEU A C 1
ATOM 3219 O O . LEU A 1 417 ? 11.557 -18.516 -9.577 1.00 70.31 417 LEU A O 1
ATOM 3223 N N . GLY A 1 418 ? 9.718 -18.719 -8.267 1.00 55.44 418 GLY A N 1
ATOM 3224 C CA . GLY A 1 418 ? 10.043 -20.012 -7.648 1.00 55.44 418 GLY A CA 1
ATOM 3225 C C . GLY A 1 418 ? 10.868 -19.881 -6.371 1.00 55.44 418 GLY A C 1
ATOM 3226 O O . GLY A 1 418 ? 11.491 -20.906 -6.018 1.00 55.44 418 GLY A O 1
#

Sequence (418 aa):
MPSKGVQVYTYIAVPGCIIELSVPGQTVVKDQLHQFWNGDLEVESSRIDSFFDKTGRFVFKVLHEGRLVTEQWVEVNALTGSVGEGTMTTISNTHSVVHPDPRIIVSYGFYESGHGHDILPNRHQCYITVTPDYSDWLVQNCATILKHAGGAVVRTLIANEEKYTQVLAELADKLSGPAVSLIAPNIVSSLAITQKDPLPIILAAIPGMAYDEFLTEVVRFLVEHPTEIIVVQLRWDGVPGDCERPNDEQQNEHLQAALRQFEGHQQHVIAGNLDDLRNRTIGDLRRDRRRLIMLRDVDSISTYTDAGNATLNGDSIVEGFGTVLHPECCGGRGFINIQCQATASNIPKAVVYSVLEAGASTSCLLATKPICDSKTLPWVKDNALRACGNNDLVVVMNDFFDGATADVAMELSRQRLG

Organism: NCBI:txid1214573

Radius of gyration: 22.57 Å; Cα contacts (8 Å, |Δi|>4): 789; chains: 1; bounding box: 62×59×58 Å

pLDDT: mean 78.3, std 22.47, range [27.05, 98.75]

Nearest PDB structures (foldseek):
  6z2d-assembly1_A  TM=4.976E-01  e=1.067E+00  Akkermansia muciniphila ATCC BAA-835
  5ay6-assembly2_B  TM=5.360E-01  e=2.603E+00  Caulobacter vibrioides CB15
  6z2o-assembly1_A  TM=5.301E-01  e=3.303E+00  Akkermansia muciniphila ATCC BAA-835
  6z2p-assembly1_A  TM=4.708E-01  e=2.932E+00  Akkermansia muciniphila ATCC BAA-835
  5e7p-assembly1_A  TM=2.498E-01  e=1.934E+00  Mycolicibacterium smegmatis MC2 155

Foldseek 3Di:
DFKAKEKEKEAEADQQKKKWKDKQPDIDIDHDHGAIDIDMDILDQVSDPDDPFSKIKIKMFMDGNNHTQDIWIWIARSHFRDIDDTQQQFPVSQAWRADVVQGKTKGKHKARQTCHDDAFDNHIYMYIYIFGNCCVVFVWADLQQVVQQVVVVLVVVCPDDPPCNVVVVVVVVVPDDVVSVPGDTGDQDPPPPDDAEADVCCVPPGRHDDPLSVLLSVQVRCLSPLLAAHEYEDDDHNPDPPDDDDDPVRNVVSNVVSQVVCPPRPLGADDAELCCQQPDDSVCCSVVRNRYYYHYPWAEAELDDLVQQLDQAQPSLLVSCVVRFAQVNEDPGSAYESEQFHPVVSVVVSVVVLVVVPDSRHDSRNSRQSSSCSRSLVSCLVPVCRRHPQRHHYHYHYPDCDNSSRVSVVSSVVVNPD

Solvent-accessible surface area (backbone atoms only — not comparable to full-atom values): 23074 Å² total; per-residue (Å²): 128,55,51,31,45,38,37,36,33,39,36,30,62,42,87,65,38,36,41,40,39,36,31,44,89,47,75,50,79,46,66,59,70,78,39,75,44,74,50,79,46,57,30,36,40,88,48,35,99,46,93,84,60,39,62,30,51,41,35,41,34,36,28,46,79,87,40,81,74,49,76,48,34,34,27,35,24,10,82,68,38,44,78,56,64,56,56,44,56,26,64,88,55,38,65,54,47,77,42,83,84,70,54,29,28,40,30,48,47,44,24,58,29,53,79,38,54,101,86,53,62,58,38,26,39,36,36,40,22,36,16,59,49,52,43,85,82,15,57,76,53,34,53,64,64,56,56,46,19,58,51,46,43,57,55,59,62,69,72,74,54,88,87,52,56,75,70,49,49,69,50,55,76,69,65,55,71,81,72,68,79,74,65,73,69,40,58,74,47,72,60,67,75,74,59,68,65,52,67,82,51,45,81,70,76,58,65,68,63,54,70,53,59,51,44,34,50,54,44,50,38,39,41,78,20,64,85,52,64,38,47,41,52,57,78,81,56,49,63,60,90,87,56,85,78,81,50,75,64,60,55,46,51,41,50,52,53,28,46,57,78,42,63,88,46,96,45,45,70,34,82,29,35,67,64,54,66,72,78,46,52,74,69,51,27,46,74,70,24,36,27,43,28,54,39,61,90,59,62,57,53,60,44,69,42,76,77,37,23,42,34,72,57,36,62,48,37,49,53,31,40,68,73,61,50,36,63,82,75,46,71,81,51,64,29,36,39,46,51,50,45,52,42,27,69,74,35,68,69,50,42,52,50,40,61,74,61,59,50,69,23,36,41,56,56,62,69,21,46,56,53,12,41,65,49,36,50,58,48,45,63,78,36,42,60,74,20,47,54,79,76,39,52,76,44,84,43,56,86,74,83,44,40,58,61,51,50,42,55,48,52,52,49,45,73,68,76,110